Protein AF-A0A9W9YRJ8-F1 (afdb_monomer_lite)

Structure (mmCIF, N/CA/C/O backbone):
data_AF-A0A9W9YRJ8-F1
#
_entry.id   AF-A0A9W9YRJ8-F1
#
loop_
_atom_site.group_PDB
_atom_site.id
_atom_site.type_symbol
_atom_site.label_atom_id
_atom_site.label_alt_id
_atom_site.label_comp_id
_atom_site.label_asym_id
_atom_site.label_entity_id
_atom_site.label_seq_id
_atom_site.pdbx_PDB_ins_code
_atom_site.Cartn_x
_atom_site.Cartn_y
_atom_site.Cartn_z
_atom_site.occupancy
_atom_site.B_iso_or_equiv
_atom_site.auth_seq_id
_atom_site.auth_comp_id
_atom_site.auth_asym_id
_atom_site.auth_atom_id
_atom_site.pdbx_PDB_model_num
ATOM 1 N N . MET A 1 1 ? -33.344 -16.131 19.338 1.00 49.59 1 MET A N 1
ATOM 2 C CA . MET A 1 1 ? -32.100 -15.363 19.590 1.00 49.59 1 MET A CA 1
ATOM 3 C C . MET A 1 1 ? -32.042 -13.950 18.976 1.00 49.59 1 MET A C 1
ATOM 5 O O . MET A 1 1 ? -31.276 -13.144 19.475 1.00 49.59 1 MET A O 1
ATOM 9 N N . LYS A 1 2 ? -32.821 -13.577 17.938 1.00 49.84 2 LYS A N 1
ATOM 10 C CA . LYS A 1 2 ? -32.640 -12.289 17.211 1.00 49.84 2 LYS A CA 1
ATOM 11 C C . LYS A 1 2 ? -32.921 -10.981 17.989 1.00 49.84 2 LYS A C 1
ATOM 13 O O . LYS A 1 2 ? -32.429 -9.950 17.548 1.00 49.84 2 LYS A O 1
ATOM 18 N N . ASN A 1 3 ? -33.666 -11.004 19.099 1.00 59.56 3 ASN A N 1
ATOM 19 C CA . ASN A 1 3 ? -34.087 -9.793 19.832 1.00 59.56 3 ASN A CA 1
ATOM 20 C C . ASN A 1 3 ? -33.558 -9.690 21.272 1.00 59.56 3 ASN A C 1
ATOM 22 O O . ASN A 1 3 ? -33.694 -8.634 21.881 1.00 59.56 3 ASN A O 1
ATOM 26 N N . THR A 1 4 ? -32.949 -10.746 21.817 1.00 76.88 4 THR A N 1
ATOM 27 C CA . THR A 1 4 ? -32.535 -10.787 23.228 1.00 76.88 4 THR A CA 1
ATOM 28 C C . THR A 1 4 ? -31.342 -9.872 23.507 1.00 76.88 4 THR A C 1
ATOM 30 O O . THR A 1 4 ? -31.451 -9.018 24.377 1.00 76.88 4 THR A O 1
ATOM 33 N N . CYS A 1 5 ? -30.275 -9.915 22.700 1.00 80.31 5 CYS A N 1
ATOM 34 C CA . CYS A 1 5 ? -29.079 -9.082 22.924 1.00 80.31 5 CYS A CA 1
ATOM 35 C C . CYS A 1 5 ? -29.372 -7.572 22.829 1.00 80.31 5 CYS A C 1
ATOM 37 O O . CYS A 1 5 ? -28.936 -6.790 23.668 1.00 80.31 5 CYS A O 1
ATOM 39 N N . ILE A 1 6 ? -30.157 -7.145 21.829 1.00 80.75 6 ILE A N 1
ATOM 40 C CA . ILE A 1 6 ? -30.531 -5.728 21.664 1.00 80.75 6 ILE A CA 1
ATOM 41 C C . ILE A 1 6 ? -31.399 -5.265 22.837 1.00 80.75 6 ILE A C 1
ATOM 43 O O . ILE A 1 6 ? -31.222 -4.151 23.331 1.00 80.75 6 ILE A O 1
ATOM 47 N N . GLN A 1 7 ? -32.337 -6.105 23.282 1.00 81.56 7 GLN A N 1
ATOM 48 C CA . GLN A 1 7 ? -33.191 -5.778 24.415 1.00 81.56 7 GLN A CA 1
ATOM 49 C C . GLN A 1 7 ? -32.396 -5.733 25.725 1.00 81.56 7 GLN A C 1
ATOM 51 O O . GLN A 1 7 ? -32.637 -4.850 26.538 1.00 81.56 7 GLN A O 1
ATOM 56 N N . GLU A 1 8 ? -31.406 -6.607 25.908 1.00 83.38 8 GLU A N 1
ATOM 57 C CA . GLU A 1 8 ? -30.500 -6.567 27.059 1.00 83.38 8 GLU A CA 1
ATOM 58 C C . GLU A 1 8 ? -29.659 -5.289 27.095 1.00 83.38 8 GLU A C 1
ATOM 60 O O . GLU A 1 8 ? -29.601 -4.643 28.140 1.00 83.38 8 GLU A O 1
ATOM 65 N N . ILE A 1 9 ? -29.086 -4.864 25.962 1.00 82.44 9 ILE A N 1
ATOM 66 C CA . ILE A 1 9 ? -28.371 -3.580 25.875 1.00 82.44 9 ILE A CA 1
ATOM 67 C C . ILE A 1 9 ? -29.317 -2.416 26.198 1.00 82.44 9 ILE A C 1
ATOM 69 O O . ILE A 1 9 ? -28.963 -1.533 26.974 1.00 82.44 9 ILE A O 1
ATOM 73 N N . ARG A 1 10 ? -30.544 -2.415 25.658 1.00 82.25 10 ARG A N 1
ATOM 74 C CA . ARG A 1 10 ? -31.546 -1.382 25.980 1.00 82.25 10 ARG A CA 1
ATOM 75 C C . ARG A 1 10 ? -31.911 -1.368 27.459 1.00 82.25 10 ARG A C 1
ATOM 77 O O . ARG A 1 10 ? -32.048 -0.292 28.030 1.00 82.25 10 ARG A O 1
ATOM 84 N N . ASN A 1 11 ? -32.049 -2.539 28.075 1.00 83.31 11 ASN A N 1
ATOM 85 C CA . ASN A 1 11 ? -32.355 -2.658 29.495 1.00 83.31 11 ASN A CA 1
ATOM 86 C C . ASN A 1 11 ? -31.198 -2.115 30.350 1.00 83.31 11 ASN A C 1
ATOM 88 O O . ASN A 1 11 ? -31.453 -1.387 31.308 1.00 83.31 11 ASN A O 1
ATOM 92 N N . LEU A 1 12 ? -29.942 -2.398 29.984 1.00 80.88 12 LEU A N 1
ATOM 93 C CA . LEU A 1 12 ? -28.762 -1.829 30.648 1.00 80.88 12 LEU A CA 1
ATOM 94 C C . LEU A 1 12 ? -28.711 -0.304 30.510 1.00 80.88 12 LEU A C 1
ATOM 96 O O . LEU A 1 12 ? -28.554 0.393 31.507 1.00 80.88 12 LEU A O 1
ATOM 100 N N . ILE A 1 13 ? -28.949 0.213 29.302 1.00 78.62 13 ILE A N 1
ATOM 101 C CA . ILE A 1 13 ? -29.031 1.655 29.035 1.00 78.62 13 ILE A CA 1
ATOM 102 C C . ILE A 1 13 ? -30.150 2.312 29.855 1.00 78.62 13 ILE A C 1
ATOM 104 O O . ILE A 1 13 ? -29.954 3.374 30.431 1.00 78.62 13 ILE A O 1
ATOM 108 N N . SER A 1 14 ? -31.329 1.692 29.954 1.00 76.06 14 SER A N 1
ATOM 109 C CA . SER A 1 14 ? -32.455 2.263 30.712 1.00 76.06 14 SER A CA 1
ATOM 110 C C . SER A 1 14 ? -32.200 2.354 32.220 1.00 76.06 14 SER A C 1
ATOM 112 O O . SER A 1 14 ? -32.851 3.137 32.904 1.00 76.06 14 SER A O 1
ATOM 114 N N . ARG A 1 15 ? -31.251 1.561 32.731 1.00 73.12 15 ARG A N 1
ATOM 115 C CA . ARG A 1 15 ? -30.829 1.539 34.136 1.00 73.12 15 ARG A CA 1
ATOM 116 C C . ARG A 1 15 ? -29.581 2.393 34.387 1.00 73.12 15 ARG A C 1
ATOM 118 O O . ARG A 1 15 ? -29.112 2.435 35.520 1.00 73.12 15 ARG A O 1
ATOM 125 N N . SER A 1 16 ? -29.013 3.030 33.357 1.00 62.25 16 SER A N 1
ATOM 126 C CA . SER A 1 16 ? -27.721 3.703 33.477 1.00 62.25 16 SER A CA 1
ATOM 127 C C . SER A 1 16 ? -27.845 5.042 34.207 1.00 62.25 16 SER A C 1
ATOM 129 O O . SER A 1 16 ? -28.393 5.999 33.660 1.00 62.25 16 SER A O 1
ATOM 131 N N . SER A 1 17 ? -27.254 5.124 35.397 1.00 60.59 17 SER A N 1
ATOM 132 C CA . SER A 1 17 ? -26.776 6.372 35.993 1.00 60.59 17 SER A CA 1
ATOM 133 C C . SER A 1 17 ? -25.336 6.156 36.457 1.00 60.59 17 SER A C 1
ATOM 135 O O . SER A 1 17 ? -25.089 5.338 37.345 1.00 60.59 17 SER A O 1
ATOM 137 N N . GLY A 1 18 ? -24.394 6.865 35.838 1.00 64.88 18 GLY A N 1
ATOM 138 C CA . GLY A 1 18 ? -22.984 6.863 36.216 1.00 64.88 18 GLY A CA 1
ATOM 139 C C . GLY A 1 18 ? -22.061 5.928 35.414 1.00 64.88 18 GLY A C 1
ATOM 140 O O . GLY A 1 18 ? -22.513 5.129 34.586 1.00 64.88 18 GLY A O 1
ATOM 141 N N . PRO A 1 19 ? -20.740 6.015 35.656 1.00 64.62 19 PRO A N 1
ATOM 142 C CA . PRO A 1 19 ? -19.735 5.509 34.719 1.00 64.62 19 PRO A CA 1
ATOM 143 C C . PRO A 1 19 ? -19.455 4.006 34.766 1.00 64.62 19 PRO A C 1
ATOM 145 O O . PRO A 1 19 ? -18.965 3.425 33.804 1.00 64.62 19 PRO A O 1
ATOM 148 N N . LYS A 1 20 ? -19.781 3.329 35.868 1.00 68.12 20 LYS A N 1
ATOM 149 C CA . LYS A 1 20 ? -19.553 1.879 35.992 1.00 68.12 20 LYS A CA 1
ATOM 150 C C . LYS A 1 20 ? -20.460 1.072 35.052 1.00 68.12 20 LYS A C 1
ATOM 152 O O . LYS A 1 20 ? -20.010 0.136 34.402 1.00 68.12 20 LYS A O 1
ATOM 157 N N . LEU A 1 21 ? -21.708 1.518 34.889 1.00 74.00 21 LEU A N 1
ATOM 158 C CA . LEU A 1 21 ? -22.660 0.937 33.935 1.00 74.00 21 LEU A CA 1
ATOM 159 C C . LEU A 1 21 ? -22.254 1.161 32.467 1.00 74.00 21 LEU A C 1
ATOM 161 O O . LEU A 1 21 ? -22.684 0.402 31.601 1.00 74.00 21 LEU A O 1
ATOM 165 N N . TR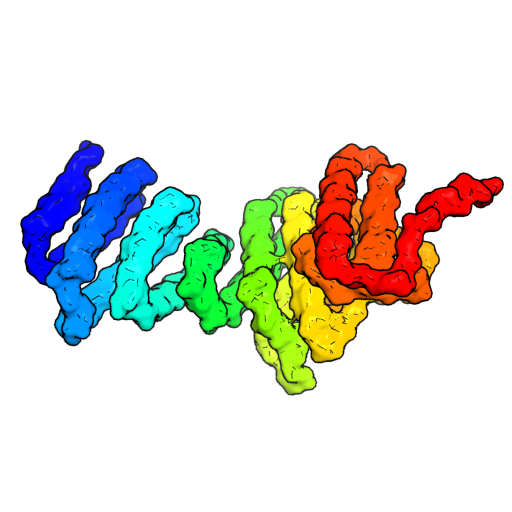P A 1 22 ? -21.416 2.163 32.171 1.00 74.31 22 TRP A N 1
ATOM 166 C CA . TRP A 1 22 ? -20.863 2.365 30.826 1.00 74.31 22 TRP A CA 1
ATOM 167 C C . TRP A 1 22 ? -19.919 1.245 30.423 1.00 74.31 22 TRP A C 1
ATOM 169 O O . TRP A 1 22 ? -20.014 0.726 29.307 1.00 74.31 22 TRP A O 1
ATOM 179 N N . LEU A 1 23 ? -19.025 0.877 31.338 1.00 76.25 23 LEU A N 1
ATOM 180 C CA . LEU A 1 23 ? -18.089 -0.209 31.114 1.00 76.25 23 LEU A CA 1
ATOM 181 C C . LEU A 1 23 ? -18.846 -1.520 30.883 1.00 76.25 23 LEU A C 1
ATOM 183 O O . LEU A 1 23 ? -18.575 -2.198 29.898 1.00 76.25 23 LEU A O 1
ATOM 187 N N . ASP A 1 24 ? -19.872 -1.800 31.691 1.00 81.50 24 ASP A N 1
ATOM 188 C CA . ASP A 1 24 ? -20.717 -2.991 31.535 1.00 81.50 24 ASP A CA 1
ATOM 189 C C . ASP A 1 24 ? -21.414 -3.041 30.165 1.00 81.50 24 ASP A C 1
ATOM 191 O O . ASP A 1 24 ? -21.443 -4.086 29.512 1.00 81.50 24 ASP A O 1
ATOM 195 N N . ILE A 1 25 ? -21.957 -1.909 29.692 1.00 82.00 25 ILE A N 1
ATOM 196 C CA . ILE A 1 25 ? -22.565 -1.814 28.354 1.00 82.00 25 ILE A CA 1
ATOM 197 C C . ILE A 1 25 ? -21.521 -2.084 27.267 1.00 82.00 25 ILE A C 1
ATOM 199 O O . ILE A 1 25 ? -21.836 -2.749 26.278 1.00 82.00 25 ILE A O 1
ATOM 203 N N . CYS A 1 26 ? -20.294 -1.588 27.425 1.00 82.00 26 CYS A N 1
ATOM 204 C CA . CYS A 1 26 ? -19.245 -1.733 26.418 1.00 82.00 26 CYS A CA 1
ATOM 205 C C . CYS A 1 26 ? -18.665 -3.145 26.377 1.00 82.00 26 CYS A C 1
ATOM 207 O O . CYS A 1 26 ? -18.555 -3.689 25.283 1.00 82.00 26 CYS A O 1
ATOM 209 N N . VAL A 1 27 ? -18.412 -3.764 27.533 1.00 84.94 27 VAL A N 1
ATOM 210 C CA . VAL A 1 27 ? -18.001 -5.174 27.636 1.00 84.94 27 VAL A CA 1
ATOM 211 C C . VAL A 1 27 ? -19.062 -6.072 27.000 1.00 84.94 27 VAL A C 1
ATOM 213 O O . VAL A 1 27 ? -18.767 -6.820 26.073 1.00 84.94 27 VAL A O 1
ATOM 216 N N . LYS A 1 28 ? -20.340 -5.904 27.373 1.00 85.88 28 LYS A N 1
ATOM 217 C CA . LYS A 1 28 ? -21.433 -6.652 26.730 1.00 85.88 28 LYS A CA 1
ATOM 218 C C . LYS A 1 28 ? -21.513 -6.401 25.225 1.00 85.88 28 LYS A C 1
ATOM 220 O O . LYS A 1 28 ? -21.826 -7.307 24.457 1.00 85.88 28 LYS A O 1
ATOM 225 N N . THR A 1 29 ? -21.292 -5.160 24.791 1.00 85.19 29 THR A N 1
ATOM 226 C CA . THR A 1 29 ? -21.302 -4.818 23.365 1.00 85.19 29 THR A CA 1
ATOM 227 C C . THR A 1 29 ? -20.182 -5.547 22.633 1.00 85.19 29 THR A C 1
ATOM 229 O O . THR A 1 29 ? -20.445 -6.108 21.575 1.00 85.19 29 THR A O 1
ATOM 232 N N . GLU A 1 30 ? -18.971 -5.574 23.185 1.00 86.12 30 GLU A N 1
ATOM 233 C CA . GLU A 1 30 ? -17.844 -6.323 22.633 1.00 86.12 30 GLU A CA 1
ATOM 234 C C . GLU A 1 30 ? -18.187 -7.808 22.478 1.00 86.12 30 GLU A C 1
ATOM 236 O O . GLU A 1 30 ? -18.123 -8.318 21.358 1.00 86.12 30 GLU A O 1
ATOM 241 N N . ASP A 1 31 ? -18.666 -8.452 23.546 1.00 85.12 31 ASP A N 1
ATOM 242 C CA . ASP A 1 31 ? -19.055 -9.868 23.549 1.00 85.12 31 ASP A CA 1
ATOM 243 C C . ASP A 1 31 ? -20.079 -10.173 22.447 1.00 85.12 31 ASP A C 1
ATOM 245 O O . ASP A 1 31 ? -19.888 -11.053 21.602 1.00 85.12 31 ASP A O 1
ATOM 249 N N . TYR A 1 32 ? -21.158 -9.385 22.371 1.00 85.38 32 TYR A N 1
ATOM 250 C CA . TYR A 1 32 ? -22.179 -9.601 21.347 1.00 85.38 32 TYR A CA 1
ATOM 251 C C . TYR A 1 32 ? -21.670 -9.326 19.934 1.00 85.38 32 TYR A C 1
ATOM 253 O O . TYR A 1 32 ? -22.151 -9.935 18.975 1.00 85.38 32 TYR A O 1
ATOM 261 N N . LEU A 1 33 ? -20.718 -8.406 19.765 1.00 84.38 33 LEU A N 1
ATOM 262 C CA . LEU A 1 33 ? -20.118 -8.137 18.465 1.00 84.38 33 LEU A CA 1
ATOM 263 C C . LEU A 1 33 ? -19.196 -9.267 18.003 1.00 84.38 33 LEU A C 1
ATOM 265 O O . LEU A 1 33 ? -18.970 -9.352 16.794 1.00 84.38 33 LEU A O 1
ATOM 269 N N . GLN A 1 34 ? -18.701 -10.143 18.878 1.00 82.06 34 GLN A N 1
ATOM 270 C CA . GLN A 1 34 ? -17.900 -11.298 18.460 1.00 82.06 34 GLN A CA 1
ATOM 271 C C . GLN A 1 34 ? -18.759 -12.355 17.747 1.00 82.06 34 GLN A C 1
ATOM 273 O O . GLN A 1 34 ? -18.390 -12.812 16.665 1.00 82.06 34 GLN A O 1
ATOM 278 N N . GLU A 1 35 ? -19.950 -12.653 18.270 1.00 77.19 35 GLU A N 1
ATOM 279 C CA . GLU A 1 35 ? -20.800 -13.758 17.790 1.00 77.19 35 GLU A CA 1
ATOM 280 C C . GLU A 1 35 ? -21.897 -13.338 16.791 1.00 77.19 35 GLU A C 1
ATOM 282 O O . GLU A 1 35 ? -22.508 -14.167 16.112 1.00 77.19 35 GLU A O 1
ATOM 287 N N . ALA A 1 36 ? -22.180 -12.039 16.674 1.00 78.75 36 ALA A N 1
ATOM 288 C CA . ALA A 1 36 ? -23.288 -11.541 15.863 1.00 78.75 36 ALA A CA 1
ATOM 289 C C . ALA A 1 36 ? -23.024 -11.561 14.343 1.00 78.75 36 ALA A C 1
ATOM 291 O O . ALA A 1 36 ? -21.935 -11.258 13.854 1.00 78.75 36 ALA A O 1
ATOM 292 N N . SER A 1 37 ? -24.082 -11.769 13.551 1.00 84.81 37 SER A N 1
ATOM 293 C CA . SER A 1 37 ? -24.049 -11.486 12.106 1.00 84.81 37 SER A CA 1
ATOM 294 C C . SER A 1 37 ? -23.841 -9.990 11.831 1.00 84.81 37 SER A C 1
ATOM 296 O O . SER A 1 37 ? -24.234 -9.145 12.634 1.00 84.81 37 SER A O 1
ATOM 298 N N . VAL A 1 38 ? -23.314 -9.620 10.655 1.00 82.00 38 VAL A N 1
ATOM 299 C CA . VAL A 1 38 ? -23.080 -8.204 10.281 1.00 82.00 38 VAL A CA 1
ATOM 300 C C . VAL A 1 38 ? -24.331 -7.335 10.478 1.00 82.00 38 VAL A C 1
ATOM 302 O O . VAL A 1 38 ? -24.237 -6.229 11.006 1.00 82.00 38 VAL A O 1
ATOM 305 N N . LYS A 1 39 ? -25.519 -7.838 10.114 1.00 84.88 39 LYS A N 1
ATOM 306 C CA . LYS A 1 39 ? -26.786 -7.111 10.301 1.00 84.88 39 LYS A CA 1
ATOM 307 C C . LYS A 1 39 ? -27.078 -6.848 11.783 1.00 84.88 39 LYS A C 1
ATOM 309 O O . LYS A 1 39 ? -27.478 -5.742 12.127 1.00 84.88 39 LYS A O 1
ATOM 314 N N . GLN A 1 40 ? -26.845 -7.834 12.648 1.00 84.06 40 GLN A N 1
ATOM 315 C CA . GLN A 1 40 ? -27.020 -7.692 14.096 1.00 84.06 40 GLN A CA 1
ATOM 316 C C . GLN A 1 40 ? -25.987 -6.738 14.701 1.00 84.06 40 GLN A C 1
ATOM 318 O O . GLN A 1 40 ? -26.376 -5.860 15.467 1.00 84.06 40 GLN A O 1
ATOM 323 N N . LYS A 1 41 ? -24.711 -6.838 14.295 1.00 87.00 41 LYS A N 1
ATOM 324 C CA . LYS A 1 41 ? -23.655 -5.906 14.721 1.00 87.00 41 LYS A CA 1
ATOM 325 C C . LYS A 1 41 ? -24.050 -4.456 14.437 1.00 87.00 41 LYS A C 1
ATOM 327 O O . LYS A 1 41 ? -23.976 -3.603 15.314 1.00 87.00 41 LYS A O 1
ATOM 332 N N . LEU A 1 42 ? -24.559 -4.183 13.233 1.00 85.94 42 LEU A N 1
ATOM 333 C CA . LEU A 1 42 ? -25.007 -2.843 12.846 1.00 85.94 42 LEU A CA 1
ATOM 334 C C . LEU A 1 42 ? -26.191 -2.335 13.681 1.00 85.94 42 LEU A C 1
ATOM 336 O O . LEU A 1 42 ? -26.236 -1.138 13.953 1.00 85.94 42 LEU A O 1
ATOM 340 N N . SER A 1 43 ? -27.130 -3.207 14.062 1.00 86.12 43 SER A N 1
ATOM 341 C CA . SER A 1 43 ? -28.278 -2.840 14.904 1.00 86.12 43 SER A CA 1
ATOM 342 C C . SER A 1 43 ? -27.888 -2.594 16.361 1.00 86.12 43 SER A C 1
ATOM 344 O O . SER A 1 43 ? -28.410 -1.666 16.973 1.00 86.12 43 SER A O 1
ATOM 346 N N . ILE A 1 44 ? -26.961 -3.389 16.904 1.00 86.12 44 ILE A N 1
ATOM 347 C CA . ILE A 1 44 ? -26.383 -3.177 18.238 1.00 86.12 44 ILE A CA 1
ATOM 348 C C . ILE A 1 44 ? -25.689 -1.812 18.284 1.00 86.12 44 ILE A C 1
ATOM 350 O O . ILE A 1 44 ? -26.019 -0.978 19.127 1.00 86.12 44 ILE A O 1
ATOM 354 N N . LEU A 1 45 ? -24.811 -1.538 17.314 1.00 87.31 45 LEU A N 1
ATOM 355 C CA . LEU A 1 45 ? -24.086 -0.270 17.233 1.00 87.31 45 LEU A CA 1
ATOM 356 C C . LEU A 1 45 ? -25.008 0.943 17.060 1.00 87.31 45 LEU A C 1
ATOM 358 O O . LEU A 1 45 ? -24.678 2.007 17.565 1.00 87.31 45 LEU A O 1
ATOM 362 N N . ASP A 1 46 ? -26.166 0.814 16.400 1.00 86.25 46 ASP A N 1
ATOM 363 C CA . ASP A 1 46 ? -27.135 1.919 16.298 1.00 86.25 46 ASP A CA 1
ATOM 364 C C . ASP A 1 46 ? -27.746 2.295 17.650 1.00 86.25 46 ASP A C 1
ATOM 366 O O . ASP A 1 46 ? -27.986 3.475 17.914 1.00 86.25 46 ASP A O 1
ATOM 370 N N . VAL A 1 47 ? -28.023 1.302 18.499 1.00 85.25 47 VAL A N 1
ATOM 371 C CA . VAL A 1 47 ? -28.546 1.540 19.850 1.00 85.25 47 VAL A CA 1
ATOM 372 C C . VAL A 1 47 ? -27.478 2.209 20.707 1.00 85.25 47 VAL A C 1
ATOM 374 O O . VAL A 1 47 ? -27.751 3.234 21.330 1.00 85.25 47 VAL A O 1
ATOM 377 N N . VAL A 1 48 ? -26.261 1.668 20.677 1.00 84.62 48 VAL A N 1
ATOM 378 C CA . VAL A 1 48 ? -25.133 2.178 21.458 1.00 84.62 48 VAL A CA 1
ATOM 379 C C . VAL A 1 48 ? -24.742 3.588 21.009 1.00 84.62 48 VAL A C 1
ATOM 381 O O . VAL A 1 48 ? -24.654 4.486 21.838 1.00 84.62 48 VAL A O 1
ATOM 384 N N . TRP A 1 49 ? -24.628 3.841 19.702 1.00 83.12 49 TRP A N 1
ATOM 385 C CA . TRP A 1 49 ? -24.339 5.172 19.154 1.00 83.12 49 TRP A CA 1
ATOM 386 C C . TRP A 1 49 ? -25.351 6.231 19.601 1.00 83.12 49 TRP A C 1
ATOM 388 O O . TRP A 1 49 ? -24.959 7.307 20.052 1.00 83.12 49 TRP A O 1
ATOM 398 N N . LYS A 1 50 ? -26.656 5.937 19.497 1.00 82.75 50 LYS A N 1
ATOM 399 C CA . LYS A 1 50 ? -27.707 6.876 19.922 1.00 82.75 50 LYS A CA 1
ATOM 400 C C . LYS A 1 50 ? -27.555 7.239 21.392 1.00 82.75 50 LYS A C 1
ATOM 402 O O . LYS A 1 50 ? -27.654 8.413 21.735 1.00 82.75 50 LYS A O 1
ATOM 407 N N . TRP A 1 51 ? -27.274 6.256 22.237 1.00 77.94 51 TRP A N 1
ATOM 408 C CA . TRP A 1 51 ? -27.062 6.490 23.657 1.00 77.94 51 TRP A CA 1
ATOM 409 C C . TRP A 1 51 ? -25.816 7.348 23.932 1.00 77.94 51 TRP A C 1
ATOM 411 O O . TRP A 1 51 ? -25.944 8.383 24.587 1.00 77.94 51 TRP A O 1
ATOM 421 N N . ILE A 1 52 ? -24.667 7.024 23.327 1.00 75.38 52 ILE A N 1
ATOM 422 C CA . ILE A 1 52 ? -23.427 7.816 23.453 1.00 75.38 52 ILE A CA 1
ATOM 423 C C . ILE A 1 52 ? -23.653 9.270 23.008 1.00 75.38 52 ILE A C 1
ATOM 425 O O . ILE A 1 52 ? -23.238 10.207 23.687 1.00 75.38 52 ILE A O 1
ATOM 429 N N . SER A 1 53 ? -24.379 9.481 21.906 1.00 72.44 53 SER A N 1
ATOM 430 C CA . SER A 1 53 ? -24.651 10.823 21.369 1.00 72.44 53 SER A CA 1
ATOM 431 C C . SER A 1 53 ? -25.546 11.695 22.260 1.00 72.44 53 SER A C 1
ATOM 433 O O . SER A 1 53 ? -25.427 12.920 22.245 1.00 72.44 53 SER A O 1
ATOM 435 N N . VAL A 1 54 ? -26.453 11.082 23.029 1.00 70.44 54 VAL A N 1
ATOM 436 C CA . VAL A 1 54 ? -27.315 11.787 23.992 1.00 70.44 54 VAL A CA 1
ATOM 437 C C . VAL A 1 54 ? -26.531 12.133 25.253 1.00 70.44 54 VAL A C 1
ATOM 439 O O . VAL A 1 54 ? -26.756 13.184 25.849 1.00 70.44 54 VAL A O 1
ATOM 442 N N . PHE A 1 55 ? -25.604 11.264 25.641 1.00 62.31 55 PHE A N 1
ATOM 443 C CA . PHE A 1 55 ? -24.822 11.406 26.857 1.00 62.31 55 PHE A CA 1
ATOM 444 C C . PHE A 1 55 ? -23.676 12.414 26.733 1.00 62.31 55 PHE A C 1
ATOM 446 O O . PHE A 1 55 ? -23.492 13.214 27.643 1.00 62.31 55 PHE A O 1
ATOM 453 N N . ASN A 1 56 ? -22.996 12.479 25.578 1.00 62.56 56 ASN A N 1
ATOM 454 C CA . ASN A 1 56 ? -21.962 13.491 25.301 1.00 62.56 56 ASN A CA 1
ATOM 455 C C . ASN A 1 56 ? -22.476 14.944 25.445 1.00 62.56 56 ASN A C 1
ATOM 457 O O . ASN A 1 56 ? -21.704 15.890 25.478 1.00 62.56 56 ASN A O 1
ATOM 461 N N . LYS A 1 57 ? -23.800 15.141 25.508 1.00 61.19 57 LYS A N 1
ATOM 462 C CA . LYS A 1 57 ? -24.442 16.446 25.712 1.00 61.19 57 LYS A CA 1
ATOM 463 C C . LYS A 1 57 ? -24.814 16.744 27.171 1.00 61.19 57 LYS A C 1
ATOM 465 O O . LYS A 1 57 ? -25.327 17.830 27.423 1.00 61.19 57 LYS A O 1
ATOM 470 N N . LYS A 1 58 ? -24.674 15.785 28.096 1.00 54.59 58 LYS A N 1
ATOM 471 C CA . LYS A 1 58 ? -25.285 15.836 29.438 1.00 54.59 58 LYS A CA 1
ATOM 472 C C . LYS A 1 58 ? -24.317 15.726 30.618 1.00 54.59 58 LYS A C 1
ATOM 474 O O . LYS A 1 58 ? -24.700 16.177 31.691 1.00 54.59 58 LYS A O 1
ATOM 479 N N . GLU A 1 59 ? -23.127 15.151 30.460 1.00 58.22 59 GLU A N 1
ATOM 480 C CA . GLU A 1 59 ? -22.180 14.961 31.571 1.00 58.22 59 GLU A CA 1
ATOM 481 C C . GLU A 1 59 ? -20.784 15.511 31.242 1.00 58.22 59 GLU A C 1
ATOM 483 O O . GLU A 1 59 ? -20.261 15.278 30.151 1.00 58.22 59 GLU A O 1
ATOM 488 N N . ASP A 1 60 ? -20.176 16.215 32.206 1.00 55.50 60 ASP A N 1
ATOM 489 C CA . ASP A 1 60 ? -18.775 16.654 32.172 1.00 55.50 60 ASP A CA 1
ATOM 490 C C . ASP A 1 60 ? -17.856 15.434 32.373 1.00 55.50 60 ASP A C 1
ATOM 492 O O . ASP A 1 60 ? -17.415 15.101 33.476 1.00 55.50 60 ASP A O 1
ATOM 496 N N . LEU A 1 61 ? -17.547 14.749 31.269 1.00 59.84 61 LEU A N 1
ATOM 497 C CA . LEU A 1 61 ? -16.568 13.651 31.171 1.00 59.84 61 LEU A CA 1
ATOM 498 C C . LEU A 1 61 ? -15.111 14.094 31.456 1.00 59.84 61 LEU A C 1
ATOM 500 O O . LEU A 1 61 ? -14.163 13.359 31.188 1.00 59.84 61 LEU A O 1
ATOM 504 N N . THR A 1 62 ? -14.925 15.305 31.981 1.00 58.72 62 THR A N 1
ATOM 505 C CA . THR A 1 62 ? -13.649 15.976 32.250 1.00 58.72 62 THR A CA 1
ATOM 506 C C . THR A 1 62 ? -13.190 15.864 33.709 1.00 58.72 62 THR A C 1
ATOM 508 O O . THR A 1 62 ? -12.060 16.245 34.005 1.00 58.72 62 THR A O 1
ATOM 511 N N . SER A 1 63 ? -14.022 15.337 34.618 1.00 61.25 63 SER A N 1
ATOM 512 C CA . SER A 1 63 ? -13.670 15.169 36.041 1.00 61.25 63 SER A CA 1
ATOM 513 C C . SER A 1 63 ? -12.619 14.068 36.285 1.00 61.25 63 SER A C 1
ATOM 515 O O . SER A 1 63 ? -12.550 13.100 35.534 1.00 61.25 63 SER A O 1
ATOM 517 N N . GLU A 1 64 ? -11.814 14.173 37.351 1.00 55.94 64 GLU A N 1
ATOM 518 C CA . GLU A 1 64 ? -10.764 13.185 37.698 1.00 55.94 64 GLU A CA 1
ATOM 519 C C . GLU A 1 64 ? -11.321 11.772 37.944 1.00 55.94 64 GLU A C 1
ATOM 521 O O . GLU A 1 64 ? -10.730 10.784 37.515 1.00 55.94 64 GLU A O 1
ATOM 526 N N . ASN A 1 65 ? -12.526 11.662 38.517 1.00 58.47 65 ASN A N 1
ATOM 527 C CA . ASN A 1 65 ? -13.231 10.383 38.675 1.00 58.47 65 ASN A CA 1
ATOM 528 C C . ASN A 1 65 ? -13.598 9.732 37.332 1.00 58.47 65 ASN A C 1
ATOM 530 O O . ASN A 1 65 ? -13.985 8.562 37.302 1.00 58.47 65 ASN A O 1
ATOM 534 N N . ALA A 1 66 ? -13.499 10.478 36.224 1.00 63.97 66 ALA A N 1
ATOM 535 C CA . ALA A 1 66 ? -13.729 9.942 34.901 1.00 63.97 66 ALA A CA 1
ATOM 536 C C . ALA A 1 66 ? -12.546 9.187 34.296 1.00 63.97 66 ALA A C 1
ATOM 538 O O . ALA A 1 66 ? -12.729 8.350 33.409 1.00 63.97 66 ALA A O 1
ATOM 539 N N . GLU A 1 67 ? -11.337 9.411 34.804 1.00 66.56 67 GLU A N 1
ATOM 540 C CA . GLU A 1 67 ? -10.135 8.805 34.233 1.00 66.56 67 GLU A CA 1
ATOM 541 C C . GLU A 1 67 ? -10.081 7.287 34.440 1.00 66.56 67 GLU A C 1
ATOM 543 O O . GLU A 1 67 ? -9.717 6.564 33.509 1.00 66.56 67 GLU A O 1
ATOM 548 N N . GLU A 1 68 ? -10.540 6.785 35.594 1.00 70.31 68 GLU A N 1
ATOM 549 C CA . GLU A 1 68 ? -10.542 5.345 35.904 1.00 70.31 68 GLU A CA 1
ATOM 550 C C . GLU A 1 68 ? -11.393 4.509 34.933 1.00 70.31 68 GLU A C 1
ATOM 552 O O . GLU A 1 68 ? -11.085 3.340 34.696 1.00 70.31 68 GLU A O 1
ATOM 557 N N . PHE A 1 69 ? -12.444 5.082 34.331 1.00 75.50 69 PHE A N 1
ATOM 558 C CA . PHE A 1 69 ? -13.321 4.345 33.412 1.00 75.50 69 PHE A CA 1
ATOM 559 C C . PHE A 1 69 ? -13.057 4.641 31.931 1.00 75.50 69 PHE A C 1
ATOM 561 O O . PHE A 1 69 ? -13.329 3.789 31.079 1.00 75.50 69 PHE A O 1
ATOM 568 N N . LEU A 1 70 ? -12.531 5.824 31.598 1.00 77.56 70 LEU A N 1
ATOM 569 C CA . LEU A 1 70 ? -12.288 6.224 30.210 1.00 77.56 70 LEU A CA 1
ATOM 570 C C . LEU A 1 70 ? -11.219 5.361 29.534 1.00 77.56 70 LEU A C 1
ATOM 572 O O . LEU A 1 70 ? -11.335 5.083 28.338 1.00 77.56 70 LEU A O 1
ATOM 576 N N . LEU A 1 71 ? -10.203 4.906 30.272 1.00 82.25 71 LEU A N 1
ATOM 577 C CA . LEU A 1 71 ? -9.145 4.059 29.721 1.00 82.25 71 LEU A CA 1
ATOM 578 C C . LEU A 1 71 ? -9.668 2.663 29.304 1.00 82.25 71 LEU A C 1
ATOM 580 O O . LEU A 1 71 ? -9.531 2.328 28.123 1.00 82.25 71 LEU A O 1
ATOM 584 N N . PRO A 1 72 ? -10.337 1.875 30.177 1.00 84.31 72 PRO A N 1
ATOM 585 C CA . PRO A 1 72 ? -10.979 0.618 29.776 1.00 84.31 72 PRO A CA 1
ATOM 586 C C . PRO A 1 72 ? -11.973 0.787 28.621 1.00 84.31 72 PRO A C 1
ATOM 588 O O . PRO A 1 72 ? -11.985 -0.006 27.681 1.00 84.31 72 PRO A O 1
ATOM 591 N N . LEU A 1 73 ? -12.768 1.861 28.653 1.00 83.56 73 LEU A N 1
ATOM 592 C CA . LEU A 1 73 ? -13.729 2.181 27.602 1.00 83.56 73 LEU A CA 1
ATOM 593 C C . LEU A 1 73 ? -13.039 2.406 26.248 1.00 83.56 73 LEU A C 1
ATOM 595 O O . LEU A 1 73 ? -13.447 1.846 25.230 1.00 83.56 73 LEU A O 1
ATOM 599 N N . THR A 1 74 ? -11.975 3.208 26.241 1.00 86.56 74 THR A N 1
ATOM 600 C CA . THR A 1 74 ? -11.178 3.494 25.043 1.00 86.56 74 THR A CA 1
ATOM 601 C C . THR A 1 74 ? -10.526 2.227 24.499 1.00 86.56 74 THR A C 1
ATOM 603 O O . THR A 1 74 ? -10.529 2.022 23.286 1.00 86.56 74 THR A O 1
ATOM 606 N N . SER A 1 75 ? -10.024 1.359 25.380 1.00 88.69 75 SER A N 1
ATOM 607 C CA . SER A 1 75 ? -9.422 0.075 25.011 1.00 88.69 75 SER A CA 1
ATOM 608 C C . SER A 1 75 ? -10.420 -0.836 24.287 1.00 88.69 75 SER A C 1
ATOM 610 O O . SER A 1 75 ? -10.154 -1.258 23.160 1.00 88.69 75 SER A O 1
ATOM 612 N N . ILE A 1 76 ? -11.616 -1.040 24.853 1.00 88.31 76 ILE A N 1
ATOM 613 C CA . ILE A 1 76 ? -12.679 -1.863 24.246 1.00 88.31 76 ILE A CA 1
ATOM 614 C C . ILE A 1 76 ? -13.066 -1.326 22.863 1.00 88.31 76 ILE A C 1
ATOM 616 O O . ILE A 1 76 ? -13.095 -2.059 21.872 1.00 88.31 76 ILE A O 1
ATOM 620 N N . TRP A 1 77 ? -13.329 -0.021 22.757 1.00 89.19 77 TRP A N 1
ATOM 621 C CA . TRP A 1 77 ? -13.728 0.572 21.479 1.00 89.19 77 TRP A CA 1
ATOM 622 C C . TRP A 1 77 ? -12.610 0.570 20.441 1.00 89.19 77 TRP A C 1
ATOM 624 O O . TRP A 1 77 ? -12.902 0.405 19.255 1.00 89.19 77 TRP A O 1
ATOM 634 N N . CYS A 1 78 ? -11.350 0.688 20.863 1.00 90.69 78 CYS A N 1
ATOM 635 C CA . CYS A 1 78 ? -10.197 0.520 19.987 1.00 90.69 78 CYS A CA 1
ATOM 636 C C . CYS A 1 78 ? -10.147 -0.909 19.419 1.00 90.69 78 CYS A C 1
ATOM 638 O O . CYS A 1 78 ? -10.030 -1.080 18.204 1.00 90.69 78 CYS A O 1
ATOM 640 N N . THR A 1 79 ? -10.329 -1.935 20.256 1.00 88.88 79 THR A N 1
ATOM 641 C CA . THR A 1 79 ? -10.378 -3.343 19.823 1.00 88.88 79 THR A CA 1
ATOM 642 C C . THR A 1 79 ? -11.519 -3.593 18.836 1.00 88.88 79 THR A C 1
ATOM 644 O O . THR A 1 79 ? -11.297 -4.137 17.747 1.00 88.88 79 THR A O 1
ATOM 647 N N . ILE A 1 80 ? -12.735 -3.133 19.158 1.00 88.56 80 ILE A N 1
ATOM 648 C CA . ILE A 1 80 ? -13.902 -3.242 18.268 1.00 88.56 80 ILE A CA 1
ATOM 649 C C . ILE A 1 80 ? -13.623 -2.532 16.938 1.00 88.56 80 ILE A C 1
ATOM 651 O O . ILE A 1 80 ? -13.966 -3.051 15.869 1.00 88.56 80 ILE A O 1
ATOM 655 N N . TYR A 1 81 ? -12.986 -1.358 16.983 1.00 91.06 81 TYR A N 1
ATOM 656 C CA . TYR A 1 81 ? -12.648 -0.589 15.794 1.00 91.06 81 TYR A CA 1
ATOM 657 C C . TYR A 1 81 ? -11.697 -1.354 14.879 1.00 91.06 81 TYR A C 1
ATOM 659 O O . TYR A 1 81 ? -12.021 -1.549 13.705 1.00 91.06 81 TYR A O 1
ATOM 667 N N . LEU A 1 82 ? -10.593 -1.876 15.412 1.00 88.12 82 LEU A N 1
ATOM 668 C CA . LEU A 1 82 ? -9.624 -2.651 14.637 1.00 88.12 82 LEU A CA 1
ATOM 669 C C . LEU A 1 82 ? -10.244 -3.921 14.042 1.00 88.12 82 LEU A C 1
ATOM 671 O O . LEU A 1 82 ? -10.054 -4.206 12.859 1.00 88.12 82 LEU A O 1
ATOM 675 N N . CYS A 1 83 ? -11.079 -4.629 14.808 1.00 86.88 83 CYS A N 1
ATOM 676 C CA . CYS A 1 83 ? -11.817 -5.797 14.318 1.00 86.88 83 CYS A CA 1
ATOM 677 C C . CYS A 1 83 ? -12.816 -5.449 13.199 1.00 86.88 83 CYS A C 1
ATOM 679 O O . CYS A 1 83 ? -13.183 -6.305 12.390 1.00 86.88 83 CYS A O 1
ATOM 681 N N . SER A 1 84 ? -13.270 -4.195 13.139 1.00 88.94 84 SER A N 1
ATOM 682 C CA . SER A 1 84 ? -14.244 -3.726 12.154 1.00 88.94 84 SER A CA 1
ATOM 683 C C . SER A 1 84 ? -13.637 -3.228 10.840 1.00 88.94 84 SER A C 1
ATOM 685 O O . SER A 1 84 ? -14.385 -3.101 9.869 1.00 88.94 84 SER A O 1
ATOM 687 N N . LEU A 1 85 ? -12.315 -3.001 10.769 1.00 87.94 85 LEU A N 1
ATOM 688 C CA . LEU A 1 85 ? -11.630 -2.395 9.611 1.00 87.94 85 LEU A CA 1
ATOM 689 C C . LEU A 1 85 ? -11.888 -3.134 8.288 1.00 87.94 85 LEU A C 1
ATOM 691 O O . LEU A 1 85 ? -12.057 -2.509 7.242 1.00 87.94 85 LEU A O 1
ATOM 695 N N . ARG A 1 86 ? -12.052 -4.460 8.345 1.00 84.94 86 ARG A N 1
ATOM 696 C CA . ARG A 1 86 ? -12.340 -5.307 7.175 1.00 84.94 86 ARG A CA 1
ATOM 697 C C . ARG A 1 86 ? -13.753 -5.134 6.605 1.00 84.94 86 ARG A C 1
ATOM 699 O O . ARG A 1 86 ? -14.038 -5.614 5.511 1.00 84.94 86 ARG A O 1
ATOM 706 N N . ASN A 1 87 ? -14.662 -4.474 7.325 1.00 87.50 87 ASN A N 1
ATOM 707 C CA . ASN A 1 87 ? -16.028 -4.221 6.879 1.00 87.50 87 ASN A CA 1
ATOM 708 C C . ASN A 1 87 ? -16.322 -2.720 6.908 1.00 87.50 87 ASN A C 1
ATOM 710 O O . ASN A 1 87 ? -16.665 -2.173 7.952 1.00 87.50 87 ASN A O 1
ATOM 714 N N . LEU A 1 88 ? -16.272 -2.071 5.741 1.00 84.94 88 LEU A N 1
ATOM 715 C CA . LEU A 1 88 ? -16.428 -0.617 5.613 1.00 84.94 88 LEU A CA 1
ATOM 716 C C . LEU A 1 88 ? -17.688 -0.072 6.310 1.00 84.94 88 LEU A C 1
ATOM 718 O O . LEU A 1 88 ? -17.627 0.958 6.978 1.00 84.94 88 LEU A O 1
ATOM 722 N N . LYS A 1 89 ? -18.826 -0.772 6.203 1.00 86.62 89 LYS A N 1
ATOM 723 C CA . LYS A 1 89 ? -20.087 -0.341 6.835 1.00 86.62 89 LYS A CA 1
ATOM 724 C C . LYS A 1 89 ? -20.008 -0.405 8.359 1.00 86.62 89 LYS A C 1
ATOM 726 O O . LYS A 1 89 ? -20.514 0.490 9.033 1.00 86.62 89 LYS A O 1
ATOM 731 N N . LEU A 1 90 ? -19.400 -1.462 8.896 1.00 86.50 90 LEU A N 1
ATOM 732 C CA . LEU A 1 90 ? -19.201 -1.623 10.335 1.00 86.50 90 LEU A CA 1
ATOM 733 C C . LEU A 1 90 ? -18.181 -0.602 10.850 1.00 86.50 90 LEU A C 1
ATOM 735 O O . LEU A 1 90 ? -18.485 0.145 11.777 1.00 86.50 90 LEU A O 1
ATOM 739 N N . CYS A 1 91 ? -17.036 -0.506 10.173 1.00 88.25 91 CYS A N 1
ATOM 740 C CA . CYS A 1 91 ? -15.960 0.435 10.453 1.00 88.25 91 CYS A CA 1
ATOM 741 C C . CYS A 1 91 ? -16.463 1.874 10.538 1.00 88.25 91 CYS A C 1
ATOM 743 O O . CYS A 1 91 ? -16.138 2.576 11.486 1.00 88.25 91 CYS A O 1
ATOM 745 N N . GLN A 1 92 ? -17.298 2.325 9.597 1.00 87.75 92 GLN A N 1
ATOM 746 C CA . GLN A 1 92 ? -17.839 3.687 9.624 1.00 87.75 92 GLN A CA 1
ATOM 747 C C . GLN A 1 92 ? -18.725 3.959 10.846 1.00 87.75 92 GLN A C 1
ATOM 749 O O . GLN A 1 92 ? -18.717 5.076 11.361 1.00 87.75 92 GLN A O 1
ATOM 754 N N . LYS A 1 93 ? -19.490 2.969 11.325 1.00 86.88 93 LYS A N 1
ATOM 755 C CA . LYS A 1 93 ? -20.307 3.130 12.538 1.00 86.88 93 LYS A CA 1
ATOM 756 C C . LYS A 1 93 ? -19.453 3.131 13.799 1.00 86.88 93 LYS A C 1
ATOM 758 O O . LYS A 1 93 ? -19.640 4.002 14.643 1.00 86.88 93 LYS A O 1
ATOM 763 N N . VAL A 1 94 ? -18.508 2.198 13.906 1.00 88.88 94 VAL A N 1
ATOM 764 C CA . VAL A 1 94 ? -17.601 2.127 15.058 1.00 88.88 94 VAL A CA 1
ATOM 765 C C . VAL A 1 94 ? -16.703 3.361 15.114 1.00 88.88 94 VAL A C 1
ATOM 767 O O . VAL A 1 94 ? -16.546 3.933 16.185 1.00 88.88 94 VAL A O 1
ATOM 770 N N . LYS A 1 95 ? -16.205 3.843 13.966 1.00 89.44 95 LYS A N 1
ATOM 771 C CA . LYS A 1 95 ? -15.408 5.074 13.869 1.00 89.44 95 LYS A CA 1
ATOM 772 C C . LYS A 1 95 ? -16.122 6.255 14.509 1.00 89.44 95 LYS A C 1
ATOM 774 O O . LYS A 1 95 ? -15.506 6.967 15.278 1.00 89.44 95 LYS A O 1
ATOM 779 N N . LYS A 1 96 ? -17.417 6.447 14.231 1.00 86.62 96 LYS A N 1
ATOM 780 C CA . LYS A 1 96 ? -18.191 7.547 14.826 1.00 86.62 96 LYS A CA 1
ATOM 781 C C . LYS A 1 96 ? -18.186 7.479 16.351 1.00 86.62 96 LYS A C 1
ATOM 783 O O . LYS A 1 96 ? -17.940 8.492 16.994 1.00 86.62 96 LYS A O 1
ATOM 788 N N . ILE A 1 97 ? -18.420 6.290 16.907 1.00 85.19 97 ILE A N 1
ATOM 789 C CA . ILE A 1 97 ? -18.400 6.060 18.356 1.00 85.19 97 ILE A CA 1
ATOM 790 C C . ILE A 1 97 ? -17.001 6.327 18.922 1.00 85.19 97 ILE A C 1
ATOM 792 O O . ILE A 1 97 ? -16.853 7.091 19.871 1.00 85.19 97 ILE A O 1
ATOM 796 N N . PHE A 1 98 ? -15.978 5.734 18.312 1.00 87.94 98 PHE A N 1
ATOM 797 C CA . PHE A 1 98 ? -14.602 5.847 18.775 1.00 87.94 98 PHE A CA 1
ATOM 798 C C . PHE A 1 98 ? -14.065 7.280 18.661 1.00 87.94 98 PHE A C 1
ATOM 800 O O . PHE A 1 98 ? -13.366 7.731 19.560 1.00 87.94 98 PHE A O 1
ATOM 807 N N . SER A 1 99 ? -14.454 8.039 17.630 1.00 87.00 99 SER A N 1
ATOM 808 C CA . SER A 1 99 ? -14.069 9.445 17.465 1.00 87.00 99 SER A CA 1
ATOM 809 C C . SER A 1 99 ? -14.520 10.329 18.628 1.00 87.00 99 SER A C 1
ATOM 811 O O . SER A 1 99 ? -13.747 11.188 19.030 1.00 87.00 99 SER A O 1
ATOM 813 N N . ILE A 1 100 ? -15.692 10.078 19.228 1.00 82.38 100 ILE A N 1
ATOM 814 C CA . ILE A 1 100 ? -16.125 10.807 20.435 1.00 82.38 100 ILE A CA 1
ATOM 815 C C . ILE A 1 100 ? -15.138 10.564 21.586 1.00 82.38 100 ILE A C 1
ATOM 817 O O . ILE A 1 100 ? -14.729 11.499 22.265 1.00 82.38 100 ILE A O 1
ATOM 821 N N . LEU A 1 101 ? -14.702 9.316 21.780 1.00 80.44 101 LEU A N 1
ATOM 822 C CA . LEU A 1 101 ? -13.720 8.974 22.815 1.00 80.44 101 LEU A CA 1
ATOM 823 C C . LEU A 1 101 ? -12.348 9.594 22.524 1.00 80.44 101 LEU A C 1
ATOM 825 O O . LEU A 1 101 ? -11.682 10.080 23.440 1.00 80.44 101 LEU A O 1
ATOM 829 N N . CYS A 1 102 ? -11.948 9.632 21.249 1.00 85.12 102 CYS A N 1
ATOM 830 C CA . CYS A 1 102 ? -10.729 10.312 20.819 1.00 85.12 102 CYS A CA 1
ATOM 831 C C . CYS A 1 102 ? -10.775 11.827 21.074 1.00 85.12 102 CYS A C 1
ATOM 833 O O . CYS A 1 102 ? -9.732 12.404 21.361 1.00 85.12 102 CYS A O 1
ATOM 835 N N . GLU A 1 103 ? -11.941 12.470 20.978 1.00 84.12 103 GLU A N 1
ATOM 836 C CA . GLU A 1 103 ? -12.103 13.906 21.251 1.00 84.12 103 GLU A CA 1
ATOM 837 C C . GLU A 1 103 ? -11.999 14.226 22.750 1.00 84.12 103 GLU A C 1
ATOM 839 O O . GLU A 1 103 ? -11.395 15.231 23.116 1.00 84.12 103 GLU A O 1
ATOM 844 N N . ILE A 1 104 ? -12.529 13.359 23.620 1.00 79.00 104 ILE A N 1
ATOM 845 C CA . ILE A 1 104 ? -12.538 13.581 25.077 1.00 79.00 104 ILE A CA 1
ATOM 846 C C . ILE A 1 104 ? -11.127 13.449 25.677 1.00 79.00 104 ILE A C 1
ATOM 848 O O . ILE A 1 104 ? -10.679 14.323 26.421 1.00 79.00 104 ILE A O 1
ATOM 852 N N . LYS A 1 105 ? -10.409 12.360 25.366 1.00 80.69 105 LYS A N 1
ATOM 853 C CA . LYS A 1 105 ? -9.033 12.105 25.844 1.00 80.69 105 LYS A CA 1
ATOM 854 C C . LYS A 1 105 ? -8.174 11.532 24.702 1.00 80.69 105 LYS A C 1
ATOM 856 O O . LYS A 1 105 ? -7.923 10.323 24.655 1.00 80.69 105 LYS A O 1
ATOM 861 N N . PRO A 1 106 ? -7.652 12.380 23.796 1.00 83.94 106 PRO A N 1
ATOM 862 C CA . PRO A 1 106 ? -6.903 11.929 22.618 1.00 83.94 106 PRO A CA 1
ATOM 863 C C . PRO A 1 106 ? -5.647 11.127 22.970 1.00 83.94 106 PRO A C 1
ATOM 865 O O . PRO A 1 106 ? -5.274 10.206 22.244 1.00 83.94 106 PRO A O 1
ATOM 868 N N . GLN A 1 107 ? -5.012 11.427 24.107 1.00 86.62 107 GLN A N 1
ATOM 869 C CA . GLN A 1 107 ? -3.812 10.721 24.559 1.00 86.62 107 GLN A CA 1
ATOM 870 C C . GLN A 1 107 ? -4.085 9.245 24.877 1.00 86.62 107 GLN A C 1
ATOM 872 O O . GLN A 1 107 ? -3.295 8.393 24.476 1.00 86.62 107 GLN A O 1
ATOM 877 N N . TYR A 1 108 ? -5.215 8.918 25.516 1.00 87.50 108 TYR A N 1
ATOM 878 C CA . TYR A 1 108 ? -5.579 7.526 25.806 1.00 87.50 108 TYR A CA 1
ATOM 879 C C . TYR A 1 108 ? -5.860 6.746 24.526 1.00 87.50 108 TYR A C 1
ATOM 881 O O . TYR A 1 108 ? -5.316 5.660 24.343 1.00 87.50 108 TYR A O 1
ATOM 889 N N . ALA A 1 109 ? -6.623 7.329 23.595 1.00 88.56 109 ALA A N 1
ATOM 890 C CA . ALA A 1 109 ? -6.876 6.703 22.299 1.00 88.56 109 ALA A CA 1
ATOM 891 C C . ALA A 1 109 ? -5.569 6.453 21.538 1.00 88.56 109 ALA A C 1
ATOM 893 O O . ALA A 1 109 ? -5.347 5.360 21.020 1.00 88.56 109 ALA A O 1
ATOM 894 N N . LYS A 1 110 ? -4.662 7.434 21.529 1.00 92.25 110 LYS A N 1
ATOM 895 C CA . LYS A 1 110 ? -3.348 7.309 20.896 1.00 92.25 110 LYS A CA 1
ATOM 896 C C . LYS A 1 110 ? -2.504 6.200 21.537 1.00 92.25 110 LYS A C 1
ATOM 898 O O . LYS A 1 110 ? -1.880 5.418 20.820 1.00 92.25 110 LYS A O 1
ATOM 903 N N . CYS A 1 111 ? -2.485 6.104 22.867 1.00 91.88 111 CYS A N 1
ATOM 904 C CA . CYS A 1 111 ? -1.787 5.040 23.592 1.00 91.88 111 CYS A CA 1
ATOM 905 C C . CYS A 1 111 ? -2.363 3.653 23.280 1.00 91.88 111 CYS A C 1
ATOM 907 O O . CYS A 1 111 ? -1.597 2.747 22.953 1.00 91.88 111 CYS A O 1
ATOM 909 N N . GLU A 1 112 ? -3.688 3.500 23.293 1.00 92.56 112 GLU A N 1
ATOM 910 C CA . GLU A 1 112 ? -4.352 2.223 23.006 1.00 92.56 112 GLU A CA 1
ATOM 911 C C . GLU A 1 112 ? -4.173 1.778 21.554 1.00 92.56 112 GLU A C 1
ATOM 913 O O . GLU A 1 112 ? -3.856 0.614 21.299 1.00 92.56 112 GLU A O 1
ATOM 918 N N . ILE A 1 113 ? -4.276 2.696 20.590 1.00 93.88 113 ILE A N 1
ATOM 919 C CA . ILE A 1 113 ? -4.002 2.392 19.180 1.00 93.88 113 ILE A CA 1
ATOM 920 C C . ILE A 1 113 ? -2.550 1.928 19.020 1.00 93.88 113 ILE A C 1
ATOM 922 O O . ILE A 1 113 ? -2.300 0.903 18.388 1.00 93.88 113 ILE A O 1
ATOM 926 N N . LYS A 1 114 ? -1.583 2.633 19.627 1.00 95.50 114 LYS A N 1
ATOM 927 C CA . LYS A 1 114 ? -0.167 2.235 19.586 1.00 95.50 114 LYS A CA 1
ATOM 928 C C . LYS A 1 114 ? 0.071 0.870 20.223 1.00 95.50 114 LYS A C 1
ATOM 930 O O . LYS A 1 114 ? 0.818 0.073 19.657 1.00 95.50 114 LYS A O 1
ATOM 935 N N . ARG A 1 115 ? -0.550 0.586 21.372 1.00 95.00 115 ARG A N 1
ATOM 936 C CA . ARG A 1 115 ? -0.465 -0.720 22.042 1.00 95.00 115 ARG A CA 1
ATOM 937 C C . ARG A 1 115 ? -0.957 -1.833 21.117 1.00 95.00 115 ARG A C 1
ATOM 939 O O . ARG A 1 115 ? -0.213 -2.773 20.858 1.00 95.00 115 ARG A O 1
ATOM 946 N N . ASN A 1 116 ? -2.144 -1.669 20.536 1.00 93.44 116 ASN A N 1
ATOM 947 C CA . ASN A 1 116 ? -2.716 -2.648 19.615 1.00 93.44 116 ASN A CA 1
ATOM 948 C C . ASN A 1 116 ? -1.869 -2.830 18.344 1.00 93.44 116 ASN A C 1
ATOM 950 O O . ASN A 1 116 ? -1.672 -3.956 17.900 1.00 93.44 116 ASN A O 1
ATOM 954 N N . ILE A 1 117 ? -1.320 -1.752 17.767 1.00 95.19 117 ILE A N 1
ATOM 955 C CA . ILE A 1 117 ? -0.394 -1.860 16.627 1.00 95.19 117 ILE A CA 1
ATOM 956 C C . ILE A 1 117 ? 0.837 -2.687 17.023 1.00 95.19 117 ILE A C 1
ATOM 958 O O . ILE A 1 117 ? 1.225 -3.584 16.281 1.00 95.19 117 ILE A O 1
ATOM 962 N N . LYS A 1 118 ? 1.444 -2.435 18.190 1.00 95.25 118 LYS A N 1
ATOM 963 C CA . LYS A 1 118 ? 2.606 -3.210 18.662 1.00 95.25 118 LYS A CA 1
ATOM 964 C C . LYS A 1 118 ? 2.279 -4.689 18.860 1.00 95.25 118 LYS A C 1
ATOM 966 O O . LYS A 1 118 ? 3.087 -5.529 18.476 1.00 95.25 118 LYS A O 1
ATOM 971 N N . GLU A 1 119 ? 1.110 -5.008 19.407 1.00 94.19 119 GLU A N 1
ATOM 972 C CA . GLU A 1 119 ? 0.644 -6.391 19.578 1.00 94.19 119 GLU A CA 1
ATOM 973 C C . GLU A 1 119 ? 0.412 -7.080 18.226 1.00 94.19 119 GLU A C 1
ATOM 975 O O . GLU A 1 119 ? 0.866 -8.204 18.009 1.00 94.19 119 GLU A O 1
ATOM 980 N N . LEU A 1 120 ? -0.212 -6.379 17.275 1.00 93.56 120 LEU A N 1
ATOM 981 C CA . LEU A 1 120 ? -0.400 -6.863 15.908 1.00 93.56 120 LEU A CA 1
ATOM 982 C C . LEU A 1 120 ? 0.945 -7.140 15.222 1.00 93.56 120 LEU A C 1
ATOM 984 O O . LEU A 1 120 ? 1.137 -8.221 14.671 1.00 93.56 120 LEU A O 1
ATOM 988 N N . LEU A 1 121 ? 1.898 -6.209 15.293 1.00 93.38 121 LEU A N 1
ATOM 989 C CA . LEU A 1 121 ? 3.219 -6.364 14.672 1.00 93.38 121 LEU A CA 1
ATOM 990 C C . LEU A 1 121 ? 4.109 -7.398 15.381 1.00 93.38 121 LEU A C 1
ATOM 992 O O . LEU A 1 121 ? 5.020 -7.938 14.764 1.00 93.38 121 LEU A O 1
ATOM 996 N N . SER A 1 122 ? 3.813 -7.730 16.639 1.00 92.62 122 SER A N 1
ATOM 997 C CA . SER A 1 122 ? 4.469 -8.816 17.387 1.00 92.62 122 SER A CA 1
ATOM 998 C C . SER A 1 122 ? 3.810 -10.186 17.171 1.00 92.62 122 SER A C 1
ATOM 1000 O O . SER A 1 122 ? 4.167 -11.158 17.837 1.00 92.62 122 SER A O 1
ATOM 1002 N N . SER A 1 123 ? 2.815 -10.283 16.282 1.00 89.25 123 SER A N 1
ATOM 1003 C CA . SER A 1 123 ? 2.081 -11.530 16.053 1.00 89.25 123 SER A CA 1
ATOM 1004 C C . SER A 1 123 ? 2.971 -12.641 15.471 1.00 89.25 123 SER A C 1
ATOM 1006 O O . SER A 1 123 ? 3.903 -12.359 14.717 1.00 89.25 123 SER A O 1
ATOM 1008 N N . PRO A 1 124 ? 2.649 -13.926 15.727 1.00 87.12 124 PRO A N 1
ATOM 1009 C CA . PRO A 1 124 ? 3.350 -15.051 15.111 1.00 87.12 124 PRO A CA 1
ATOM 1010 C C . PRO A 1 124 ? 3.356 -14.968 13.579 1.00 87.12 124 PRO A C 1
ATOM 1012 O O . PRO A 1 124 ? 2.397 -14.481 12.972 1.00 87.12 124 PRO A O 1
ATOM 1015 N N . THR A 1 125 ? 4.376 -15.546 12.938 1.00 79.44 125 THR A N 1
ATOM 1016 C CA . THR A 1 125 ? 4.566 -15.526 11.474 1.00 79.44 125 THR A CA 1
ATOM 1017 C C . THR A 1 125 ? 3.343 -16.020 10.691 1.00 79.44 125 THR A C 1
ATOM 1019 O O . THR A 1 125 ? 3.071 -15.532 9.601 1.00 79.44 125 THR A O 1
ATOM 1022 N N . SER A 1 126 ? 2.546 -16.935 11.249 1.00 81.06 126 SER A N 1
ATOM 1023 C CA . SER A 1 126 ? 1.316 -17.429 10.610 1.00 81.06 126 SER A CA 1
ATOM 1024 C C . SER A 1 126 ? 0.187 -16.392 10.524 1.00 81.06 126 SER A C 1
ATOM 1026 O O . SER A 1 126 ? -0.711 -16.535 9.698 1.00 81.06 126 SER A O 1
ATOM 1028 N N . LYS A 1 127 ? 0.210 -15.348 11.362 1.00 88.06 127 LYS A N 1
ATOM 1029 C CA . LYS A 1 127 ? -0.816 -14.291 11.429 1.00 88.06 127 LYS A CA 1
ATOM 1030 C C . LYS A 1 127 ? -0.298 -12.914 11.012 1.00 88.06 127 LYS A C 1
ATOM 1032 O O . LYS A 1 127 ? -1.105 -12.007 10.817 1.00 88.06 127 LYS A O 1
ATOM 1037 N N . ILE A 1 128 ? 1.015 -12.755 10.848 1.00 91.56 128 ILE A N 1
ATOM 1038 C CA . ILE A 1 128 ? 1.646 -11.446 10.645 1.00 91.56 128 ILE A CA 1
ATOM 1039 C C . ILE A 1 128 ? 1.181 -10.732 9.368 1.00 91.56 128 ILE A C 1
ATOM 1041 O O . ILE A 1 128 ? 1.019 -9.517 9.368 1.00 91.56 128 ILE A O 1
ATOM 1045 N N . VAL A 1 129 ? 0.876 -11.470 8.296 1.00 90.62 129 VAL A N 1
ATOM 1046 C CA . VAL A 1 129 ? 0.382 -10.876 7.039 1.00 90.62 129 VAL A CA 1
ATOM 1047 C C . VAL A 1 129 ? -0.986 -10.225 7.250 1.00 90.62 129 VAL A C 1
ATOM 1049 O O . VAL A 1 129 ? -1.192 -9.082 6.856 1.00 90.62 129 VAL A O 1
ATOM 1052 N N . ASN A 1 130 ? -1.897 -10.907 7.951 1.00 91.12 130 ASN A N 1
ATOM 1053 C CA . ASN A 1 130 ? -3.192 -10.341 8.332 1.00 91.12 130 ASN A CA 1
ATOM 1054 C C . ASN A 1 130 ? -3.014 -9.119 9.252 1.00 91.12 130 ASN A C 1
ATOM 1056 O O . ASN A 1 130 ? -3.677 -8.102 9.068 1.00 91.12 130 ASN A O 1
ATOM 1060 N N . ALA A 1 131 ? -2.084 -9.184 10.209 1.00 92.19 131 ALA A N 1
ATOM 1061 C CA . ALA A 1 131 ? -1.775 -8.042 11.064 1.00 92.19 131 ALA A CA 1
ATOM 1062 C C . ALA A 1 131 ? -1.319 -6.819 10.246 1.00 92.19 131 ALA A C 1
ATOM 1064 O O . ALA A 1 131 ? -1.853 -5.728 10.435 1.00 92.19 131 ALA A O 1
ATOM 1065 N N . ILE A 1 132 ? -0.412 -7.002 9.280 1.00 93.69 132 ILE A N 1
ATOM 1066 C CA . ILE A 1 132 ? 0.029 -5.940 8.366 1.00 93.69 132 ILE A CA 1
ATOM 1067 C C . ILE A 1 132 ? -1.147 -5.369 7.563 1.00 93.69 132 ILE A C 1
ATOM 1069 O O . ILE A 1 132 ? -1.247 -4.150 7.431 1.00 93.69 132 ILE A O 1
ATOM 1073 N N . GLU A 1 133 ? -2.054 -6.206 7.050 1.00 93.25 133 GLU A N 1
ATOM 1074 C CA . GLU A 1 133 ? -3.246 -5.732 6.333 1.00 93.25 133 GLU A CA 1
ATOM 1075 C C . GLU A 1 133 ? -4.134 -4.845 7.210 1.00 93.25 133 GLU A C 1
ATOM 1077 O O . GLU A 1 133 ? -4.609 -3.809 6.745 1.00 93.25 133 GLU A O 1
ATOM 1082 N N . ILE A 1 134 ? -4.344 -5.230 8.474 1.00 92.88 134 ILE A N 1
ATOM 1083 C CA . ILE A 1 134 ? -5.115 -4.442 9.443 1.00 92.88 134 ILE A CA 1
ATOM 1084 C C . ILE A 1 134 ? -4.436 -3.087 9.672 1.00 92.88 134 ILE A C 1
ATOM 1086 O O . ILE A 1 134 ? -5.106 -2.056 9.614 1.00 92.88 134 ILE A O 1
ATOM 1090 N N . VAL A 1 135 ? -3.112 -3.064 9.863 1.00 94.81 135 VAL A N 1
ATOM 1091 C CA . VAL A 1 135 ? -2.362 -1.806 10.014 1.00 94.81 135 VAL A CA 1
ATOM 1092 C C . VAL A 1 135 ? -2.461 -0.947 8.747 1.00 94.81 135 VAL A C 1
ATOM 1094 O O . VAL A 1 135 ? -2.709 0.250 8.842 1.00 94.81 135 VAL A O 1
ATOM 1097 N N . CYS A 1 136 ? -2.362 -1.534 7.552 1.00 94.69 136 CYS A N 1
ATOM 1098 C CA . CYS A 1 136 ? -2.524 -0.796 6.295 1.00 94.69 136 CYS A CA 1
ATOM 1099 C C . CYS A 1 136 ? -3.929 -0.197 6.147 1.00 94.69 136 CYS A C 1
ATOM 1101 O O . CYS A 1 136 ? -4.068 0.953 5.738 1.00 94.69 136 CYS A O 1
ATOM 1103 N N . GLN A 1 137 ? -4.971 -0.949 6.512 1.00 93.19 137 GLN A N 1
ATOM 1104 C CA . GLN A 1 137 ? -6.344 -0.442 6.516 1.00 93.19 137 GLN A CA 1
ATOM 1105 C C . GLN A 1 137 ? -6.498 0.716 7.500 1.00 93.19 137 GLN A C 1
ATOM 1107 O O . GLN A 1 137 ? -7.119 1.717 7.158 1.00 93.19 137 GLN A O 1
ATOM 1112 N N . LEU A 1 138 ? -5.899 0.612 8.690 1.00 93.31 138 LEU A N 1
ATOM 1113 C CA . LEU A 1 138 ? -5.913 1.675 9.692 1.00 93.31 138 LEU A CA 1
ATOM 1114 C C . LEU A 1 138 ? -5.315 2.984 9.149 1.00 93.31 138 LEU A C 1
ATOM 1116 O O . LEU A 1 138 ? -5.922 4.038 9.344 1.00 93.31 138 LEU A O 1
ATOM 1120 N N . ILE A 1 139 ? -4.183 2.908 8.436 1.00 94.25 139 ILE A N 1
ATOM 1121 C CA . ILE A 1 139 ? -3.537 4.059 7.775 1.00 94.25 139 ILE A CA 1
ATOM 1122 C C . ILE A 1 139 ? -4.480 4.711 6.753 1.00 94.25 139 ILE A C 1
ATOM 1124 O O . ILE A 1 139 ? -4.548 5.935 6.679 1.00 94.25 139 ILE A O 1
ATOM 1128 N N . ASP A 1 140 ? -5.227 3.908 5.991 1.00 90.81 140 ASP A N 1
ATOM 1129 C CA . ASP A 1 140 ? -6.102 4.396 4.918 1.00 90.81 140 ASP A CA 1
ATOM 1130 C C . ASP A 1 140 ? -7.372 5.090 5.429 1.00 90.81 140 ASP A C 1
ATOM 1132 O O . ASP A 1 140 ? -7.896 5.985 4.762 1.00 90.81 140 ASP A O 1
ATOM 1136 N N . VAL A 1 141 ? -7.910 4.666 6.579 1.00 89.69 141 VAL A N 1
ATOM 1137 C CA . VAL A 1 141 ? -9.239 5.112 7.031 1.00 89.69 141 VAL A CA 1
ATOM 1138 C C . VAL A 1 141 ? -9.220 6.051 8.237 1.00 89.69 141 VAL A C 1
ATOM 1140 O O . VAL A 1 141 ? -10.272 6.619 8.569 1.00 89.69 141 VAL A O 1
ATOM 1143 N N . PHE A 1 142 ? -8.082 6.224 8.921 1.00 89.25 142 PHE A N 1
ATOM 1144 C CA . PHE A 1 142 ? -8.019 6.990 10.168 1.00 89.25 142 PHE A CA 1
ATOM 1145 C C . PHE A 1 142 ? -6.711 7.763 10.366 1.00 89.25 142 PHE A C 1
ATOM 1147 O O . PHE A 1 142 ? -5.668 7.167 10.612 1.00 89.25 142 PHE A O 1
ATOM 1154 N N . GLU A 1 143 ? -6.791 9.099 10.365 1.00 91.00 143 GLU A N 1
ATOM 1155 C CA . GLU A 1 143 ? -5.620 9.980 10.528 1.00 91.00 143 GLU A CA 1
ATOM 1156 C C . GLU A 1 143 ? -4.864 9.737 11.841 1.00 91.00 143 GLU A C 1
ATOM 1158 O O . GLU A 1 143 ? -3.653 9.552 11.812 1.00 91.00 143 GLU A O 1
ATOM 1163 N N . LEU A 1 144 ? -5.560 9.606 12.979 1.00 90.69 144 LEU A N 1
ATOM 1164 C CA . LEU A 1 144 ? -4.902 9.268 14.251 1.00 90.69 144 LEU A CA 1
ATOM 1165 C C . LEU A 1 144 ? -4.208 7.895 14.184 1.00 90.69 144 LEU A C 1
ATOM 1167 O O . LEU A 1 144 ? -3.147 7.693 14.766 1.00 90.69 144 LEU A O 1
ATOM 1171 N N . GLY A 1 145 ? -4.785 6.949 13.437 1.00 92.75 145 GLY A N 1
ATOM 1172 C CA . GLY A 1 145 ? -4.162 5.658 13.159 1.00 92.75 145 GLY A CA 1
ATOM 1173 C C . GLY A 1 145 ? -2.858 5.804 12.376 1.00 92.75 145 GLY A C 1
ATOM 1174 O O . GLY A 1 145 ? -1.845 5.222 12.755 1.00 92.75 145 GLY A O 1
ATOM 1175 N N . LYS A 1 146 ? -2.860 6.636 11.332 1.00 95.06 146 LYS A N 1
ATOM 1176 C CA . LYS A 1 146 ? -1.669 6.976 10.549 1.00 95.06 146 LYS A CA 1
ATOM 1177 C C . LYS A 1 146 ? -0.599 7.678 11.392 1.00 95.06 146 LYS A C 1
ATOM 1179 O O . LYS A 1 146 ? 0.563 7.309 11.273 1.00 95.06 146 LYS A O 1
ATOM 1184 N N . GLU A 1 147 ? -0.963 8.617 12.264 1.00 95.19 147 GLU A N 1
ATOM 1185 C CA . GLU A 1 147 ? -0.027 9.248 13.211 1.00 95.19 147 GLU A CA 1
ATOM 1186 C C . GLU A 1 147 ? 0.608 8.225 14.165 1.00 95.19 147 GLU A C 1
ATOM 1188 O O . GLU A 1 147 ? 1.813 8.254 14.406 1.00 95.19 147 GLU A O 1
ATOM 1193 N N . CYS A 1 148 ? -0.182 7.286 14.692 1.00 95.81 148 CYS A N 1
ATOM 1194 C CA . CYS A 1 148 ? 0.334 6.214 15.544 1.00 95.81 148 CYS A CA 1
ATOM 1195 C C . CYS A 1 148 ? 1.304 5.293 14.794 1.00 95.81 148 CYS A C 1
ATOM 1197 O O . CYS A 1 148 ? 2.315 4.884 15.364 1.00 95.81 148 CYS A O 1
ATOM 1199 N N . VAL A 1 149 ? 1.012 4.960 13.532 1.00 96.62 149 VAL A N 1
ATOM 1200 C CA . VAL A 1 149 ? 1.934 4.182 12.690 1.00 96.62 149 VAL A CA 1
ATOM 1201 C C . VAL A 1 149 ? 3.180 4.994 12.354 1.00 96.62 149 VAL A C 1
ATOM 1203 O O . VAL A 1 149 ? 4.263 4.422 12.348 1.00 96.62 149 VAL A O 1
ATOM 1206 N N . ASP A 1 150 ? 3.062 6.308 12.147 1.00 96.25 150 ASP A N 1
ATOM 1207 C CA . ASP A 1 150 ? 4.225 7.177 11.976 1.00 96.25 150 ASP A CA 1
ATOM 1208 C C . ASP A 1 150 ? 5.138 7.085 13.206 1.00 96.25 150 ASP A C 1
ATOM 1210 O O . ASP A 1 150 ? 6.318 6.782 13.076 1.00 96.25 150 ASP A O 1
ATOM 1214 N N . GLU A 1 151 ? 4.616 7.224 14.424 1.00 95.81 151 GLU A N 1
ATOM 1215 C CA . GLU A 1 151 ? 5.421 7.065 15.648 1.00 95.81 151 GLU A CA 1
ATOM 1216 C C . GLU A 1 151 ? 6.033 5.663 15.813 1.00 95.81 151 GLU A C 1
ATOM 1218 O O . GLU A 1 151 ? 7.083 5.519 16.436 1.00 95.81 151 GLU A O 1
ATOM 1223 N N . LEU A 1 152 ? 5.406 4.633 15.241 1.00 96.31 152 LEU A N 1
ATOM 1224 C CA . LEU A 1 152 ? 5.865 3.239 15.267 1.00 96.31 152 LEU A CA 1
ATOM 1225 C C . LEU A 1 152 ? 6.516 2.794 13.950 1.00 96.31 152 LEU A C 1
ATOM 1227 O O . LEU A 1 152 ? 6.604 1.593 13.681 1.00 96.31 152 LEU A O 1
ATOM 1231 N N . PHE A 1 153 ? 6.967 3.748 13.135 1.00 95.44 153 PHE A N 1
ATOM 1232 C CA . PHE A 1 153 ? 7.409 3.501 11.765 1.00 95.44 153 PHE A CA 1
ATOM 1233 C C . PHE A 1 153 ? 8.493 2.423 11.668 1.00 95.44 153 PHE A C 1
ATOM 1235 O O . PHE A 1 153 ? 8.362 1.521 10.846 1.00 95.44 153 PHE A O 1
ATOM 1242 N N . GLU A 1 154 ? 9.504 2.462 12.542 1.00 93.44 154 GLU A N 1
ATOM 1243 C CA . GLU A 1 154 ? 10.603 1.484 12.553 1.00 93.44 154 GLU A CA 1
ATOM 1244 C C . GLU A 1 154 ? 10.099 0.051 12.772 1.00 93.44 154 GLU A C 1
ATOM 1246 O O . GLU A 1 154 ? 10.469 -0.869 12.039 1.00 93.44 154 GLU A O 1
ATOM 1251 N N . ASN A 1 155 ? 9.171 -0.148 13.714 1.00 94.44 155 ASN A N 1
ATOM 1252 C CA . ASN A 1 155 ? 8.568 -1.459 13.959 1.00 94.44 155 ASN A CA 1
ATOM 1253 C C . ASN A 1 155 ? 7.770 -1.924 12.737 1.00 94.44 155 ASN A C 1
ATOM 1255 O O . ASN A 1 155 ? 7.845 -3.091 12.347 1.00 94.44 155 ASN A O 1
ATOM 1259 N N . PHE A 1 156 ? 7.006 -1.017 12.125 1.00 96.00 156 PHE A N 1
ATOM 1260 C CA . PHE A 1 156 ? 6.186 -1.333 10.962 1.00 96.00 156 PHE A CA 1
ATOM 1261 C C . PHE A 1 156 ? 7.045 -1.715 9.751 1.00 96.00 156 PHE A C 1
ATOM 1263 O O . PHE A 1 156 ? 6.850 -2.790 9.183 1.00 96.00 156 PHE A O 1
ATOM 1270 N N . VAL A 1 157 ? 8.036 -0.895 9.388 1.00 95.38 157 VAL A N 1
ATOM 1271 C CA . VAL A 1 157 ? 8.905 -1.153 8.231 1.00 95.38 157 VAL A CA 1
ATOM 1272 C C . VAL A 1 157 ? 9.778 -2.392 8.439 1.00 95.38 157 VAL A C 1
ATOM 1274 O O . VAL A 1 157 ? 9.926 -3.180 7.507 1.00 95.38 157 VAL A O 1
ATOM 1277 N N . THR A 1 158 ? 10.260 -2.641 9.661 1.00 95.19 158 THR A N 1
ATOM 1278 C CA . THR A 1 158 ? 10.998 -3.869 10.006 1.00 95.19 158 THR A CA 1
ATOM 1279 C C . THR A 1 158 ? 10.123 -5.106 9.829 1.00 95.19 158 THR A C 1
ATOM 1281 O O . THR A 1 158 ? 10.545 -6.086 9.216 1.00 95.19 158 THR A O 1
ATOM 1284 N N . THR A 1 159 ? 8.869 -5.048 10.284 1.00 96.00 159 THR A N 1
ATOM 1285 C CA . THR A 1 159 ? 7.912 -6.154 10.130 1.00 96.00 159 THR A CA 1
ATOM 1286 C C . THR A 1 159 ? 7.595 -6.416 8.655 1.00 96.00 159 THR A C 1
ATOM 1288 O O . THR A 1 159 ? 7.605 -7.567 8.210 1.00 96.00 159 THR A O 1
ATOM 1291 N N . VAL A 1 160 ? 7.361 -5.358 7.871 1.00 96.25 160 VAL A N 1
ATOM 1292 C CA . VAL A 1 160 ? 7.137 -5.458 6.419 1.00 96.25 160 VAL A CA 1
ATOM 1293 C C . VAL A 1 160 ? 8.366 -6.043 5.719 1.00 96.25 160 VAL A C 1
ATOM 1295 O O . VAL A 1 160 ? 8.220 -6.955 4.906 1.00 96.25 160 VAL A O 1
ATOM 1298 N N . SER A 1 161 ? 9.569 -5.577 6.065 1.00 95.88 161 SER A N 1
ATOM 1299 C CA . SER A 1 161 ? 10.838 -6.072 5.522 1.00 95.88 161 SER A CA 1
ATOM 1300 C C . SER A 1 161 ? 11.047 -7.555 5.818 1.00 95.88 161 SER A C 1
ATOM 1302 O O . SER A 1 161 ? 11.327 -8.330 4.904 1.00 95.88 161 SER A O 1
ATOM 1304 N N . HIS A 1 162 ? 10.806 -7.982 7.061 1.00 94.69 162 HIS A N 1
ATOM 1305 C CA . HIS A 1 162 ? 10.874 -9.386 7.456 1.00 94.69 162 HIS A CA 1
ATOM 1306 C C . HIS A 1 162 ? 9.900 -10.256 6.647 1.00 94.69 162 HIS A C 1
ATOM 1308 O O . HIS A 1 162 ? 10.293 -11.294 6.113 1.00 94.69 162 HIS A O 1
ATOM 1314 N N . CYS A 1 163 ? 8.641 -9.826 6.505 1.00 93.81 163 CYS A N 1
ATOM 1315 C CA . CYS A 1 163 ? 7.638 -10.568 5.736 1.00 93.81 163 CYS A CA 1
ATOM 1316 C C . CYS A 1 163 ? 8.014 -10.668 4.256 1.00 93.81 163 CYS A C 1
ATOM 1318 O O . CYS A 1 163 ? 7.922 -11.744 3.664 1.00 93.81 163 CYS A O 1
ATOM 1320 N N . LEU A 1 164 ? 8.474 -9.563 3.668 1.00 93.81 164 LEU A N 1
ATOM 1321 C CA . LEU A 1 164 ? 8.899 -9.512 2.275 1.00 93.81 164 LEU A CA 1
ATOM 1322 C C . LEU A 1 164 ? 10.122 -10.401 2.024 1.00 93.81 164 LEU A C 1
ATOM 1324 O O . LEU A 1 164 ? 10.148 -11.154 1.053 1.00 93.81 164 LEU A O 1
ATOM 1328 N N . ASN A 1 165 ? 11.109 -10.357 2.919 1.00 93.56 165 ASN A N 1
ATOM 1329 C CA . ASN A 1 165 ? 12.300 -11.191 2.832 1.00 93.56 165 ASN A CA 1
ATOM 1330 C C . ASN A 1 165 ? 11.959 -12.678 2.979 1.00 93.56 165 ASN A C 1
ATOM 1332 O O . ASN A 1 165 ? 12.387 -13.484 2.159 1.00 93.56 165 ASN A O 1
ATOM 1336 N N . SER A 1 166 ? 11.136 -13.036 3.969 1.00 91.31 166 SER A N 1
ATOM 1337 C CA . SER A 1 166 ? 10.667 -14.411 4.173 1.00 91.31 166 SER A CA 1
ATOM 1338 C C . SER A 1 166 ? 9.936 -14.948 2.938 1.00 91.31 166 SER A C 1
ATOM 1340 O O . SER A 1 166 ? 10.249 -16.047 2.479 1.00 91.31 166 SER A O 1
ATOM 1342 N N . TYR A 1 167 ? 9.049 -14.146 2.336 1.00 90.25 167 TYR A N 1
ATOM 1343 C CA . TYR A 1 167 ? 8.365 -14.514 1.096 1.00 90.25 167 TYR A CA 1
ATOM 1344 C C . TYR A 1 167 ? 9.351 -14.736 -0.060 1.00 90.25 167 TYR A C 1
ATOM 1346 O O . TYR A 1 167 ? 9.282 -15.751 -0.751 1.00 90.25 167 TYR A O 1
ATOM 1354 N N . CYS A 1 168 ? 10.299 -13.818 -0.268 1.00 89.50 168 CYS A N 1
ATOM 1355 C CA . CYS A 1 168 ? 11.279 -13.943 -1.346 1.00 89.50 168 CYS A CA 1
ATOM 1356 C C . CYS A 1 168 ? 12.204 -15.156 -1.175 1.00 89.50 168 CYS A C 1
ATOM 1358 O O . CYS A 1 168 ? 12.470 -15.850 -2.155 1.00 89.50 168 CYS A O 1
ATOM 1360 N N . LEU A 1 169 ? 12.668 -15.437 0.046 1.00 87.44 169 LEU A N 1
ATOM 1361 C CA . LEU A 1 169 ? 13.488 -16.616 0.338 1.00 87.44 169 LEU A CA 1
ATOM 1362 C C . LEU A 1 169 ? 12.730 -17.913 0.019 1.00 87.44 169 LEU A C 1
ATOM 1364 O O . LEU A 1 169 ? 13.283 -18.786 -0.642 1.00 87.44 169 LEU A O 1
ATOM 1368 N N . GLN A 1 170 ? 11.468 -18.015 0.444 1.00 83.50 170 GLN A N 1
ATOM 1369 C CA . GLN A 1 170 ? 10.657 -19.228 0.285 1.00 83.50 170 GLN A CA 1
ATOM 1370 C C . GLN A 1 170 ? 10.155 -19.447 -1.146 1.00 83.50 170 GLN A C 1
ATOM 1372 O O . GLN A 1 170 ? 10.106 -20.579 -1.611 1.00 83.50 170 GLN A O 1
ATOM 1377 N N . TYR A 1 171 ? 9.758 -18.383 -1.846 1.00 78.00 171 TYR A N 1
ATOM 1378 C CA . TYR A 1 171 ? 9.003 -18.522 -3.096 1.00 78.00 171 TYR A CA 1
ATOM 1379 C C . TYR A 1 171 ? 9.696 -17.926 -4.314 1.00 78.00 171 TYR A C 1
ATOM 1381 O O . TYR A 1 171 ? 9.423 -18.362 -5.420 1.00 78.00 171 TYR A O 1
ATOM 1389 N N . VAL A 1 172 ? 10.591 -16.949 -4.159 1.00 76.00 172 VAL A N 1
ATOM 1390 C CA . VAL A 1 172 ? 11.232 -16.293 -5.315 1.00 76.00 172 VAL A CA 1
ATOM 1391 C C . VAL A 1 172 ? 12.611 -16.887 -5.601 1.00 76.00 172 VAL A C 1
ATOM 1393 O O . VAL A 1 172 ? 12.984 -17.019 -6.763 1.00 76.00 172 VAL A O 1
ATOM 1396 N N . LEU A 1 173 ? 13.367 -17.269 -4.566 1.00 72.06 173 LEU A N 1
ATOM 1397 C CA . LEU A 1 173 ? 14.715 -17.833 -4.722 1.00 72.06 173 LEU A CA 1
ATOM 1398 C C . LEU A 1 173 ? 14.719 -19.367 -4.828 1.00 72.06 173 LEU A C 1
ATOM 1400 O O . LEU A 1 173 ? 15.419 -19.913 -5.680 1.00 72.06 173 LEU A O 1
ATOM 1404 N N . GLN A 1 174 ? 13.914 -20.066 -4.021 1.00 63.81 174 GLN A N 1
ATOM 1405 C CA . GLN A 1 174 ? 13.844 -21.541 -4.016 1.00 63.81 174 GLN A CA 1
ATOM 1406 C C . GLN A 1 174 ? 13.112 -22.140 -5.232 1.00 63.81 174 GLN A C 1
ATOM 1408 O O . GLN A 1 174 ? 13.293 -23.312 -5.548 1.00 63.81 174 GLN A O 1
ATOM 1413 N N . GLN A 1 175 ? 12.351 -21.338 -5.984 1.00 54.22 175 GLN A N 1
ATOM 1414 C CA . GLN A 1 175 ? 11.749 -21.758 -7.260 1.00 54.22 175 GLN A CA 1
ATOM 1415 C C . GLN A 1 175 ? 12.769 -21.997 -8.385 1.00 54.22 175 GLN A C 1
ATOM 1417 O O . GLN A 1 175 ? 12.382 -22.409 -9.475 1.00 54.22 175 GLN A O 1
ATOM 1422 N N . SER A 1 176 ? 14.063 -21.768 -8.136 1.00 48.28 176 SER A N 1
ATOM 1423 C CA . SER A 1 176 ? 15.121 -22.204 -9.051 1.00 48.28 176 SER A CA 1
ATOM 1424 C C . SER A 1 176 ? 15.356 -23.723 -9.036 1.00 48.28 176 SER A C 1
ATOM 1426 O O . SER A 1 176 ? 15.952 -24.222 -9.985 1.00 48.28 176 SER A O 1
ATOM 1428 N N . GLU A 1 177 ? 14.855 -24.466 -8.035 1.00 45.31 177 GLU A N 1
ATOM 1429 C CA . GLU A 1 177 ? 15.182 -25.896 -7.868 1.00 45.31 177 GLU A CA 1
ATOM 1430 C C . GLU A 1 177 ? 13.975 -26.847 -7.730 1.00 45.31 177 GLU A C 1
ATOM 1432 O O . GLU A 1 177 ? 14.138 -28.048 -7.930 1.00 45.31 177 GLU A O 1
ATOM 1437 N N . ALA A 1 178 ? 12.760 -26.360 -7.445 1.00 44.06 178 ALA A N 1
ATOM 1438 C CA . ALA A 1 178 ? 11.584 -27.222 -7.270 1.00 44.06 178 ALA A CA 1
ATOM 1439 C C . ALA A 1 178 ? 10.375 -26.746 -8.095 1.00 44.06 178 ALA A C 1
ATOM 1441 O O . ALA A 1 178 ? 9.647 -25.828 -7.706 1.00 44.06 178 ALA A O 1
ATOM 1442 N N . GLU A 1 179 ? 10.135 -27.411 -9.228 1.00 41.78 179 GLU A N 1
ATOM 1443 C CA . GLU A 1 179 ? 8.886 -27.332 -9.989 1.00 41.78 179 GLU A CA 1
ATOM 1444 C C . GLU A 1 179 ? 7.722 -27.830 -9.111 1.00 41.78 179 GLU A C 1
ATOM 1446 O O . GLU A 1 179 ? 7.473 -29.028 -9.007 1.00 41.78 179 GLU A O 1
ATOM 1451 N N . GLY A 1 180 ? 7.015 -26.927 -8.421 1.00 48.56 180 GLY A N 1
ATOM 1452 C CA . GLY A 1 180 ? 5.788 -27.312 -7.708 1.00 48.56 180 GLY A CA 1
ATOM 1453 C C . GLY A 1 180 ? 5.301 -26.410 -6.577 1.00 48.56 180 GLY A C 1
ATOM 1454 O O . GLY A 1 180 ? 4.135 -26.520 -6.199 1.00 48.56 180 GLY A O 1
ATOM 1455 N N . LEU A 1 181 ? 6.116 -25.496 -6.033 1.00 53.88 181 LEU A N 1
ATOM 1456 C CA . LEU A 1 181 ? 5.614 -24.559 -5.018 1.00 53.88 181 LEU A CA 1
ATOM 1457 C C . LEU A 1 181 ? 4.781 -23.449 -5.671 1.00 53.88 181 LEU A C 1
ATOM 1459 O O . LEU A 1 181 ? 5.315 -22.479 -6.209 1.00 53.88 181 LEU A O 1
ATOM 1463 N N . LEU A 1 182 ? 3.456 -23.591 -5.589 1.00 58.59 182 LEU A N 1
ATOM 1464 C CA . LEU A 1 182 ? 2.491 -22.556 -5.956 1.00 58.59 182 LEU A CA 1
ATOM 1465 C C . LEU A 1 182 ? 2.766 -21.284 -5.138 1.00 58.59 182 LEU A C 1
ATOM 1467 O O . LEU A 1 182 ? 2.571 -21.257 -3.922 1.00 58.59 182 LEU A O 1
ATOM 1471 N N . CYS A 1 183 ? 3.213 -20.218 -5.808 1.00 67.38 183 CYS A N 1
ATOM 1472 C CA . CYS A 1 183 ? 3.322 -18.891 -5.206 1.00 67.38 183 CYS A CA 1
ATOM 1473 C C . CYS A 1 183 ? 1.964 -18.468 -4.635 1.00 67.38 183 CYS A C 1
ATOM 1475 O O . CYS A 1 183 ? 0.994 -18.328 -5.380 1.00 67.38 183 CYS A O 1
ATOM 1477 N N . ASN A 1 184 ? 1.899 -18.184 -3.331 1.00 80.69 184 ASN A N 1
ATOM 1478 C CA . ASN A 1 184 ? 0.715 -17.561 -2.748 1.00 80.69 184 ASN A CA 1
ATOM 1479 C C . ASN A 1 184 ? 0.674 -16.081 -3.166 1.00 80.69 184 ASN A C 1
ATOM 1481 O O . ASN A 1 184 ? 1.369 -15.236 -2.590 1.00 80.69 184 ASN A O 1
ATOM 1485 N N . SER A 1 185 ? -0.088 -15.785 -4.220 1.00 82.62 185 SER A N 1
ATOM 1486 C CA . SER A 1 185 ? -0.196 -14.442 -4.793 1.00 82.62 185 SER A CA 1
ATOM 1487 C C . SER A 1 185 ? -0.830 -13.447 -3.833 1.00 82.62 185 SER A C 1
ATOM 1489 O O . SER A 1 185 ? -0.396 -12.301 -3.786 1.00 82.62 185 SER A O 1
ATOM 1491 N N . ASP A 1 186 ? -1.809 -13.876 -3.039 1.00 88.56 186 ASP A N 1
ATOM 1492 C CA . ASP A 1 186 ? -2.551 -12.991 -2.138 1.00 88.56 186 ASP A CA 1
ATOM 1493 C C . ASP A 1 186 ? -1.650 -12.476 -1.015 1.00 88.56 186 ASP A C 1
ATOM 1495 O O . ASP A 1 186 ? -1.642 -11.282 -0.713 1.00 88.56 186 ASP A O 1
ATOM 1499 N N . VAL A 1 187 ? -0.798 -13.355 -0.475 1.00 90.50 187 VAL A N 1
ATOM 1500 C CA . VAL A 1 187 ? 0.222 -12.982 0.514 1.00 90.50 187 VAL A CA 1
ATOM 1501 C C . VAL A 1 187 ? 1.223 -11.987 -0.076 1.00 90.50 187 VAL A C 1
ATOM 1503 O O . VAL A 1 187 ? 1.505 -10.965 0.548 1.00 90.50 187 VAL A O 1
ATOM 1506 N N . CYS A 1 188 ? 1.723 -12.231 -1.293 1.00 91.19 188 CYS A N 1
ATOM 1507 C CA . CYS A 1 188 ? 2.620 -11.288 -1.967 1.00 91.19 188 CYS A CA 1
ATOM 1508 C C . CYS A 1 188 ? 1.955 -9.921 -2.154 1.00 91.19 188 CYS A C 1
ATOM 1510 O O . CYS A 1 188 ? 2.536 -8.897 -1.795 1.00 91.19 188 CYS A O 1
ATOM 1512 N N . GLN A 1 189 ? 0.716 -9.894 -2.656 1.00 92.69 189 GLN A N 1
ATOM 1513 C CA . GLN A 1 189 ? -0.026 -8.652 -2.855 1.00 92.69 189 GLN A CA 1
ATOM 1514 C C . GLN A 1 189 ? -0.230 -7.893 -1.546 1.00 92.69 189 GLN A C 1
ATOM 1516 O O . GLN A 1 189 ? -0.086 -6.673 -1.541 1.00 92.69 189 GLN A O 1
ATOM 1521 N N . ALA A 1 190 ? -0.555 -8.578 -0.447 1.00 93.12 190 ALA A N 1
ATOM 1522 C CA . ALA A 1 190 ? -0.718 -7.952 0.863 1.00 93.12 190 ALA A CA 1
ATOM 1523 C C . ALA A 1 190 ? 0.584 -7.286 1.339 1.00 93.12 190 ALA A C 1
ATOM 1525 O O . ALA A 1 190 ? 0.575 -6.118 1.733 1.00 93.12 190 ALA A O 1
ATOM 1526 N N . ILE A 1 191 ? 1.718 -7.985 1.226 1.00 95.06 191 ILE A N 1
ATOM 1527 C CA . ILE A 1 191 ? 3.026 -7.459 1.642 1.00 95.06 191 ILE A CA 1
ATOM 1528 C C . ILE A 1 191 ? 3.464 -6.297 0.736 1.00 95.06 191 ILE A C 1
ATOM 1530 O O . ILE A 1 191 ? 3.882 -5.253 1.231 1.00 95.06 191 ILE A O 1
ATOM 1534 N N . VAL A 1 192 ? 3.329 -6.424 -0.589 1.00 95.69 192 VAL A N 1
ATOM 1535 C CA . VAL A 1 192 ? 3.693 -5.350 -1.532 1.00 95.69 192 VAL A CA 1
ATOM 1536 C C . VAL A 1 192 ? 2.780 -4.134 -1.363 1.00 95.69 192 VAL A C 1
ATOM 1538 O O . VAL A 1 192 ? 3.256 -3.002 -1.435 1.00 95.69 192 VAL A O 1
ATOM 1541 N N . LYS A 1 193 ? 1.485 -4.328 -1.073 1.00 95.50 193 LYS A N 1
ATOM 1542 C CA . LYS A 1 193 ? 0.590 -3.225 -0.689 1.00 95.50 193 LYS A CA 1
ATOM 1543 C C . LYS A 1 193 ? 1.100 -2.528 0.566 1.00 95.50 193 LYS A C 1
ATOM 1545 O O . LYS A 1 193 ? 1.091 -1.306 0.588 1.00 95.50 193 LYS A O 1
ATOM 1550 N N . ALA A 1 194 ? 1.594 -3.256 1.564 1.00 96.75 194 ALA A N 1
ATOM 1551 C CA . ALA A 1 194 ? 2.182 -2.633 2.745 1.00 96.75 194 ALA A CA 1
ATOM 1552 C C . ALA A 1 194 ? 3.408 -1.777 2.403 1.00 96.75 194 ALA A C 1
ATOM 1554 O O . ALA A 1 194 ? 3.471 -0.630 2.830 1.00 96.75 194 ALA A O 1
ATOM 1555 N N . VAL A 1 195 ? 4.316 -2.273 1.553 1.00 97.56 195 VAL A N 1
ATOM 1556 C CA . VAL A 1 195 ? 5.452 -1.484 1.035 1.00 97.56 195 VAL A CA 1
ATOM 1557 C C . VAL A 1 195 ? 4.967 -0.216 0.323 1.00 97.56 195 VAL A C 1
ATOM 1559 O O . VAL A 1 195 ? 5.451 0.880 0.604 1.00 97.56 195 VAL A O 1
ATOM 1562 N N . LEU A 1 196 ? 3.967 -0.348 -0.555 1.00 96.19 196 LEU A N 1
ATOM 1563 C CA . LEU A 1 196 ? 3.359 0.779 -1.262 1.00 96.19 196 LEU A CA 1
ATOM 1564 C C . LEU A 1 196 ? 2.803 1.822 -0.282 1.00 96.19 196 LEU A C 1
ATOM 1566 O O . LEU A 1 196 ? 3.030 3.015 -0.468 1.00 96.19 196 LEU A O 1
ATOM 1570 N N . LYS A 1 197 ? 2.106 1.384 0.774 1.00 95.12 197 LYS A N 1
ATOM 1571 C CA . LYS A 1 197 ? 1.567 2.264 1.819 1.00 95.12 197 LYS A CA 1
ATOM 1572 C C . LYS A 1 197 ? 2.676 2.966 2.591 1.00 95.12 197 LYS A C 1
ATOM 1574 O O . LYS A 1 197 ? 2.557 4.163 2.840 1.00 95.12 197 LYS A O 1
ATOM 1579 N N . THR A 1 198 ? 3.770 2.270 2.893 1.00 95.88 198 THR A N 1
ATOM 1580 C CA . THR A 1 198 ? 4.937 2.875 3.539 1.00 95.88 198 THR A CA 1
ATOM 1581 C C . THR A 1 198 ? 5.488 4.038 2.710 1.00 95.88 198 THR A C 1
ATOM 1583 O O . THR A 1 198 ? 5.689 5.130 3.239 1.00 95.88 198 THR A O 1
ATOM 1586 N N . PHE A 1 199 ? 5.665 3.842 1.400 1.00 95.38 199 PHE A N 1
ATOM 1587 C CA . PHE A 1 199 ? 6.158 4.889 0.498 1.00 95.38 199 PHE A CA 1
ATOM 1588 C C . PHE A 1 199 ? 5.139 6.020 0.302 1.00 95.38 199 PHE A C 1
ATOM 1590 O O . PHE A 1 199 ? 5.504 7.192 0.317 1.00 95.38 199 PHE A O 1
ATOM 1597 N N . GLN A 1 200 ? 3.854 5.688 0.169 1.00 94.50 200 GLN A N 1
ATOM 1598 C CA . GLN A 1 200 ? 2.786 6.662 -0.056 1.00 94.50 200 GLN A CA 1
ATOM 1599 C C . GLN A 1 200 ? 2.573 7.599 1.143 1.00 94.50 200 GLN A C 1
ATOM 1601 O O . GLN A 1 200 ? 2.368 8.798 0.957 1.00 94.50 200 GLN A O 1
ATOM 1606 N N . TYR A 1 201 ? 2.580 7.061 2.365 1.00 95.69 201 TYR A N 1
ATOM 1607 C CA . TYR A 1 201 ? 2.158 7.802 3.557 1.00 95.69 201 TYR A CA 1
ATOM 1608 C C . TYR A 1 201 ? 3.308 8.339 4.407 1.00 95.69 201 TYR A C 1
ATOM 1610 O O . TYR A 1 201 ? 3.095 9.319 5.123 1.00 95.69 201 TYR A O 1
ATOM 1618 N N . PHE A 1 202 ? 4.514 7.771 4.294 1.00 95.62 202 PHE A N 1
ATOM 1619 C CA . PHE A 1 202 ? 5.688 8.197 5.068 1.00 95.62 202 PHE A CA 1
ATOM 1620 C C . PHE A 1 202 ? 6.901 8.564 4.185 1.00 95.62 202 PHE A C 1
ATOM 1622 O O . PHE A 1 202 ? 8.028 8.154 4.485 1.00 95.62 202 PHE A O 1
ATOM 1629 N N . PRO A 1 203 ? 6.732 9.376 3.119 1.00 92.69 203 PRO A N 1
ATOM 1630 C CA . PRO A 1 203 ? 7.808 9.675 2.171 1.00 92.69 203 PRO A CA 1
ATOM 1631 C C . PRO A 1 203 ? 9.007 10.371 2.825 1.00 92.69 203 PRO A C 1
ATOM 1633 O O . PRO A 1 203 ? 10.146 10.097 2.466 1.00 92.69 203 PRO A O 1
ATOM 1636 N N . ARG A 1 204 ? 8.781 11.216 3.844 1.00 91.25 204 ARG A N 1
ATOM 1637 C CA . ARG A 1 204 ? 9.866 11.890 4.580 1.00 91.25 204 ARG A CA 1
ATOM 1638 C C . ARG A 1 204 ? 10.776 10.897 5.302 1.00 91.25 204 ARG A C 1
ATOM 1640 O O . ARG A 1 204 ? 11.990 11.021 5.211 1.00 91.25 204 ARG A O 1
ATOM 1647 N N . LYS A 1 205 ? 10.202 9.904 5.990 1.00 92.25 205 LYS A N 1
ATOM 1648 C CA . LYS A 1 205 ? 10.972 8.886 6.723 1.00 92.25 205 LYS A CA 1
ATOM 1649 C C . LYS A 1 205 ? 11.756 7.992 5.781 1.00 92.25 205 LYS A C 1
ATOM 1651 O O . LYS A 1 205 ? 12.936 7.757 6.003 1.00 92.25 205 LYS A O 1
ATOM 1656 N N . ILE A 1 206 ? 11.126 7.581 4.684 1.00 92.56 206 ILE A N 1
ATOM 1657 C CA . ILE A 1 206 ? 11.806 6.839 3.620 1.00 92.56 206 ILE A CA 1
ATOM 1658 C C . ILE A 1 206 ? 12.947 7.663 3.027 1.00 92.56 206 ILE A C 1
ATOM 1660 O O . ILE A 1 206 ? 14.044 7.141 2.865 1.00 92.56 206 ILE A O 1
ATOM 1664 N N . GLY A 1 207 ? 12.734 8.955 2.785 1.00 89.69 207 GLY A N 1
ATOM 1665 C CA . GLY A 1 207 ? 13.787 9.841 2.309 1.00 89.69 207 GLY A CA 1
ATOM 1666 C C . GLY A 1 207 ? 14.975 9.951 3.266 1.00 89.69 207 GLY A C 1
ATOM 1667 O O . GLY A 1 207 ? 16.122 9.839 2.837 1.00 89.69 207 GLY A O 1
ATOM 1668 N N . PHE A 1 208 ? 14.714 10.067 4.572 1.00 88.00 208 PHE A N 1
ATOM 1669 C CA . PHE A 1 208 ? 15.768 10.015 5.589 1.00 88.00 208 PHE A CA 1
ATOM 1670 C C . PHE A 1 208 ? 16.517 8.679 5.603 1.00 88.00 208 PHE A C 1
ATOM 1672 O O . PHE A 1 208 ? 17.716 8.678 5.843 1.00 88.00 208 PHE A O 1
ATOM 1679 N N . LEU A 1 209 ? 15.863 7.551 5.329 1.00 88.44 209 LEU A N 1
ATOM 1680 C CA . LEU A 1 209 ? 16.536 6.250 5.248 1.00 88.44 209 LEU A CA 1
ATOM 1681 C C . LEU A 1 209 ? 17.341 6.063 3.949 1.00 88.44 209 LEU A C 1
ATOM 1683 O O . LEU A 1 209 ? 18.332 5.335 3.952 1.00 88.44 209 LEU A O 1
ATOM 1687 N N . LEU A 1 210 ? 16.944 6.729 2.858 1.00 86.56 210 LEU A N 1
ATOM 1688 C CA . LEU A 1 210 ? 17.652 6.712 1.572 1.00 86.56 210 LEU A CA 1
ATOM 1689 C C . LEU A 1 210 ? 18.936 7.559 1.566 1.00 86.56 210 LEU A C 1
ATOM 1691 O O . LEU A 1 210 ? 19.818 7.285 0.756 1.00 86.56 210 LEU A O 1
ATOM 1695 N N . TYR A 1 211 ? 19.029 8.590 2.415 1.00 78.69 211 TYR A N 1
ATOM 1696 C CA . TYR A 1 211 ? 20.139 9.564 2.425 1.00 78.69 211 TYR A CA 1
ATOM 1697 C C . TYR A 1 211 ? 20.710 9.860 3.820 1.00 78.69 211 TYR A C 1
ATOM 1699 O O . TYR A 1 211 ? 21.552 10.746 3.968 1.00 78.69 211 TYR A O 1
ATOM 1707 N N . GLY A 1 212 ? 20.238 9.166 4.856 1.00 65.50 212 GLY A N 1
ATOM 1708 C CA . GLY A 1 212 ? 20.630 9.404 6.244 1.00 65.50 212 GLY A CA 1
ATOM 1709 C C . GLY A 1 212 ? 22.145 9.350 6.426 1.00 65.50 212 GLY A C 1
ATOM 1710 O O . GLY A 1 212 ? 22.806 8.521 5.805 1.00 65.50 212 GLY A O 1
ATOM 1711 N N . ASN A 1 213 ? 22.668 10.271 7.250 1.00 53.16 213 ASN A N 1
ATOM 1712 C CA . ASN A 1 213 ? 24.091 10.590 7.410 1.00 53.16 213 ASN A CA 1
ATOM 1713 C C . ASN A 1 213 ? 25.027 9.391 7.201 1.00 53.16 213 ASN A C 1
ATOM 1715 O O . ASN A 1 213 ? 25.030 8.431 7.970 1.00 53.16 213 ASN A O 1
ATOM 1719 N N . SER A 1 214 ? 25.864 9.530 6.176 1.00 46.22 214 SER A N 1
ATOM 1720 C CA . SER A 1 214 ? 26.865 8.606 5.642 1.00 46.22 214 SER A CA 1
ATOM 1721 C C . SER A 1 214 ? 28.030 8.287 6.599 1.00 46.22 214 SER A C 1
ATOM 1723 O O . SER A 1 214 ? 29.190 8.328 6.197 1.00 46.22 214 SER A O 1
ATOM 1725 N N . GLY A 1 215 ? 27.746 8.003 7.872 1.00 46.12 215 GLY A N 1
ATOM 1726 C CA . GLY A 1 215 ? 28.761 7.749 8.902 1.00 46.12 215 GLY A CA 1
ATOM 1727 C C . GLY A 1 215 ? 28.424 6.656 9.917 1.00 46.12 215 GLY A C 1
ATOM 1728 O O . GLY A 1 215 ? 29.327 6.185 10.599 1.00 46.12 215 GLY A O 1
ATOM 1729 N N . ALA A 1 216 ? 27.173 6.203 10.005 1.00 45.19 216 ALA A N 1
ATOM 1730 C CA . ALA A 1 216 ? 26.796 5.064 10.836 1.00 45.19 216 ALA A CA 1
ATOM 1731 C C . ALA A 1 216 ? 25.825 4.180 10.055 1.00 45.19 216 ALA A C 1
ATOM 1733 O O . ALA A 1 216 ? 24.842 4.670 9.499 1.00 45.19 216 ALA A O 1
ATOM 1734 N N . SER A 1 217 ? 26.107 2.879 9.993 1.00 51.69 217 SER A N 1
ATOM 1735 C CA . SER A 1 217 ? 25.167 1.874 9.501 1.00 51.69 217 SER A CA 1
ATOM 1736 C C . SER A 1 217 ? 23.959 1.835 10.438 1.00 51.69 217 SER A C 1
ATOM 1738 O O . SER A 1 217 ? 23.913 1.049 11.382 1.00 51.69 217 SER A O 1
ATOM 1740 N N . ASN A 1 218 ? 23.003 2.733 10.225 1.00 63.53 218 ASN A N 1
ATOM 1741 C CA . ASN A 1 218 ? 21.759 2.730 10.974 1.00 63.53 218 ASN A CA 1
ATOM 1742 C C . ASN A 1 218 ? 20.956 1.498 10.544 1.00 63.53 218 ASN A C 1
ATOM 1744 O O . ASN A 1 218 ? 20.746 1.290 9.348 1.00 63.53 218 ASN A O 1
ATOM 1748 N N . GLU A 1 219 ? 20.486 0.700 11.503 1.00 68.62 219 GLU A N 1
ATOM 1749 C CA . GLU A 1 219 ? 19.670 -0.501 11.259 1.00 68.62 219 GLU A CA 1
ATOM 1750 C C . GLU A 1 219 ? 18.467 -0.218 10.335 1.00 68.62 219 GLU A C 1
ATOM 1752 O O . GLU A 1 219 ? 18.126 -1.034 9.485 1.00 68.62 219 GLU A O 1
ATOM 1757 N N . GLY A 1 220 ? 17.876 0.981 10.393 1.00 70.50 220 GLY A N 1
ATOM 1758 C CA . GLY A 1 220 ? 16.801 1.376 9.473 1.00 70.50 220 GLY A CA 1
ATOM 1759 C C . GLY A 1 220 ? 17.213 1.413 7.990 1.00 70.50 220 GLY A C 1
ATOM 1760 O O . GLY A 1 220 ? 16.398 1.127 7.111 1.00 70.50 220 GLY A O 1
ATOM 1761 N N . SER A 1 221 ? 18.480 1.716 7.681 1.00 78.56 221 SER A N 1
ATOM 1762 C CA . SER A 1 221 ? 18.988 1.736 6.301 1.00 78.56 221 SER A CA 1
ATOM 1763 C C . SER A 1 221 ? 19.097 0.321 5.724 1.00 78.56 221 SER A C 1
ATOM 1765 O O . SER A 1 221 ? 18.674 0.087 4.592 1.00 78.56 221 SER A O 1
ATOM 1767 N N . THR A 1 222 ? 19.545 -0.654 6.525 1.00 87.00 222 THR A N 1
ATOM 1768 C CA . THR A 1 222 ? 19.628 -2.065 6.102 1.00 87.00 222 THR A CA 1
ATOM 1769 C C . THR A 1 222 ? 18.239 -2.687 5.933 1.00 87.00 222 THR A C 1
ATOM 1771 O O . THR A 1 222 ? 18.003 -3.481 5.014 1.00 87.00 222 THR A O 1
ATOM 1774 N N . VAL A 1 223 ? 17.277 -2.278 6.768 1.00 92.12 223 VAL A N 1
ATOM 1775 C CA . VAL A 1 223 ? 15.867 -2.664 6.637 1.00 92.12 223 VAL A CA 1
ATOM 1776 C C . VAL A 1 223 ? 15.287 -2.161 5.315 1.00 92.12 223 VAL A C 1
ATOM 1778 O O . VAL A 1 223 ? 14.677 -2.953 4.590 1.00 92.12 223 VAL A O 1
ATOM 1781 N N . LEU A 1 224 ? 15.498 -0.886 4.968 1.00 92.88 224 LEU A N 1
ATOM 1782 C CA . LEU A 1 224 ? 15.025 -0.325 3.702 1.00 92.88 224 LEU A CA 1
ATOM 1783 C C . LEU A 1 224 ? 15.734 -0.953 2.495 1.00 92.88 224 LEU A C 1
ATOM 1785 O O . LEU A 1 224 ? 15.077 -1.285 1.509 1.00 92.88 224 LEU A O 1
ATOM 1789 N N . GLU A 1 225 ? 17.044 -1.177 2.577 1.00 92.75 225 GLU A N 1
ATOM 1790 C CA . GLU A 1 225 ? 17.803 -1.871 1.536 1.00 92.75 225 GLU A CA 1
ATOM 1791 C C . GLU A 1 225 ? 17.219 -3.267 1.263 1.00 92.75 225 GLU A C 1
ATOM 1793 O O . GLU A 1 225 ? 17.021 -3.654 0.108 1.00 92.75 225 GLU A O 1
ATOM 1798 N N . THR A 1 226 ? 16.856 -4.003 2.317 1.00 94.00 226 THR A N 1
ATOM 1799 C CA . THR A 1 226 ? 16.194 -5.311 2.209 1.00 94.00 226 THR A CA 1
ATOM 1800 C C . THR A 1 226 ? 14.825 -5.201 1.536 1.00 94.00 226 THR A C 1
ATOM 1802 O O . THR A 1 226 ? 14.488 -6.035 0.688 1.00 94.00 226 THR A O 1
ATOM 1805 N N . VAL A 1 227 ? 14.043 -4.164 1.863 1.00 96.31 227 VAL A N 1
ATOM 1806 C CA . VAL A 1 227 ? 12.748 -3.902 1.215 1.00 96.31 227 VAL A CA 1
ATOM 1807 C C . VAL A 1 227 ? 12.932 -3.654 -0.279 1.00 96.31 227 VAL A C 1
ATOM 1809 O O . VAL A 1 227 ? 12.270 -4.300 -1.088 1.00 96.31 227 VAL A O 1
ATOM 1812 N N . ILE A 1 228 ? 13.847 -2.761 -0.660 1.00 95.06 228 ILE A N 1
ATOM 1813 C CA . ILE A 1 228 ? 14.063 -2.375 -2.060 1.00 95.06 228 ILE A CA 1
ATOM 1814 C C . ILE A 1 228 ? 14.622 -3.552 -2.869 1.00 95.06 228 ILE A C 1
ATOM 1816 O O . ILE A 1 228 ? 14.098 -3.856 -3.941 1.00 95.06 228 ILE A O 1
ATOM 1820 N N . ASN A 1 229 ? 15.620 -4.270 -2.341 1.00 93.62 229 ASN A N 1
ATOM 1821 C CA . ASN A 1 229 ? 16.176 -5.466 -2.982 1.00 93.62 229 ASN A CA 1
ATOM 1822 C C . ASN A 1 229 ? 15.087 -6.502 -3.281 1.00 93.62 229 ASN A C 1
ATOM 1824 O O . ASN A 1 229 ? 14.985 -7.011 -4.399 1.00 93.62 229 ASN A O 1
ATOM 1828 N N . ASN A 1 230 ? 14.250 -6.816 -2.290 1.00 94.38 230 ASN A N 1
ATOM 1829 C CA . ASN A 1 230 ? 13.198 -7.808 -2.467 1.00 94.38 230 ASN A CA 1
ATOM 1830 C C . ASN A 1 230 ? 12.045 -7.294 -3.344 1.00 94.38 230 ASN A C 1
ATOM 1832 O O . ASN A 1 230 ? 11.485 -8.075 -4.109 1.00 94.38 230 ASN A O 1
ATOM 1836 N N . LEU A 1 231 ? 11.745 -5.992 -3.327 1.00 95.56 231 LEU A N 1
ATOM 1837 C CA . LEU A 1 231 ? 10.788 -5.381 -4.251 1.00 95.56 231 LEU A CA 1
ATOM 1838 C C . LEU A 1 231 ? 11.246 -5.522 -5.711 1.00 95.56 231 LEU A C 1
ATOM 1840 O O . LEU A 1 231 ? 10.451 -5.914 -6.565 1.00 95.56 231 LEU A O 1
ATOM 1844 N N . LEU A 1 232 ? 12.529 -5.266 -5.995 1.00 93.69 232 LEU A N 1
ATOM 1845 C CA . LEU A 1 232 ? 13.108 -5.455 -7.329 1.00 93.69 232 LEU A CA 1
ATOM 1846 C C . LEU A 1 232 ? 13.104 -6.935 -7.739 1.00 93.69 232 LEU A C 1
ATOM 1848 O O . LEU A 1 232 ? 12.745 -7.253 -8.871 1.00 93.69 232 LEU A O 1
ATOM 1852 N N . ARG A 1 233 ? 13.414 -7.864 -6.824 1.00 91.69 233 ARG A N 1
ATOM 1853 C CA . ARG A 1 233 ? 13.312 -9.311 -7.101 1.00 91.69 233 ARG A CA 1
ATOM 1854 C C . ARG A 1 233 ? 11.903 -9.722 -7.524 1.00 91.69 233 ARG A C 1
ATOM 1856 O O . ARG A 1 233 ? 11.761 -10.473 -8.483 1.00 91.69 233 ARG A O 1
ATOM 1863 N N . ILE A 1 234 ? 10.876 -9.210 -6.845 1.00 92.56 234 ILE A N 1
ATOM 1864 C CA . ILE A 1 234 ? 9.474 -9.470 -7.194 1.00 92.56 234 ILE A CA 1
ATOM 1865 C C . ILE A 1 234 ? 9.122 -8.839 -8.547 1.00 92.56 234 ILE A C 1
ATOM 1867 O O . ILE A 1 234 ? 8.508 -9.500 -9.382 1.00 92.56 234 ILE A O 1
ATOM 1871 N N . LEU A 1 235 ? 9.551 -7.598 -8.802 1.00 93.94 235 LEU A N 1
ATOM 1872 C CA . LEU A 1 235 ? 9.301 -6.889 -10.063 1.00 93.94 235 LEU A CA 1
ATOM 1873 C C . LEU A 1 235 ? 9.834 -7.652 -11.292 1.00 93.94 235 LEU A C 1
ATOM 1875 O O . LEU A 1 235 ? 9.188 -7.672 -12.341 1.00 93.94 235 LEU A O 1
ATOM 1879 N N . PHE A 1 236 ? 10.995 -8.298 -11.157 1.00 91.44 236 PHE A N 1
ATOM 1880 C CA . PHE A 1 236 ? 11.626 -9.089 -12.219 1.00 91.44 236 PHE A CA 1
ATOM 1881 C C . PHE A 1 236 ? 11.344 -10.602 -12.128 1.00 91.44 236 PHE A C 1
ATOM 1883 O O . PHE A 1 236 ? 11.922 -11.378 -12.900 1.00 91.44 236 PHE A O 1
ATOM 1890 N N . CYS A 1 237 ? 10.469 -11.041 -11.222 1.00 88.12 237 CYS A N 1
ATOM 1891 C CA . CYS A 1 237 ? 10.101 -12.446 -11.065 1.00 88.12 237 CYS A CA 1
ATOM 1892 C C . CYS A 1 237 ? 9.244 -12.932 -12.248 1.00 88.12 237 CYS A C 1
ATOM 1894 O O . CYS A 1 237 ? 8.343 -12.227 -12.699 1.00 88.12 237 CYS A O 1
ATOM 1896 N N . LYS A 1 238 ? 9.512 -14.143 -12.758 1.00 81.81 238 LYS A N 1
ATOM 1897 C CA . LYS A 1 238 ? 8.793 -14.713 -13.918 1.00 81.81 238 LYS A CA 1
ATOM 1898 C C . LYS A 1 238 ? 7.466 -15.379 -13.553 1.00 81.81 238 LYS A C 1
ATOM 1900 O O . LYS A 1 238 ? 6.594 -15.496 -14.404 1.00 81.81 238 LYS A O 1
ATOM 1905 N N . THR A 1 239 ? 7.348 -15.866 -12.323 1.00 80.69 239 THR A N 1
ATOM 1906 C CA . THR A 1 239 ? 6.295 -16.799 -11.895 1.00 80.69 239 THR A CA 1
ATOM 1907 C C . THR A 1 239 ? 5.121 -16.109 -11.206 1.00 80.69 239 THR A C 1
ATOM 1909 O O . THR A 1 239 ? 4.098 -16.742 -10.952 1.00 80.69 239 THR A O 1
ATOM 1912 N N . LEU A 1 240 ? 5.241 -14.813 -10.908 1.00 82.75 240 LEU A N 1
ATOM 1913 C CA . LEU A 1 240 ? 4.208 -14.069 -10.199 1.00 82.75 240 LEU A CA 1
ATOM 1914 C C . LEU A 1 240 ? 3.132 -13.510 -11.141 1.00 82.75 240 LEU A C 1
ATOM 1916 O O . LEU A 1 240 ? 3.431 -13.138 -12.278 1.00 82.75 240 LEU A O 1
ATOM 1920 N N . PRO A 1 241 ? 1.878 -13.387 -10.665 1.00 85.81 241 PRO A N 1
ATOM 1921 C CA . PRO A 1 241 ? 0.819 -12.740 -11.427 1.00 85.81 241 PRO A CA 1
ATOM 1922 C C . PRO A 1 241 ? 1.155 -11.288 -11.764 1.00 85.81 241 PRO A C 1
ATOM 1924 O O . PRO A 1 241 ? 1.780 -10.573 -10.973 1.00 85.81 241 PRO A O 1
ATOM 1927 N N . LYS A 1 242 ? 0.645 -10.822 -12.909 1.00 88.25 242 LYS A N 1
ATOM 1928 C CA . LYS A 1 242 ? 0.841 -9.447 -13.393 1.00 88.25 242 LYS A CA 1
ATOM 1929 C C . LYS A 1 242 ? 0.427 -8.398 -12.356 1.00 88.25 242 LYS A C 1
ATOM 1931 O O . LYS A 1 242 ? 1.055 -7.350 -12.271 1.00 88.25 242 LYS A O 1
ATOM 1936 N N . GLU A 1 243 ? -0.600 -8.667 -11.550 1.00 90.38 243 GLU A N 1
ATOM 1937 C CA . GLU A 1 243 ? -1.099 -7.767 -10.508 1.00 90.38 243 GLU A CA 1
ATOM 1938 C C . GLU A 1 243 ? -0.014 -7.458 -9.468 1.00 90.38 243 GLU A C 1
ATOM 1940 O O . GLU A 1 243 ? 0.149 -6.300 -9.082 1.00 90.38 243 GLU A O 1
ATOM 1945 N N . CYS A 1 244 ? 0.774 -8.464 -9.066 1.00 91.12 244 CYS A N 1
ATOM 1946 C CA . CYS A 1 244 ? 1.920 -8.275 -8.178 1.00 91.12 244 CYS A CA 1
ATOM 1947 C C . CYS A 1 244 ? 2.993 -7.422 -8.858 1.00 91.12 244 CYS A C 1
ATOM 1949 O O . CYS A 1 244 ? 3.471 -6.457 -8.266 1.00 91.12 244 CYS A O 1
ATOM 1951 N N . THR A 1 245 ? 3.317 -7.718 -10.122 1.00 93.12 245 THR A N 1
ATOM 1952 C CA . THR A 1 245 ? 4.295 -6.950 -10.907 1.00 93.12 245 THR A CA 1
ATOM 1953 C C . THR A 1 245 ? 3.895 -5.477 -11.020 1.00 93.12 245 THR A C 1
ATOM 1955 O O . THR A 1 245 ? 4.729 -4.600 -10.814 1.00 93.12 245 THR A O 1
ATOM 1958 N N . PHE A 1 246 ? 2.615 -5.178 -11.270 1.00 94.44 246 PHE A N 1
ATOM 1959 C CA . PHE A 1 246 ? 2.102 -3.804 -11.343 1.00 94.44 246 PHE A CA 1
ATOM 1960 C C . PHE A 1 246 ? 2.099 -3.084 -9.995 1.00 94.44 246 PHE A C 1
ATOM 1962 O O . PHE A 1 246 ? 2.402 -1.887 -9.944 1.00 94.44 246 PHE A O 1
ATOM 1969 N N . LEU A 1 247 ? 1.770 -3.783 -8.906 1.00 95.19 247 LEU A N 1
ATOM 1970 C CA . LEU A 1 247 ? 1.882 -3.226 -7.557 1.00 95.19 247 LEU A CA 1
ATOM 1971 C C . LEU A 1 247 ? 3.341 -2.885 -7.231 1.00 95.19 247 LEU A C 1
ATOM 1973 O O . LEU A 1 247 ? 3.608 -1.783 -6.754 1.00 95.19 247 LEU A O 1
ATOM 1977 N N . CYS A 1 248 ? 4.281 -3.772 -7.569 1.00 95.50 248 CYS A N 1
ATOM 1978 C CA . CYS A 1 248 ? 5.710 -3.516 -7.418 1.00 95.50 248 CYS A CA 1
ATOM 1979 C C . CYS A 1 248 ? 6.178 -2.344 -8.270 1.00 95.50 248 CYS A C 1
ATOM 1981 O O . CYS A 1 248 ? 6.823 -1.452 -7.737 1.00 95.50 248 CYS A O 1
ATOM 1983 N N . GLY A 1 249 ? 5.799 -2.292 -9.550 1.00 95.94 249 GLY A N 1
ATOM 1984 C CA . GLY A 1 249 ? 6.131 -1.171 -10.428 1.00 95.94 249 GLY A CA 1
ATOM 1985 C C . GLY A 1 249 ? 5.623 0.161 -9.875 1.00 95.94 249 GLY A C 1
ATOM 1986 O O . GLY A 1 249 ? 6.364 1.139 -9.838 1.00 95.94 249 GLY A O 1
ATOM 1987 N N . THR A 1 250 ? 4.397 0.186 -9.341 1.00 95.81 250 THR A N 1
ATOM 1988 C CA . THR A 1 250 ? 3.830 1.377 -8.682 1.00 95.81 250 THR A CA 1
ATOM 1989 C C . THR A 1 250 ? 4.630 1.770 -7.436 1.00 95.81 250 THR A C 1
ATOM 1991 O O . THR A 1 250 ? 4.952 2.944 -7.266 1.00 95.81 250 THR A O 1
ATOM 1994 N N . ALA A 1 251 ? 5.000 0.806 -6.588 1.00 96.88 251 ALA A N 1
ATOM 1995 C CA . ALA A 1 251 ? 5.831 1.065 -5.413 1.00 96.88 251 ALA A CA 1
ATOM 1996 C C . ALA A 1 251 ? 7.232 1.570 -5.799 1.00 96.88 251 ALA A C 1
ATOM 1998 O O . ALA A 1 251 ? 7.715 2.531 -5.206 1.00 96.88 251 ALA A O 1
ATOM 1999 N N . THR A 1 252 ? 7.859 0.995 -6.829 1.00 95.38 252 THR A N 1
ATOM 2000 C CA . THR A 1 252 ? 9.141 1.465 -7.372 1.00 95.38 252 THR A CA 1
ATOM 2001 C C . THR A 1 252 ? 9.029 2.888 -7.919 1.00 95.38 252 THR A C 1
ATOM 2003 O O . THR A 1 252 ? 9.898 3.707 -7.645 1.00 95.38 252 THR A O 1
ATOM 2006 N N . GLY A 1 253 ? 7.949 3.222 -8.631 1.00 94.00 253 GLY A N 1
ATOM 2007 C CA . GLY A 1 253 ? 7.722 4.582 -9.120 1.00 94.00 253 GLY A CA 1
ATOM 2008 C C . GLY A 1 253 ? 7.567 5.609 -7.999 1.00 94.00 253 GLY A C 1
ATOM 2009 O O . GLY A 1 253 ? 8.170 6.677 -8.067 1.00 94.00 253 GLY A O 1
ATOM 2010 N N . LEU A 1 254 ? 6.835 5.273 -6.930 1.00 94.00 254 LEU A N 1
ATOM 2011 C CA . LEU A 1 254 ? 6.754 6.131 -5.742 1.00 94.00 254 LEU A CA 1
ATOM 2012 C C . LEU A 1 254 ? 8.109 6.276 -5.043 1.00 94.00 254 LEU A C 1
ATOM 2014 O O . LEU A 1 254 ? 8.464 7.385 -4.660 1.00 94.00 254 LEU A O 1
ATOM 2018 N N . LEU A 1 255 ? 8.874 5.190 -4.905 1.00 93.75 255 LEU A N 1
ATOM 2019 C CA . LEU A 1 255 ? 10.212 5.218 -4.310 1.00 93.75 255 LEU A CA 1
ATOM 2020 C C . LEU A 1 255 ? 11.153 6.159 -5.069 1.00 93.75 255 LEU A C 1
ATOM 2022 O O . LEU A 1 255 ? 11.819 6.982 -4.449 1.00 93.75 255 LEU A O 1
ATOM 2026 N N . LEU A 1 256 ? 11.189 6.058 -6.401 1.00 91.50 256 LEU A N 1
ATOM 2027 C CA . LEU A 1 256 ? 11.991 6.954 -7.236 1.00 91.50 256 LEU A CA 1
ATOM 2028 C C . LEU A 1 256 ? 11.506 8.398 -7.110 1.00 91.50 256 LEU A C 1
ATOM 2030 O O . LEU A 1 256 ? 12.321 9.306 -7.010 1.00 91.50 256 LEU A O 1
ATOM 2034 N N . GLY A 1 257 ? 10.192 8.597 -7.006 1.00 90.19 257 GLY A N 1
ATOM 2035 C CA . GLY A 1 257 ? 9.603 9.894 -6.699 1.00 90.19 257 GLY A CA 1
ATOM 2036 C C . GLY A 1 257 ? 10.073 10.501 -5.378 1.00 90.19 257 GLY A C 1
ATOM 2037 O O . GLY A 1 257 ? 10.329 11.697 -5.317 1.00 90.19 257 GLY A O 1
ATOM 2038 N N . ILE A 1 258 ? 10.204 9.685 -4.329 1.00 90.12 258 ILE A N 1
ATOM 2039 C CA . ILE A 1 258 ? 10.746 10.117 -3.032 1.00 90.12 258 ILE A CA 1
ATOM 2040 C C . ILE A 1 258 ? 12.236 10.436 -3.156 1.00 90.12 258 ILE A C 1
ATOM 2042 O O . ILE A 1 258 ? 12.692 11.426 -2.595 1.00 90.12 258 ILE A O 1
ATOM 2046 N N . ALA A 1 259 ? 12.994 9.617 -3.889 1.00 87.44 259 ALA A N 1
ATOM 2047 C CA . ALA A 1 259 ? 14.417 9.851 -4.118 1.00 87.44 259 ALA A CA 1
ATOM 2048 C C . ALA A 1 259 ? 14.671 11.153 -4.899 1.00 87.44 259 ALA A C 1
ATOM 2050 O O . ALA A 1 259 ? 15.592 11.887 -4.560 1.00 87.44 259 ALA A O 1
ATOM 2051 N N . ALA A 1 260 ? 13.835 11.469 -5.893 1.00 84.12 260 ALA A N 1
ATOM 2052 C CA . ALA A 1 260 ? 13.934 12.702 -6.676 1.00 84.12 260 ALA A CA 1
ATOM 2053 C C . ALA A 1 260 ? 13.657 13.971 -5.847 1.00 84.12 260 ALA A C 1
ATOM 2055 O O . ALA A 1 260 ? 14.270 15.006 -6.096 1.00 84.12 260 ALA A O 1
ATOM 2056 N N . ASP A 1 261 ? 12.798 13.891 -4.822 1.00 81.50 261 ASP A N 1
ATOM 2057 C CA . ASP A 1 261 ? 12.531 15.018 -3.912 1.00 81.50 261 ASP A CA 1
ATOM 2058 C C . ASP A 1 261 ? 13.760 15.387 -3.041 1.00 81.50 261 ASP A C 1
ATOM 2060 O O . ASP A 1 261 ? 13.780 16.440 -2.395 1.00 81.50 261 ASP A O 1
ATOM 2064 N N . LEU A 1 262 ? 14.784 14.525 -2.979 1.00 74.31 262 LEU A N 1
ATOM 2065 C CA . LEU A 1 262 ? 15.936 14.661 -2.086 1.00 74.31 262 LEU A CA 1
ATOM 2066 C C . LEU A 1 262 ? 17.151 15.187 -2.861 1.00 74.31 262 LEU A C 1
ATOM 2068 O O . LEU A 1 262 ? 17.583 14.617 -3.860 1.00 74.31 262 LEU A O 1
ATOM 2072 N N . LYS A 1 263 ? 17.721 16.306 -2.398 1.00 63.75 263 LYS A N 1
ATOM 2073 C CA . LYS A 1 263 ? 18.915 16.921 -3.003 1.00 63.75 263 LYS A CA 1
ATOM 2074 C C . LYS A 1 263 ? 20.209 16.298 -2.443 1.00 63.75 263 LYS A C 1
ATOM 2076 O O . LYS A 1 263 ? 20.274 16.100 -1.231 1.00 63.75 263 LYS A O 1
ATOM 2081 N N . PRO A 1 264 ? 21.269 16.112 -3.257 1.00 55.31 264 PRO A N 1
ATOM 2082 C CA . PRO A 1 264 ? 21.324 16.325 -4.704 1.00 55.31 264 PRO A CA 1
ATOM 2083 C C . PRO A 1 264 ? 20.572 15.221 -5.467 1.00 55.31 264 PRO A C 1
ATOM 2085 O O . PRO A 1 264 ? 20.681 14.040 -5.143 1.00 55.31 264 PRO A O 1
ATOM 2088 N N . CYS A 1 265 ? 19.796 15.658 -6.463 1.00 53.22 265 CYS A N 1
ATOM 2089 C CA . CYS A 1 265 ? 18.909 14.835 -7.281 1.00 53.22 265 CYS A CA 1
ATOM 2090 C C . CYS A 1 265 ? 19.698 13.680 -7.914 1.00 53.22 265 CYS A C 1
ATOM 2092 O O . CYS A 1 265 ? 20.684 13.921 -8.611 1.00 53.22 265 CYS A O 1
ATOM 2094 N N . ILE A 1 266 ? 19.295 12.433 -7.667 1.00 56.56 266 ILE A N 1
ATOM 2095 C CA . ILE A 1 266 ? 19.840 11.301 -8.423 1.00 56.56 266 ILE A CA 1
ATOM 2096 C C . ILE A 1 266 ? 19.228 11.322 -9.823 1.00 56.56 266 ILE A C 1
ATOM 2098 O O . ILE A 1 266 ? 18.037 11.605 -9.958 1.00 56.56 266 ILE A O 1
ATOM 2102 N N . CYS A 1 267 ? 20.034 10.987 -10.839 1.00 65.94 267 CYS A N 1
ATOM 2103 C CA . CYS A 1 267 ? 19.628 10.791 -12.231 1.00 65.94 267 CYS A CA 1
ATOM 2104 C C . CYS A 1 267 ? 18.504 9.740 -12.340 1.00 65.94 267 CYS A C 1
ATOM 2106 O O . CYS A 1 267 ? 18.748 8.561 -12.620 1.00 65.94 267 CYS A O 1
ATOM 2108 N N . SER A 1 268 ? 17.255 10.148 -12.106 1.00 79.00 268 SER A N 1
ATOM 2109 C CA . SER A 1 268 ? 16.087 9.264 -12.142 1.00 79.00 268 SER A CA 1
ATOM 2110 C C . SER A 1 268 ? 15.947 8.632 -13.525 1.00 79.00 268 SER A C 1
ATOM 2112 O O . SER A 1 268 ? 15.680 7.433 -13.629 1.00 79.00 268 SER A O 1
ATOM 2114 N N . LYS A 1 269 ? 16.268 9.385 -14.584 1.00 82.38 269 LYS A N 1
ATOM 2115 C CA . LYS A 1 269 ? 16.439 8.886 -15.953 1.00 82.38 269 LYS A CA 1
ATOM 2116 C C . LYS A 1 269 ? 17.371 7.680 -16.054 1.00 82.38 269 LYS A C 1
ATOM 2118 O O . LYS A 1 269 ? 17.002 6.703 -16.704 1.00 82.38 269 LYS A O 1
ATOM 2123 N N . GLU A 1 270 ? 18.560 7.712 -15.453 1.00 84.06 270 GLU A N 1
ATOM 2124 C CA . GLU A 1 270 ? 19.535 6.614 -15.562 1.00 84.06 270 GLU A CA 1
ATOM 2125 C C . GLU A 1 270 ? 19.008 5.343 -14.902 1.00 84.06 270 GLU A C 1
ATOM 2127 O O . GLU A 1 270 ? 19.058 4.268 -15.503 1.00 84.06 270 GLU A O 1
ATOM 2132 N N . ILE A 1 271 ? 18.426 5.469 -13.706 1.00 88.81 271 ILE A N 1
ATOM 2133 C CA . ILE A 1 271 ? 17.832 4.334 -12.993 1.00 88.81 271 ILE A CA 1
ATOM 2134 C C . ILE A 1 271 ? 16.684 3.740 -13.812 1.00 88.81 271 ILE A C 1
ATOM 2136 O O . ILE A 1 271 ? 16.630 2.529 -14.020 1.00 88.81 271 ILE A O 1
ATOM 2140 N N . ILE A 1 272 ? 15.775 4.582 -14.309 1.00 90.69 272 ILE A N 1
ATOM 2141 C CA . ILE A 1 272 ? 14.619 4.139 -15.098 1.00 90.69 272 ILE A CA 1
ATOM 2142 C C . ILE A 1 272 ? 15.085 3.464 -16.389 1.00 90.69 272 ILE A C 1
ATOM 2144 O O . ILE A 1 272 ? 14.592 2.391 -16.733 1.00 90.69 272 ILE A O 1
ATOM 2148 N N . THR A 1 273 ? 16.082 4.036 -17.066 1.00 89.12 273 THR A N 1
ATOM 2149 C CA . THR A 1 273 ? 16.682 3.455 -18.274 1.00 89.12 273 THR A CA 1
ATOM 2150 C C . THR A 1 273 ? 17.272 2.078 -17.979 1.00 89.12 273 THR A C 1
ATOM 2152 O O . THR A 1 273 ? 16.990 1.130 -18.710 1.00 89.12 273 THR A O 1
ATOM 2155 N N . GLN A 1 274 ? 18.009 1.922 -16.876 1.00 89.50 274 GLN A N 1
ATOM 2156 C CA . GLN A 1 274 ? 18.572 0.633 -16.464 1.00 89.50 274 GLN A CA 1
ATOM 2157 C C . GLN A 1 274 ? 17.506 -0.417 -16.151 1.00 89.50 274 GLN A C 1
ATOM 2159 O O . GLN A 1 274 ? 17.628 -1.572 -16.562 1.00 89.50 274 GLN A O 1
ATOM 2164 N N . LEU A 1 275 ? 16.432 -0.031 -15.459 1.00 92.50 275 LEU A N 1
ATOM 2165 C CA . LEU A 1 275 ? 15.315 -0.930 -15.166 1.00 92.50 275 LEU A CA 1
ATOM 2166 C C . LEU A 1 275 ? 14.609 -1.391 -16.455 1.00 92.50 275 LEU A C 1
ATOM 2168 O O . LEU A 1 275 ? 14.255 -2.568 -16.587 1.00 92.50 275 LEU A O 1
ATOM 2172 N N . LEU A 1 276 ? 14.442 -0.492 -17.430 1.00 92.00 276 LEU A N 1
ATOM 2173 C CA . LEU A 1 276 ? 13.857 -0.816 -18.734 1.00 92.00 276 LEU A CA 1
ATOM 2174 C C . LEU A 1 276 ? 14.782 -1.714 -19.574 1.00 92.00 276 LEU A C 1
ATOM 2176 O O . LEU A 1 276 ? 14.324 -2.721 -20.109 1.00 92.00 276 LEU A O 1
ATOM 2180 N N . ILE A 1 277 ? 16.087 -1.429 -19.629 1.00 89.69 277 ILE A N 1
ATOM 2181 C CA . ILE A 1 277 ? 17.078 -2.284 -20.310 1.00 89.69 277 ILE A CA 1
ATOM 2182 C C . ILE A 1 277 ? 17.123 -3.679 -19.675 1.00 89.69 277 ILE A C 1
ATOM 2184 O O . ILE A 1 277 ? 17.131 -4.692 -20.375 1.00 89.69 277 ILE A O 1
ATOM 2188 N N . THR A 1 278 ? 17.087 -3.758 -18.345 1.00 90.25 278 THR A N 1
ATOM 2189 C CA . THR A 1 278 ? 17.068 -5.033 -17.611 1.00 90.25 278 THR A CA 1
ATOM 2190 C C . THR A 1 278 ? 15.812 -5.852 -17.913 1.00 90.25 278 THR A C 1
ATOM 2192 O O . THR A 1 278 ? 15.856 -7.078 -17.966 1.00 90.25 278 THR A O 1
ATOM 2195 N N . SER A 1 279 ? 14.683 -5.194 -18.171 1.00 90.50 279 SER A N 1
ATOM 2196 C CA . SER A 1 279 ? 13.452 -5.865 -18.610 1.00 90.50 279 SER A CA 1
ATOM 2197 C C . SER A 1 279 ? 13.389 -6.097 -20.127 1.00 90.50 279 SER A C 1
ATOM 2199 O O . SER A 1 279 ? 12.353 -6.525 -20.639 1.00 90.50 279 SER A O 1
ATOM 2201 N N . GLY A 1 280 ? 14.492 -5.867 -20.847 1.00 87.88 280 GLY A N 1
ATOM 2202 C CA . GLY A 1 280 ? 14.670 -6.204 -22.259 1.00 87.88 280 GLY A CA 1
ATOM 2203 C C . GLY A 1 280 ? 14.217 -5.127 -23.243 1.00 87.88 280 GLY A C 1
ATOM 2204 O O . GLY A 1 280 ? 13.933 -5.452 -24.394 1.00 87.88 280 GLY A O 1
ATOM 2205 N N . ALA A 1 281 ? 14.107 -3.865 -22.817 1.00 86.75 281 ALA A N 1
ATOM 2206 C CA . ALA A 1 281 ? 13.897 -2.755 -23.739 1.00 86.75 281 ALA A CA 1
ATOM 2207 C C . ALA A 1 281 ? 15.206 -2.430 -24.480 1.00 86.75 281 ALA A C 1
ATOM 2209 O O . ALA A 1 281 ? 16.248 -2.201 -23.861 1.00 86.75 281 ALA A O 1
ATOM 2210 N N . SER A 1 282 ? 15.161 -2.394 -25.812 1.00 76.75 282 SER A N 1
ATOM 2211 C CA . SER A 1 282 ? 16.309 -2.031 -26.643 1.00 76.75 282 SER A CA 1
ATOM 2212 C C . SER A 1 282 ? 16.282 -0.542 -26.978 1.00 76.75 282 SER A C 1
ATOM 2214 O O . SER A 1 282 ? 15.466 -0.098 -27.784 1.00 76.75 282 SER A O 1
ATOM 2216 N N . PHE A 1 283 ? 17.210 0.228 -26.411 1.00 72.44 283 PHE A N 1
ATOM 2217 C CA . PHE A 1 283 ? 17.422 1.625 -26.788 1.00 72.44 283 PHE A CA 1
ATOM 2218 C C . PHE A 1 283 ? 18.755 1.743 -27.531 1.00 72.44 283 PHE A C 1
ATOM 2220 O O . PHE A 1 283 ? 19.817 1.550 -26.939 1.00 72.44 283 PHE A O 1
ATOM 2227 N N . ILE A 1 284 ? 18.704 2.063 -28.828 1.00 57.12 284 ILE A N 1
ATOM 2228 C CA . ILE A 1 284 ? 19.862 2.073 -29.747 1.00 57.12 284 ILE A CA 1
ATOM 2229 C C . ILE A 1 284 ? 21.024 2.942 -29.218 1.00 57.12 284 ILE A C 1
ATOM 2231 O O . ILE A 1 284 ? 22.185 2.619 -29.449 1.00 57.12 284 ILE A O 1
ATOM 2235 N N . LYS A 1 285 ? 20.729 4.007 -28.460 1.00 55.81 285 LYS A N 1
ATOM 2236 C CA . LYS A 1 285 ? 21.712 4.998 -27.983 1.00 55.81 285 LYS A CA 1
ATOM 2237 C C . LYS A 1 285 ? 22.248 4.770 -26.562 1.00 55.81 285 LYS A C 1
ATOM 2239 O O . LYS A 1 285 ? 23.178 5.457 -26.158 1.00 55.81 285 LYS A O 1
ATOM 2244 N N . HIS A 1 286 ? 21.726 3.796 -25.812 1.00 56.78 286 HIS A N 1
ATOM 2245 C CA . HIS A 1 286 ? 22.147 3.527 -24.425 1.00 56.78 286 HIS A CA 1
ATOM 2246 C C . HIS A 1 286 ? 23.028 2.272 -24.290 1.00 56.78 286 HIS A C 1
ATOM 2248 O O . HIS A 1 286 ? 23.054 1.633 -23.243 1.00 56.78 286 HIS A O 1
ATOM 2254 N N . GLN A 1 287 ? 23.790 1.915 -25.328 1.00 52.19 287 GLN A N 1
ATOM 2255 C CA . GLN A 1 287 ? 24.651 0.722 -25.315 1.00 52.19 287 GLN A CA 1
ATOM 2256 C C . GLN A 1 287 ? 25.725 0.759 -24.209 1.00 52.19 287 GLN A C 1
ATOM 2258 O O . GLN A 1 287 ? 25.983 -0.262 -23.585 1.00 52.19 287 GLN A O 1
ATOM 2263 N N . ALA A 1 288 ? 26.268 1.934 -23.863 1.00 50.88 288 ALA A N 1
ATOM 2264 C CA . ALA A 1 288 ? 27.235 2.076 -22.761 1.00 50.88 288 ALA A CA 1
ATOM 2265 C C . ALA A 1 288 ? 26.647 1.729 -21.373 1.00 50.88 288 ALA A C 1
ATOM 2267 O O . ALA A 1 288 ? 27.360 1.305 -20.464 1.00 50.88 288 ALA A O 1
ATOM 2268 N N . VAL A 1 289 ? 25.329 1.877 -21.224 1.00 55.22 289 VAL A N 1
ATOM 2269 C CA . VAL A 1 289 ? 24.565 1.653 -19.988 1.00 55.22 289 VAL A CA 1
ATOM 2270 C C . VAL A 1 289 ? 24.312 0.147 -19.776 1.00 55.22 289 VAL A C 1
ATOM 2272 O O . VAL A 1 289 ? 24.176 -0.300 -18.641 1.00 55.22 289 VAL A O 1
ATOM 2275 N N . GLN A 1 290 ? 24.389 -0.673 -20.835 1.00 54.25 290 GLN A N 1
ATOM 2276 C CA . GLN A 1 290 ? 24.166 -2.129 -20.791 1.00 54.25 290 GLN A CA 1
ATOM 2277 C C . GLN A 1 290 ? 25.192 -2.908 -19.947 1.00 54.25 290 GLN A C 1
ATOM 2279 O O . GLN A 1 290 ? 24.955 -4.069 -19.623 1.00 54.25 290 GLN A O 1
ATOM 2284 N N . HIS A 1 291 ? 26.320 -2.297 -19.570 1.00 52.16 291 HIS A N 1
ATOM 2285 C CA . HIS A 1 291 ? 27.374 -2.961 -18.793 1.00 52.16 291 HIS A CA 1
ATOM 2286 C C . HIS A 1 291 ? 27.224 -2.830 -17.269 1.00 52.16 291 HIS A C 1
ATOM 2288 O O . HIS A 1 291 ? 28.010 -3.419 -16.526 1.00 52.16 291 HIS A O 1
ATOM 2294 N N . HIS A 1 292 ? 26.242 -2.069 -16.779 1.00 63.34 292 HIS A N 1
ATOM 2295 C CA . HIS A 1 292 ? 26.047 -1.864 -15.343 1.00 63.34 292 HIS A CA 1
ATOM 2296 C C . HIS A 1 292 ? 24.889 -2.722 -14.823 1.00 63.34 292 HIS A C 1
ATOM 2298 O O . HIS A 1 292 ? 23.732 -2.324 -14.862 1.00 63.34 292 HIS A O 1
ATOM 2304 N N . ASN A 1 293 ? 25.210 -3.875 -14.229 1.00 76.12 293 ASN A N 1
ATOM 2305 C CA . ASN A 1 293 ? 24.229 -4.747 -13.560 1.00 76.12 293 ASN A CA 1
ATOM 2306 C C . ASN A 1 293 ? 23.799 -4.212 -12.179 1.00 76.12 293 ASN A C 1
ATOM 2308 O O . ASN A 1 293 ? 23.483 -4.985 -11.272 1.00 76.12 293 ASN A O 1
ATOM 2312 N N . SER A 1 294 ? 23.856 -2.898 -11.962 1.00 84.75 294 SER A N 1
ATOM 2313 C CA . SER A 1 294 ? 23.479 -2.294 -10.689 1.00 84.75 294 SER A CA 1
ATOM 2314 C C . SER A 1 294 ? 22.950 -0.880 -10.845 1.00 84.75 294 SER A C 1
ATOM 2316 O O . SER A 1 294 ? 23.457 -0.126 -11.670 1.00 84.75 294 SER A O 1
ATOM 2318 N N . VAL A 1 295 ? 22.010 -0.512 -9.980 1.00 87.88 295 VAL A N 1
ATOM 2319 C CA . VAL A 1 295 ? 21.451 0.840 -9.870 1.00 87.88 295 VAL A CA 1
ATOM 2320 C C . VAL A 1 295 ? 21.685 1.402 -8.476 1.00 87.88 295 VAL A C 1
ATOM 2322 O O . VAL A 1 295 ? 21.681 0.660 -7.494 1.00 87.88 295 VAL A O 1
ATOM 2325 N N . MET A 1 296 ? 21.886 2.715 -8.395 1.00 86.44 296 MET A N 1
ATOM 2326 C CA . MET A 1 296 ? 21.932 3.455 -7.135 1.00 86.44 296 MET A CA 1
ATOM 2327 C C . MET A 1 296 ? 20.567 4.101 -6.893 1.00 86.44 296 MET A C 1
ATOM 2329 O O . MET A 1 296 ? 20.075 4.799 -7.771 1.00 86.44 296 MET A O 1
ATOM 2333 N N . ILE A 1 297 ? 19.957 3.884 -5.727 1.00 87.38 297 ILE A N 1
ATOM 2334 C CA . ILE A 1 297 ? 18.759 4.616 -5.283 1.00 87.38 297 ILE A CA 1
ATOM 2335 C C . ILE A 1 297 ? 19.078 5.192 -3.904 1.00 87.38 297 ILE A C 1
ATOM 2337 O O . ILE A 1 297 ? 19.327 4.445 -2.960 1.00 87.38 297 ILE A O 1
ATOM 2341 N N . GLY A 1 298 ? 19.102 6.517 -3.781 1.00 83.38 298 GLY A N 1
ATOM 2342 C CA . GLY A 1 298 ? 19.719 7.171 -2.625 1.00 83.38 298 GLY A CA 1
ATOM 2343 C C . GLY A 1 298 ? 21.219 6.861 -2.546 1.00 83.38 298 GLY A C 1
ATOM 2344 O O . GLY A 1 298 ? 21.921 6.815 -3.557 1.00 83.38 298 GLY A O 1
ATOM 2345 N N . CYS A 1 299 ? 21.702 6.574 -1.340 1.00 82.19 299 CYS A N 1
ATOM 2346 C CA . CYS A 1 299 ? 23.051 6.059 -1.098 1.00 82.19 299 CYS A CA 1
ATOM 2347 C C . CYS A 1 299 ? 23.173 4.528 -1.248 1.00 82.19 299 CYS A C 1
ATOM 2349 O O . CYS A 1 299 ? 24.246 3.973 -1.008 1.00 82.19 299 CYS A O 1
ATOM 2351 N N . LEU A 1 300 ? 22.101 3.833 -1.646 1.00 85.31 300 LEU A N 1
ATOM 2352 C CA . LEU A 1 300 ? 22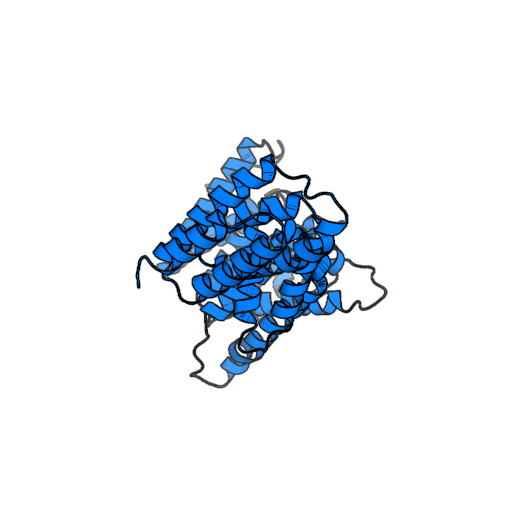.030 2.372 -1.654 1.00 85.31 300 LEU A CA 1
ATOM 2353 C C . LEU A 1 300 ? 22.272 1.800 -3.056 1.00 85.31 300 LEU A C 1
ATOM 2355 O O . LEU A 1 300 ? 21.682 2.259 -4.037 1.00 85.31 300 LEU A O 1
ATOM 2359 N N . LYS A 1 301 ? 23.118 0.766 -3.146 1.00 87.81 301 LYS A N 1
ATOM 2360 C CA . LYS A 1 301 ? 23.474 0.084 -4.399 1.00 87.81 301 LYS A CA 1
ATOM 2361 C C . LYS A 1 301 ? 22.744 -1.248 -4.527 1.00 87.81 301 LYS A C 1
ATOM 2363 O O . LYS A 1 301 ? 22.943 -2.146 -3.718 1.00 87.81 301 LYS A O 1
ATOM 2368 N N . PHE A 1 302 ? 21.999 -1.428 -5.612 1.00 88.56 302 PHE A N 1
ATOM 2369 C CA . PHE A 1 302 ? 21.209 -2.632 -5.867 1.00 88.56 302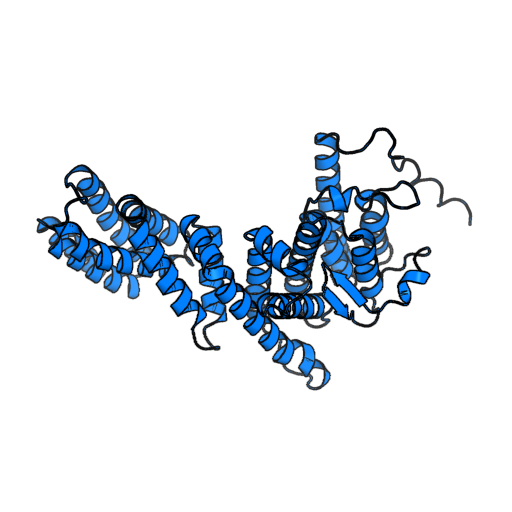 PHE A CA 1
ATOM 2370 C C . PHE A 1 302 ? 21.716 -3.366 -7.096 1.00 88.56 302 PHE A C 1
ATOM 2372 O O . PHE A 1 302 ? 21.927 -2.748 -8.137 1.00 88.56 302 PHE A O 1
ATOM 2379 N N . LYS A 1 303 ? 21.881 -4.688 -7.003 1.00 88.62 303 LYS A N 1
ATOM 2380 C CA . LYS A 1 303 ? 22.188 -5.531 -8.167 1.00 88.62 303 LYS A CA 1
ATOM 2381 C C . LYS A 1 303 ? 20.903 -5.869 -8.914 1.00 88.62 303 LYS A C 1
ATOM 2383 O O . LYS A 1 303 ? 19.933 -6.320 -8.308 1.00 88.62 303 LYS A O 1
ATOM 2388 N N . LEU A 1 304 ? 20.920 -5.680 -10.225 1.00 88.12 304 LEU A N 1
ATOM 2389 C CA . LEU A 1 304 ? 19.829 -6.053 -11.113 1.00 88.12 304 LEU A CA 1
ATOM 2390 C C . LEU A 1 304 ? 20.046 -7.470 -11.669 1.00 88.12 304 LEU A C 1
ATOM 2392 O O . LEU A 1 304 ? 21.194 -7.909 -11.800 1.00 88.12 304 LEU A O 1
ATOM 2396 N N . PRO A 1 305 ? 18.963 -8.215 -11.966 1.00 86.25 305 PRO A N 1
ATOM 2397 C CA . PRO A 1 305 ? 19.071 -9.491 -12.666 1.00 86.25 305 PRO A CA 1
ATOM 2398 C C . PRO A 1 305 ? 19.635 -9.296 -14.086 1.00 86.25 305 PRO A C 1
ATOM 2400 O O . PRO A 1 305 ? 19.652 -8.172 -14.588 1.00 86.25 305 PRO A O 1
ATOM 2403 N N . PRO A 1 306 ? 20.088 -10.369 -14.758 1.00 83.25 306 PRO A N 1
ATOM 2404 C CA . PRO A 1 306 ? 20.483 -10.281 -16.161 1.00 83.25 306 PRO A CA 1
ATOM 2405 C C . PRO A 1 306 ? 19.320 -9.790 -17.035 1.00 83.25 306 PRO A C 1
ATOM 2407 O O . PRO A 1 306 ? 18.156 -10.091 -16.753 1.00 83.25 306 PRO A O 1
ATOM 2410 N N . SER A 1 307 ? 19.653 -9.048 -18.097 1.00 84.25 307 SER A N 1
ATOM 2411 C CA . SER A 1 307 ? 18.659 -8.520 -19.035 1.00 84.25 307 SER A CA 1
ATOM 2412 C C . SER A 1 307 ? 17.873 -9.655 -19.690 1.00 84.25 307 SER A C 1
ATOM 2414 O O . SER A 1 307 ? 18.448 -10.605 -20.223 1.00 84.25 307 SER A O 1
ATOM 2416 N N . GLU A 1 308 ? 16.547 -9.558 -19.639 1.00 85.75 308 GLU A N 1
ATOM 2417 C CA . GLU A 1 308 ? 15.640 -10.543 -20.216 1.00 85.75 308 GLU A CA 1
ATOM 2418 C C . GLU A 1 308 ? 14.366 -9.861 -20.713 1.00 85.75 308 GLU A C 1
ATOM 2420 O O . GLU A 1 308 ? 13.806 -9.014 -20.016 1.00 85.75 308 GLU A O 1
ATOM 2425 N N . TYR A 1 309 ? 13.870 -10.263 -21.888 1.00 86.56 309 TYR A N 1
ATOM 2426 C CA . TYR A 1 309 ? 12.636 -9.724 -22.462 1.00 86.56 309 TYR A CA 1
ATOM 2427 C C . TYR A 1 309 ? 11.412 -10.029 -21.583 1.00 86.56 309 TYR A C 1
ATOM 2429 O O . TYR A 1 309 ? 10.864 -11.132 -21.592 1.00 86.56 309 TYR A O 1
ATOM 2437 N N . LYS A 1 310 ? 10.972 -9.020 -20.825 1.00 89.38 310 LYS A N 1
ATOM 2438 C CA . LYS A 1 310 ? 9.847 -9.068 -19.882 1.00 89.38 310 LYS A CA 1
ATOM 2439 C C . LYS A 1 310 ? 8.893 -7.898 -20.138 1.00 89.38 310 LYS A C 1
ATOM 2441 O O . LYS A 1 310 ? 8.926 -6.903 -19.411 1.00 89.38 310 LYS A O 1
ATOM 2446 N N . PRO A 1 311 ? 7.998 -8.001 -21.138 1.00 90.69 311 PRO A N 1
ATOM 2447 C CA . PRO A 1 311 ? 7.145 -6.886 -21.552 1.00 90.69 311 PRO A CA 1
ATOM 2448 C C . PRO A 1 311 ? 6.181 -6.418 -20.450 1.00 90.69 311 PRO A C 1
ATOM 2450 O O . PRO A 1 311 ? 5.923 -5.225 -20.323 1.00 90.69 311 PRO A O 1
ATOM 2453 N N . ILE A 1 312 ? 5.688 -7.327 -19.599 1.00 92.56 312 ILE A N 1
ATOM 2454 C CA . ILE A 1 312 ? 4.844 -6.956 -18.449 1.00 92.56 312 ILE A CA 1
ATOM 2455 C C . ILE A 1 312 ? 5.642 -6.169 -17.403 1.00 92.56 312 ILE A C 1
ATOM 2457 O O . ILE A 1 312 ? 5.130 -5.187 -16.872 1.00 92.56 312 ILE A O 1
ATOM 2461 N N . THR A 1 313 ? 6.897 -6.543 -17.143 1.00 94.00 313 THR A N 1
ATOM 2462 C CA . THR A 1 313 ? 7.780 -5.790 -16.241 1.00 94.00 313 THR A CA 1
ATOM 2463 C C . THR A 1 313 ? 8.101 -4.407 -16.808 1.00 94.00 313 THR A C 1
ATOM 2465 O O . THR A 1 313 ? 8.001 -3.430 -16.070 1.00 94.00 313 THR A O 1
ATOM 2468 N N . GLN A 1 314 ? 8.396 -4.297 -18.112 1.00 93.75 314 GLN A N 1
ATOM 2469 C CA . GLN A 1 314 ? 8.590 -3.002 -18.785 1.00 93.75 314 GLN A CA 1
ATOM 2470 C C . GLN A 1 314 ? 7.367 -2.090 -18.594 1.00 93.75 314 GLN A C 1
ATOM 2472 O O . GLN A 1 314 ? 7.501 -0.956 -18.135 1.00 93.75 314 GLN A O 1
ATOM 2477 N N . LEU A 1 315 ? 6.159 -2.599 -18.868 1.00 94.44 315 LEU A N 1
ATOM 2478 C CA . LEU A 1 315 ? 4.914 -1.841 -18.693 1.00 94.44 315 LEU A CA 1
ATOM 2479 C C . LEU A 1 315 ? 4.646 -1.490 -17.227 1.00 94.44 315 LEU A C 1
ATOM 2481 O O . LEU A 1 315 ? 4.174 -0.392 -16.945 1.00 94.44 315 LEU A O 1
ATOM 2485 N N . ALA A 1 316 ? 4.963 -2.381 -16.285 1.00 95.31 316 ALA A N 1
ATOM 2486 C CA . ALA A 1 316 ? 4.828 -2.107 -14.858 1.00 95.31 316 ALA A CA 1
ATOM 2487 C C . ALA A 1 316 ? 5.755 -0.978 -14.393 1.00 95.31 316 ALA A C 1
ATOM 2489 O O . ALA A 1 316 ? 5.312 -0.121 -13.627 1.00 95.31 316 ALA A O 1
ATOM 2490 N N . ILE A 1 317 ? 6.999 -0.941 -14.886 1.00 95.62 317 ILE A N 1
ATOM 2491 C CA . ILE A 1 317 ? 7.937 0.160 -14.639 1.00 95.62 317 ILE A CA 1
ATOM 2492 C C . ILE A 1 317 ? 7.358 1.456 -15.209 1.00 95.62 317 ILE A C 1
ATOM 2494 O O . ILE A 1 317 ? 7.153 2.403 -14.454 1.00 95.62 317 ILE A O 1
ATOM 2498 N N . VAL A 1 318 ? 7.009 1.488 -16.502 1.00 94.44 318 VAL A N 1
ATOM 2499 C CA . VAL A 1 318 ? 6.468 2.691 -17.161 1.00 94.44 318 VAL A CA 1
ATOM 2500 C C . VAL A 1 318 ? 5.223 3.215 -16.443 1.00 94.44 318 VAL A C 1
ATOM 2502 O O . VAL A 1 318 ? 5.158 4.390 -16.085 1.00 94.44 318 VAL A O 1
ATOM 2505 N N . MET A 1 319 ? 4.244 2.346 -16.181 1.00 93.81 319 MET A N 1
ATOM 2506 C CA . MET A 1 319 ? 3.022 2.733 -15.477 1.00 93.81 319 MET A CA 1
ATOM 2507 C C . MET A 1 319 ? 3.306 3.205 -14.053 1.00 93.81 319 MET A C 1
ATOM 2509 O O . MET A 1 319 ? 2.636 4.122 -13.585 1.00 93.81 319 MET A O 1
ATOM 2513 N N . GLY A 1 320 ? 4.274 2.599 -13.366 1.00 94.56 320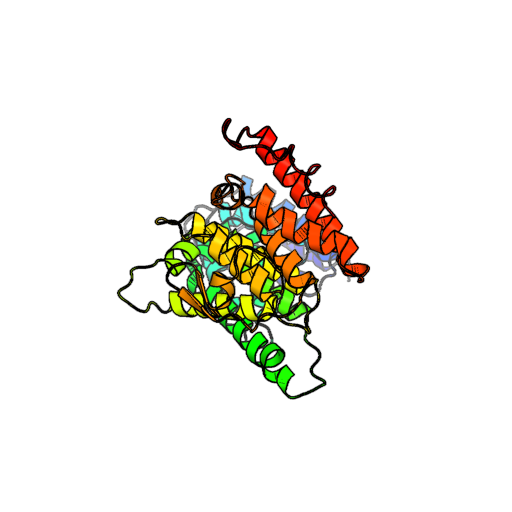 GLY A N 1
ATOM 2514 C CA . GLY A 1 320 ? 4.700 3.024 -12.039 1.00 94.56 320 GLY A CA 1
ATOM 2515 C C . GLY A 1 320 ? 5.259 4.443 -12.033 1.00 94.56 320 GLY A C 1
ATOM 2516 O O . GLY A 1 320 ? 4.839 5.254 -11.210 1.00 94.56 320 GLY A O 1
ATOM 2517 N N . ILE A 1 321 ? 6.138 4.766 -12.988 1.00 93.38 321 ILE A N 1
ATOM 2518 C CA . ILE A 1 321 ? 6.689 6.119 -13.146 1.00 93.38 321 ILE A CA 1
ATOM 2519 C C . ILE A 1 321 ? 5.581 7.124 -13.462 1.00 93.38 321 ILE A C 1
ATOM 2521 O O . ILE A 1 321 ? 5.478 8.141 -12.781 1.00 93.38 321 ILE A O 1
ATOM 2525 N N . ILE A 1 322 ? 4.698 6.824 -14.420 1.00 91.94 322 ILE A N 1
ATOM 2526 C CA . ILE A 1 322 ? 3.587 7.718 -14.792 1.00 91.94 322 ILE A CA 1
ATOM 2527 C C . ILE A 1 322 ? 2.670 7.981 -13.592 1.00 91.94 322 ILE A C 1
ATOM 2529 O O . ILE A 1 322 ? 2.315 9.126 -13.319 1.00 91.94 322 ILE A O 1
ATOM 2533 N N . LYS A 1 323 ? 2.320 6.930 -12.840 1.00 90.44 323 LYS A N 1
ATOM 2534 C CA . LYS A 1 323 ? 1.458 7.025 -11.651 1.00 90.44 323 LYS A CA 1
ATOM 2535 C C . LYS A 1 323 ? 2.109 7.734 -10.468 1.00 90.44 323 LYS A C 1
ATOM 2537 O O . LYS A 1 323 ? 1.387 8.126 -9.558 1.00 90.44 323 LYS A O 1
ATOM 2542 N N . SER A 1 324 ? 3.434 7.890 -10.455 1.00 86.44 324 SER A N 1
ATOM 2543 C CA . SER A 1 324 ? 4.090 8.717 -9.437 1.00 86.44 324 SER A CA 1
ATOM 2544 C C . SER A 1 324 ? 3.691 10.192 -9.559 1.00 86.44 324 SER A C 1
ATOM 2546 O O . SER A 1 324 ? 3.756 10.914 -8.568 1.00 86.44 324 SER A O 1
ATOM 2548 N N . GLU A 1 325 ? 3.274 10.633 -10.757 1.00 84.94 325 GLU A N 1
ATOM 2549 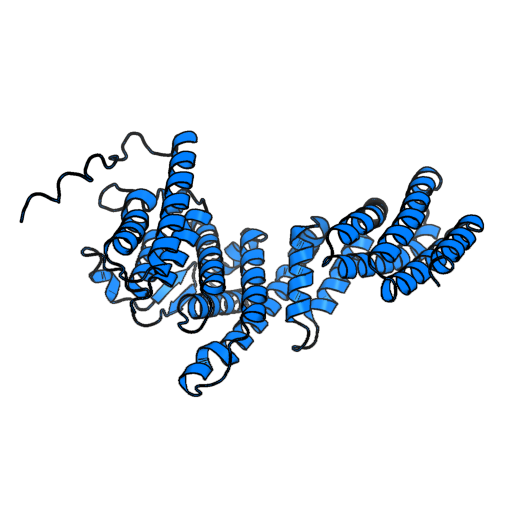C CA . GLU A 1 325 ? 2.934 12.026 -11.084 1.00 84.94 325 GLU A CA 1
ATOM 2550 C C . GLU A 1 325 ? 4.031 13.038 -10.683 1.00 84.94 325 GLU A C 1
ATOM 2552 O O . GLU A 1 325 ? 3.759 14.213 -10.426 1.00 84.94 325 GLU A O 1
ATOM 2557 N N . LYS A 1 326 ? 5.293 12.588 -10.622 1.00 87.50 326 LYS A N 1
ATOM 2558 C CA . LYS A 1 326 ? 6.435 13.408 -10.212 1.00 87.50 326 LYS A CA 1
ATOM 2559 C C . LYS A 1 326 ? 7.026 14.176 -11.381 1.00 87.50 326 LYS A C 1
ATOM 2561 O O . LYS A 1 326 ? 7.822 13.639 -12.143 1.00 87.50 326 LYS A O 1
ATOM 2566 N N . ASN A 1 327 ? 6.661 15.451 -11.488 1.00 85.62 327 ASN A N 1
ATOM 2567 C CA . ASN A 1 327 ? 7.108 16.339 -12.565 1.00 85.62 327 ASN A CA 1
ATOM 2568 C C . ASN A 1 327 ? 8.631 16.350 -12.747 1.00 85.62 327 ASN A C 1
ATOM 2570 O O . ASN A 1 327 ? 9.077 16.277 -13.883 1.00 85.62 327 ASN A O 1
ATOM 2574 N N . ASP A 1 328 ? 9.403 16.371 -11.658 1.00 83.06 328 ASP A N 1
ATOM 2575 C CA . ASP A 1 328 ? 10.873 16.415 -11.716 1.00 83.06 328 ASP A CA 1
ATOM 2576 C C . ASP A 1 328 ? 11.477 15.190 -12.421 1.00 83.06 328 ASP A C 1
ATOM 2578 O O . ASP A 1 328 ? 12.540 15.288 -13.020 1.00 83.06 328 ASP A O 1
ATOM 2582 N N . ILE A 1 329 ? 10.772 14.052 -12.398 1.00 86.25 329 ILE A N 1
ATOM 2583 C CA . ILE A 1 329 ? 11.144 12.838 -13.134 1.00 86.25 329 ILE A CA 1
ATOM 2584 C C . ILE A 1 329 ? 10.548 12.870 -14.543 1.00 86.25 329 ILE A C 1
ATOM 2586 O O . ILE A 1 329 ? 11.233 12.619 -15.530 1.00 86.25 329 ILE A O 1
ATOM 2590 N N . LEU A 1 330 ? 9.246 13.147 -14.656 1.00 86.56 330 LEU A N 1
ATOM 2591 C CA . LEU A 1 330 ? 8.519 13.047 -15.926 1.00 86.56 330 LEU A CA 1
ATOM 2592 C C . LEU A 1 330 ? 9.018 14.067 -16.959 1.00 86.56 330 LEU A C 1
ATOM 2594 O O . LEU A 1 330 ? 9.074 13.760 -18.149 1.00 86.56 330 LEU A O 1
ATOM 2598 N N . LEU A 1 331 ? 9.386 15.261 -16.498 1.00 85.06 331 LEU A N 1
ATOM 2599 C CA . LEU A 1 331 ? 9.878 16.371 -17.309 1.00 85.06 331 LEU A CA 1
ATOM 2600 C C . LEU A 1 331 ? 11.410 16.444 -17.340 1.00 85.06 331 LEU A C 1
ATOM 2602 O O . LEU A 1 331 ? 11.948 17.399 -17.892 1.00 85.06 331 LEU A O 1
ATOM 2606 N N . GLU A 1 332 ? 12.115 15.452 -16.781 1.00 83.69 332 GLU A N 1
ATOM 2607 C CA . GLU A 1 332 ? 13.573 15.369 -16.877 1.00 83.69 332 GLU A CA 1
ATOM 2608 C C . GLU A 1 332 ? 13.970 15.319 -18.360 1.00 83.69 332 GLU A C 1
ATOM 2610 O O . GLU A 1 332 ? 13.549 14.425 -19.101 1.00 83.69 332 GLU A O 1
ATOM 2615 N N . VAL A 1 333 ? 14.728 16.319 -18.813 1.00 77.38 333 VAL A N 1
ATOM 2616 C CA . VAL A 1 333 ? 15.097 16.480 -20.223 1.00 77.38 333 VAL A CA 1
ATOM 2617 C C . VAL A 1 333 ? 16.318 15.621 -20.534 1.00 77.38 333 VAL A C 1
ATOM 2619 O O . VAL A 1 333 ? 17.307 15.623 -19.801 1.00 77.38 333 VAL A O 1
ATOM 2622 N N . ASN A 1 334 ? 16.255 14.862 -21.626 1.00 68.88 334 ASN A N 1
ATOM 2623 C CA . ASN A 1 334 ? 17.393 14.105 -22.120 1.00 68.88 334 ASN A CA 1
ATOM 2624 C C . ASN A 1 334 ? 18.310 14.954 -23.015 1.00 68.88 334 ASN A C 1
ATOM 2626 O O . ASN A 1 334 ? 17.999 16.083 -23.383 1.00 68.88 334 ASN A O 1
ATOM 2630 N N . ASP A 1 335 ? 19.435 14.372 -23.422 1.00 68.50 335 ASP A N 1
ATOM 2631 C CA . ASP A 1 335 ? 20.428 15.021 -24.288 1.00 68.50 335 ASP A CA 1
ATOM 2632 C C . ASP A 1 335 ? 19.858 15.403 -25.672 1.00 68.50 335 ASP A C 1
ATOM 2634 O O . ASP A 1 335 ? 20.452 16.189 -26.403 1.00 68.50 335 ASP A O 1
ATOM 2638 N N . GLU A 1 336 ? 18.682 14.872 -26.026 1.00 65.81 336 GLU A N 1
ATOM 2639 C CA . GLU A 1 336 ? 17.943 15.149 -27.262 1.00 65.81 336 GLU A CA 1
ATOM 2640 C C . GLU A 1 336 ? 16.873 16.239 -27.092 1.00 65.81 336 GLU A C 1
ATOM 2642 O O . GLU A 1 336 ? 16.041 16.418 -27.979 1.00 65.81 336 GLU A O 1
ATOM 2647 N N . GLN A 1 337 ? 16.871 16.955 -25.962 1.00 71.69 337 GLN A N 1
ATOM 2648 C CA . GLN A 1 337 ? 15.875 17.977 -25.619 1.00 71.69 337 GLN A CA 1
ATOM 2649 C C . GLN A 1 337 ? 14.429 17.451 -25.538 1.00 71.69 337 GLN A C 1
ATOM 2651 O O . GLN A 1 337 ? 13.477 18.224 -25.622 1.00 71.69 337 GLN A O 1
ATOM 2656 N N . THR A 1 338 ? 14.253 16.141 -25.341 1.00 77.19 338 THR A N 1
ATOM 2657 C CA . THR A 1 338 ? 12.943 15.515 -25.103 1.00 77.19 338 THR A CA 1
ATOM 2658 C C . THR A 1 338 ? 12.795 15.138 -23.638 1.00 77.19 338 THR A C 1
ATOM 2660 O O . THR A 1 338 ? 13.757 14.727 -22.985 1.00 77.19 338 THR A O 1
ATOM 2663 N N . THR A 1 339 ? 11.586 15.267 -23.102 1.00 84.50 339 THR A N 1
ATOM 2664 C CA . THR A 1 339 ? 11.313 14.851 -21.721 1.00 84.50 339 THR A CA 1
ATOM 2665 C C . THR A 1 339 ? 11.343 13.327 -21.583 1.00 84.50 339 THR A C 1
ATOM 2667 O O . THR A 1 339 ? 11.103 12.596 -22.548 1.00 84.50 339 THR A O 1
ATOM 2670 N N . LEU A 1 340 ? 11.577 12.813 -20.371 1.00 86.19 340 LEU A N 1
ATOM 2671 C CA . LEU A 1 340 ? 11.457 11.383 -20.068 1.00 86.19 340 LEU A CA 1
ATOM 2672 C C . LEU A 1 340 ? 10.087 10.827 -20.500 1.00 86.19 340 LEU A C 1
ATOM 2674 O O . LEU A 1 340 ? 9.994 9.705 -21.008 1.00 86.19 340 LEU A O 1
ATOM 2678 N N . MET A 1 341 ? 9.036 11.634 -20.326 1.00 85.88 341 MET A N 1
ATOM 2679 C CA . MET A 1 341 ? 7.663 11.313 -20.704 1.00 85.88 341 MET A CA 1
ATOM 2680 C C . MET A 1 341 ? 7.489 11.126 -22.218 1.00 85.88 341 MET A C 1
ATOM 2682 O O . MET A 1 341 ? 6.879 10.142 -22.646 1.00 85.88 341 MET A O 1
ATOM 2686 N N . GLU A 1 342 ? 8.024 12.043 -23.026 1.00 82.56 342 GLU A N 1
ATOM 2687 C CA . GLU A 1 342 ? 7.894 12.048 -24.492 1.00 82.56 342 GLU A CA 1
ATOM 2688 C C . GLU A 1 342 ? 8.878 11.108 -25.190 1.00 82.56 342 GLU A C 1
ATOM 2690 O O . GLU A 1 342 ? 8.550 10.528 -26.223 1.00 82.56 342 GLU A O 1
ATOM 2695 N N . GLY A 1 343 ? 10.081 10.966 -24.639 1.00 84.62 343 GLY A N 1
ATOM 2696 C CA . GLY A 1 343 ? 11.134 10.125 -25.186 1.00 84.62 343 GLY A CA 1
ATOM 2697 C C . GLY A 1 343 ? 11.026 8.697 -24.666 1.00 84.62 343 GLY A C 1
ATOM 2698 O O . GLY A 1 343 ? 10.422 7.828 -25.293 1.00 84.62 343 GLY A O 1
ATOM 2699 N N . LEU A 1 344 ? 11.629 8.445 -23.503 1.00 87.12 344 LEU A N 1
ATOM 2700 C CA . LEU A 1 344 ? 11.878 7.094 -22.995 1.00 87.12 344 LEU A CA 1
ATOM 2701 C C . LEU A 1 344 ? 10.587 6.306 -22.720 1.00 87.12 344 LEU A C 1
ATOM 2703 O O . LEU A 1 344 ? 10.448 5.170 -23.176 1.00 87.12 344 LEU A O 1
ATOM 2707 N N . LEU A 1 345 ? 9.638 6.899 -21.986 1.00 90.12 345 LEU A N 1
ATOM 2708 C CA . LEU A 1 345 ? 8.421 6.208 -21.539 1.00 90.12 345 LEU A CA 1
ATOM 2709 C C . LEU A 1 345 ? 7.442 5.958 -22.693 1.00 90.12 345 LEU A C 1
ATOM 2711 O O . LEU A 1 345 ? 6.866 4.868 -22.797 1.00 90.12 345 LEU A O 1
ATOM 2715 N N . PHE A 1 346 ? 7.276 6.943 -23.580 1.00 89.56 346 PHE A N 1
ATOM 2716 C CA . PHE A 1 346 ? 6.480 6.777 -24.794 1.00 89.56 346 PHE A CA 1
ATOM 2717 C C . PHE A 1 346 ? 7.102 5.732 -25.720 1.00 89.56 346 PHE A C 1
ATOM 2719 O O . PHE A 1 346 ? 6.399 4.819 -26.144 1.00 89.56 346 PHE A O 1
ATOM 2726 N N . HIS A 1 347 ? 8.412 5.812 -25.986 1.00 87.56 347 HIS A N 1
ATOM 2727 C CA . HIS A 1 347 ? 9.093 4.869 -26.871 1.00 87.56 347 HIS A CA 1
ATOM 2728 C C . HIS A 1 347 ? 8.986 3.429 -26.358 1.00 87.56 347 HIS A C 1
ATOM 2730 O O . HIS A 1 347 ? 8.589 2.549 -27.116 1.00 87.56 347 HIS A O 1
ATOM 2736 N N . ALA A 1 348 ? 9.236 3.191 -25.065 1.00 88.44 348 ALA A N 1
ATOM 2737 C CA . ALA A 1 348 ? 9.086 1.864 -24.466 1.00 88.44 348 ALA A CA 1
ATOM 2738 C C . ALA A 1 348 ? 7.664 1.302 -24.655 1.00 88.44 348 ALA A C 1
ATOM 2740 O O . ALA A 1 348 ? 7.490 0.151 -25.056 1.00 88.44 348 ALA A O 1
ATOM 2741 N N . THR A 1 349 ? 6.637 2.126 -24.427 1.00 89.81 349 THR A N 1
ATOM 2742 C CA . THR A 1 349 ? 5.238 1.702 -24.592 1.00 89.81 349 THR A CA 1
ATOM 2743 C C . THR A 1 349 ? 4.883 1.470 -26.063 1.00 89.81 349 THR A C 1
ATOM 2745 O O . THR A 1 349 ? 4.265 0.461 -26.398 1.00 89.81 349 THR A O 1
ATOM 2748 N N . TYR A 1 350 ? 5.296 2.374 -26.954 1.00 87.81 350 TYR A N 1
ATOM 2749 C CA . TYR A 1 350 ? 5.045 2.295 -28.392 1.00 87.81 350 TYR A CA 1
ATOM 2750 C C . TYR A 1 350 ? 5.672 1.045 -29.017 1.00 87.81 350 TYR A C 1
ATOM 2752 O O . TYR A 1 350 ? 4.998 0.326 -29.756 1.00 87.81 350 TYR A O 1
ATOM 2760 N N . THR A 1 351 ? 6.929 0.750 -28.683 1.00 86.94 351 THR A N 1
ATOM 2761 C CA . THR A 1 351 ? 7.636 -0.444 -29.157 1.00 86.94 351 THR A CA 1
ATOM 2762 C C . THR A 1 351 ? 6.894 -1.710 -28.736 1.00 86.94 351 THR A C 1
ATOM 2764 O O . THR A 1 351 ? 6.627 -2.571 -29.571 1.00 86.94 351 THR A O 1
ATOM 2767 N N . LEU A 1 352 ? 6.432 -1.795 -27.484 1.00 88.69 352 LEU A N 1
ATOM 2768 C CA . LEU A 1 352 ? 5.630 -2.932 -27.022 1.00 88.69 352 LEU A CA 1
ATOM 2769 C C . LEU A 1 352 ? 4.265 -3.037 -27.715 1.00 88.69 352 LEU A C 1
ATOM 2771 O O . LEU A 1 352 ? 3.827 -4.148 -28.008 1.00 88.69 352 LEU A O 1
ATOM 2775 N N . CYS A 1 353 ? 3.607 -1.912 -28.008 1.00 85.00 353 CYS A N 1
ATOM 2776 C CA . CYS A 1 353 ? 2.368 -1.890 -28.791 1.00 85.00 353 CYS A CA 1
ATOM 2777 C C . CYS A 1 353 ? 2.567 -2.377 -30.234 1.00 85.00 353 CYS A C 1
ATOM 2779 O O . CYS A 1 353 ? 1.651 -2.961 -30.806 1.00 85.00 353 CYS A O 1
ATOM 2781 N N . LYS A 1 354 ? 3.726 -2.093 -30.840 1.00 84.06 354 LYS A N 1
ATOM 2782 C CA . LYS A 1 354 ? 4.011 -2.396 -32.248 1.00 84.06 354 LYS A CA 1
ATOM 2783 C C . LYS A 1 354 ? 4.576 -3.801 -32.454 1.00 84.06 354 LYS A C 1
ATOM 2785 O O . LYS A 1 354 ? 4.251 -4.449 -33.444 1.00 84.06 354 LYS A O 1
ATOM 2790 N N . GLU A 1 355 ? 5.456 -4.242 -31.561 1.00 81.75 355 GLU A N 1
ATOM 2791 C CA . GLU A 1 355 ? 6.302 -5.422 -31.774 1.00 81.75 355 GLU A CA 1
ATOM 2792 C C . GLU A 1 355 ? 5.838 -6.659 -31.002 1.00 81.75 355 GLU A C 1
ATOM 2794 O O . GLU A 1 355 ? 6.243 -7.778 -31.330 1.00 81.75 355 GLU A O 1
ATOM 2799 N N . SER A 1 356 ? 4.989 -6.501 -29.979 1.00 80.44 356 SER A N 1
ATOM 2800 C CA . SER A 1 356 ? 4.511 -7.659 -29.230 1.00 80.44 356 SER A CA 1
ATOM 2801 C C . SER A 1 356 ? 3.600 -8.535 -30.092 1.00 80.44 356 SER A C 1
ATOM 2803 O O . SER A 1 356 ? 2.743 -8.070 -30.832 1.00 80.44 356 SER A O 1
ATOM 2805 N N . LYS A 1 357 ? 3.758 -9.854 -29.981 1.00 80.81 357 LYS A N 1
ATOM 2806 C CA . LYS A 1 357 ? 2.828 -10.829 -30.583 1.00 80.81 357 LYS A CA 1
ATOM 2807 C C . LYS A 1 357 ? 1.796 -11.342 -29.573 1.00 80.81 357 LYS A C 1
ATOM 2809 O O . LYS A 1 357 ? 0.973 -12.190 -29.901 1.00 80.81 357 LYS A O 1
ATOM 2814 N N . ASN A 1 358 ? 1.854 -10.861 -28.330 1.00 82.06 358 ASN A N 1
ATOM 2815 C CA . ASN A 1 358 ? 1.085 -11.383 -27.206 1.00 82.06 358 ASN A CA 1
ATOM 2816 C C . ASN A 1 358 ? -0.122 -10.472 -26.910 1.00 82.06 358 ASN A C 1
ATOM 2818 O O . ASN A 1 358 ? 0.038 -9.341 -26.458 1.00 82.06 358 ASN A O 1
ATOM 2822 N N . SER A 1 359 ? -1.344 -10.966 -27.140 1.00 79.19 359 SER A N 1
ATOM 2823 C CA . SER A 1 359 ? -2.580 -10.180 -26.967 1.00 79.19 359 SER A CA 1
ATOM 2824 C C . SER A 1 359 ? -2.745 -9.567 -25.560 1.00 79.19 359 SER A C 1
ATOM 2826 O O . SER A 1 359 ? -3.032 -8.371 -25.475 1.00 79.19 359 SER A O 1
ATOM 2828 N N . PRO A 1 360 ? -2.517 -10.306 -24.455 1.00 83.75 360 PRO A N 1
ATOM 2829 C CA . PRO A 1 360 ? -2.443 -9.730 -23.114 1.00 83.75 360 PRO A CA 1
ATOM 2830 C C . PRO A 1 360 ? -1.502 -8.527 -22.969 1.00 83.75 360 PRO A C 1
ATOM 2832 O O . PRO A 1 360 ? -1.840 -7.578 -22.266 1.00 83.75 360 PRO A O 1
ATOM 2835 N N . VAL A 1 361 ? -0.343 -8.537 -23.636 1.00 86.19 361 VAL A N 1
ATOM 2836 C CA . VAL A 1 361 ? 0.606 -7.412 -23.600 1.00 86.19 361 VAL A CA 1
ATOM 2837 C C . VAL A 1 361 ? 0.016 -6.195 -24.307 1.00 86.19 361 VAL A C 1
ATOM 2839 O O . VAL A 1 361 ? 0.102 -5.101 -23.761 1.00 86.19 361 VAL A O 1
ATOM 2842 N N . HIS A 1 362 ? -0.656 -6.371 -25.449 1.00 86.69 362 HIS A N 1
ATOM 2843 C CA . HIS A 1 362 ? -1.322 -5.266 -26.152 1.00 86.69 362 HIS A CA 1
ATOM 2844 C C . HIS A 1 362 ? -2.383 -4.570 -25.305 1.00 86.69 362 HIS A C 1
ATOM 2846 O O . HIS A 1 362 ? -2.416 -3.343 -25.259 1.00 86.69 362 HIS A O 1
ATOM 2852 N N . TYR A 1 363 ? -3.227 -5.333 -24.605 1.00 86.12 363 TYR A N 1
ATOM 2853 C CA . TYR A 1 363 ? -4.245 -4.750 -23.728 1.00 86.12 363 TYR A CA 1
ATOM 2854 C C . TYR A 1 363 ? -3.613 -3.880 -22.634 1.00 86.12 363 TYR A C 1
ATOM 2856 O O . TYR A 1 363 ? -4.044 -2.760 -22.369 1.00 86.12 363 TYR A O 1
ATOM 2864 N N . VAL A 1 364 ? -2.553 -4.385 -22.009 1.00 88.50 364 VAL A N 1
ATOM 2865 C CA . VAL A 1 364 ? -1.859 -3.679 -20.930 1.00 88.50 364 VAL A CA 1
ATOM 2866 C C . VAL A 1 364 ? -1.083 -2.470 -21.463 1.00 88.50 364 VAL A C 1
ATOM 2868 O O . VAL A 1 364 ? -1.076 -1.419 -20.826 1.00 88.50 364 VAL A O 1
ATOM 2871 N N . ALA A 1 365 ? -0.475 -2.581 -22.644 1.00 89.38 365 ALA A N 1
ATOM 2872 C CA . ALA A 1 365 ? 0.207 -1.474 -23.302 1.00 89.38 365 ALA A CA 1
ATOM 2873 C C . ALA A 1 365 ? -0.778 -0.365 -23.707 1.00 89.38 365 ALA A C 1
ATOM 2875 O O . ALA A 1 365 ? -0.477 0.815 -23.544 1.00 89.38 365 ALA A O 1
ATOM 2876 N N . PHE A 1 366 ? -1.995 -0.724 -24.126 1.00 88.56 366 PHE A N 1
ATOM 2877 C CA . PHE A 1 366 ? -3.077 0.235 -24.346 1.00 88.56 366 PHE A CA 1
ATOM 2878 C C . PHE A 1 366 ? -3.457 0.983 -23.059 1.00 88.56 366 PHE A C 1
ATOM 2880 O O . PHE A 1 366 ? -3.571 2.209 -23.074 1.00 88.56 366 PHE A O 1
ATOM 2887 N N . GLU A 1 367 ? -3.593 0.286 -21.926 1.00 89.25 367 GLU A N 1
ATOM 2888 C CA . GLU A 1 367 ? -3.831 0.946 -20.634 1.00 89.25 367 GLU A CA 1
ATOM 2889 C C . GLU A 1 367 ? -2.665 1.862 -20.231 1.00 89.25 367 GLU A C 1
ATOM 2891 O O . GLU A 1 367 ? -2.897 2.972 -19.746 1.00 89.25 367 GLU A O 1
ATOM 2896 N N . ALA A 1 368 ? -1.415 1.464 -20.488 1.00 90.94 368 ALA A N 1
ATOM 2897 C CA . ALA A 1 368 ? -0.251 2.322 -20.272 1.00 90.94 368 ALA A CA 1
ATOM 2898 C C . ALA A 1 368 ? -0.297 3.587 -21.153 1.00 90.94 368 ALA A C 1
ATOM 2900 O O . ALA A 1 368 ? -0.109 4.688 -20.636 1.00 90.94 368 ALA A O 1
ATOM 2901 N N . MET A 1 369 ? -0.646 3.465 -22.441 1.00 90.69 369 MET A N 1
ATOM 2902 C CA . MET A 1 369 ? -0.838 4.609 -23.351 1.00 90.69 369 MET A CA 1
ATOM 2903 C C . MET A 1 369 ? -1.975 5.527 -22.898 1.00 90.69 369 MET A C 1
ATOM 2905 O O . MET A 1 369 ? -1.865 6.751 -22.969 1.00 90.69 369 MET A O 1
ATOM 2909 N N . ARG A 1 370 ? -3.071 4.962 -22.388 1.00 91.75 370 ARG A N 1
ATOM 2910 C CA . ARG A 1 370 ? -4.175 5.744 -21.825 1.00 91.75 370 ARG A CA 1
ATOM 2911 C C . ARG A 1 370 ? -3.724 6.555 -20.609 1.00 91.75 370 ARG A C 1
ATOM 2913 O O . ARG A 1 370 ? -4.069 7.731 -20.508 1.00 91.75 370 ARG A O 1
ATOM 2920 N N . GLN A 1 371 ? -2.960 5.950 -19.697 1.00 90.56 371 GLN A N 1
ATOM 2921 C CA . GLN A 1 371 ? -2.397 6.659 -18.542 1.00 90.56 371 GLN A CA 1
ATOM 2922 C C . GLN A 1 371 ? -1.385 7.728 -18.969 1.00 90.56 371 GLN A C 1
ATOM 2924 O O . GLN A 1 371 ? -1.430 8.839 -18.446 1.00 90.56 371 GLN A O 1
ATOM 2929 N N . TRP A 1 372 ? -0.542 7.433 -19.963 1.00 91.94 372 TRP A N 1
ATOM 2930 C CA . TRP A 1 372 ? 0.362 8.402 -20.586 1.00 91.94 372 TRP A CA 1
ATOM 2931 C C . TRP A 1 372 ? -0.409 9.627 -21.103 1.00 91.94 372 TRP A C 1
ATOM 2933 O O . TRP A 1 372 ? -0.109 10.752 -20.710 1.00 91.94 372 TRP A O 1
ATOM 2943 N N . LEU A 1 373 ? -1.477 9.423 -21.886 1.00 90.81 373 LEU A N 1
ATOM 2944 C CA . LEU A 1 373 ? -2.315 10.506 -22.419 1.00 90.81 373 LEU A CA 1
ATOM 2945 C C . LEU A 1 373 ? -2.979 11.340 -21.316 1.00 90.81 373 LEU A C 1
ATOM 2947 O O . LEU A 1 373 ? -3.035 12.568 -21.410 1.00 90.81 373 LEU A O 1
ATOM 2951 N N . LEU A 1 374 ? -3.497 10.688 -20.271 1.00 90.94 374 LEU A N 1
ATOM 2952 C CA . LEU A 1 374 ? -4.091 11.369 -19.117 1.00 90.94 374 LEU A CA 1
ATOM 2953 C C . LEU A 1 374 ? -3.058 12.236 -18.386 1.00 90.94 374 LEU A C 1
ATOM 2955 O O . LEU A 1 374 ? -3.354 13.385 -18.053 1.00 90.94 374 LEU A O 1
ATOM 2959 N N . CYS A 1 375 ? -1.850 11.709 -18.186 1.00 89.38 375 CYS A N 1
ATOM 2960 C CA . CYS A 1 375 ? -0.746 12.429 -17.564 1.00 89.38 375 CYS A CA 1
ATOM 2961 C C . CYS A 1 375 ? -0.324 13.640 -18.409 1.00 89.38 375 CYS A C 1
ATOM 2963 O O . CYS A 1 375 ? -0.331 14.763 -17.906 1.00 89.38 375 CYS A O 1
ATOM 2965 N N . MET A 1 376 ? -0.094 13.452 -19.714 1.00 86.50 376 MET A N 1
ATOM 2966 C CA . MET A 1 376 ? 0.240 14.537 -20.647 1.00 86.50 376 MET A CA 1
ATOM 2967 C C . MET A 1 376 ? -0.822 15.639 -20.636 1.00 86.50 376 MET A C 1
ATOM 2969 O O . MET A 1 376 ? -0.501 16.817 -20.486 1.00 86.50 376 MET A O 1
ATOM 2973 N N . LYS A 1 377 ? -2.109 15.270 -20.700 1.00 87.56 377 LYS A N 1
ATOM 2974 C CA . LYS A 1 377 ? -3.226 16.221 -20.593 1.00 87.56 377 LYS A CA 1
ATOM 2975 C C . LYS A 1 377 ? -3.164 17.038 -19.298 1.00 87.56 377 LYS A C 1
ATOM 2977 O O . LYS A 1 377 ? -3.464 18.232 -19.318 1.00 87.56 377 LYS A O 1
ATOM 2982 N N . ASN A 1 378 ? -2.806 16.418 -18.176 1.00 86.94 378 ASN A N 1
ATOM 2983 C CA . ASN A 1 378 ? -2.682 17.106 -16.892 1.00 86.94 378 ASN A CA 1
ATOM 2984 C C . ASN A 1 378 ? -1.464 18.041 -16.850 1.00 86.94 378 ASN A C 1
ATOM 2986 O O . ASN A 1 378 ? -1.599 19.171 -16.379 1.00 86.94 378 ASN A O 1
ATOM 2990 N N . LEU A 1 379 ? -0.314 17.612 -17.373 1.00 83.88 379 LEU A N 1
ATOM 2991 C CA . LEU A 1 379 ? 0.898 18.433 -17.475 1.00 83.88 379 LEU A CA 1
ATOM 2992 C C . LEU A 1 379 ? 0.658 19.681 -18.339 1.00 83.88 379 LEU A C 1
ATOM 2994 O O . LEU A 1 379 ? 0.996 20.795 -17.935 1.00 83.88 379 LEU A O 1
ATOM 2998 N N . PHE A 1 380 ? -0.041 19.519 -19.465 1.00 80.88 380 PHE A N 1
ATOM 2999 C CA . PHE A 1 380 ? -0.462 20.625 -20.324 1.00 80.88 380 PHE A CA 1
ATOM 3000 C C . PHE A 1 380 ? -1.392 21.616 -19.632 1.00 80.88 380 PHE A C 1
ATOM 3002 O O . PHE A 1 380 ? -1.178 22.824 -19.707 1.00 80.88 380 PHE A O 1
ATOM 3009 N N . LYS A 1 381 ? -2.421 21.123 -18.931 1.00 82.88 381 LYS A N 1
ATOM 3010 C CA . LYS A 1 381 ? -3.343 21.988 -18.177 1.00 82.88 381 LYS A CA 1
ATOM 3011 C C . LYS A 1 381 ? -2.618 22.845 -17.144 1.00 82.88 381 LYS A C 1
ATOM 3013 O O . LYS A 1 381 ? -3.037 23.969 -16.891 1.00 82.88 381 LYS A O 1
ATOM 3018 N N . LYS A 1 382 ? -1.551 22.311 -16.549 1.00 81.62 382 LYS A N 1
ATOM 3019 C CA . LYS A 1 382 ? -0.727 23.006 -15.557 1.00 81.62 382 LYS A CA 1
ATOM 3020 C C . LYS A 1 382 ? 0.339 23.922 -16.182 1.00 81.62 382 LYS A C 1
ATOM 3022 O O . LYS A 1 382 ? 1.040 24.581 -15.426 1.00 81.62 382 LYS A O 1
ATOM 3027 N N . LYS A 1 383 ? 0.451 23.985 -17.520 1.00 76.00 383 LYS A N 1
ATOM 3028 C CA . LYS A 1 383 ? 1.478 24.751 -18.258 1.00 76.00 383 LYS A CA 1
ATOM 3029 C C . LYS A 1 383 ? 2.909 24.446 -17.789 1.00 76.00 383 LYS A C 1
ATOM 3031 O O . LYS A 1 383 ? 3.724 25.348 -17.654 1.00 76.00 383 LYS A O 1
ATOM 3036 N N . LEU A 1 384 ? 3.188 23.176 -17.492 1.00 67.94 384 LEU A N 1
ATOM 3037 C CA . LEU A 1 384 ? 4.474 22.753 -16.922 1.00 67.94 384 LEU A CA 1
ATOM 3038 C C . LEU A 1 384 ? 5.552 22.444 -17.967 1.00 67.94 384 LEU A C 1
ATOM 3040 O O . LEU A 1 384 ? 6.698 22.222 -17.598 1.00 67.94 384 LEU A O 1
ATOM 3044 N N . PHE A 1 385 ? 5.204 22.421 -19.252 1.00 63.19 385 PHE A N 1
ATOM 3045 C CA . PHE A 1 385 ? 6.195 22.331 -20.321 1.00 63.19 385 PHE A CA 1
ATOM 3046 C C . PHE A 1 385 ? 6.798 23.715 -20.569 1.00 63.19 385 PHE A C 1
ATOM 3048 O O . PHE A 1 385 ? 6.060 24.696 -20.672 1.00 63.19 385 PHE A O 1
ATOM 3055 N N . HIS A 1 386 ? 8.126 23.788 -20.660 1.00 54.88 386 HIS A N 1
ATOM 3056 C CA . HIS A 1 386 ? 8.826 25.017 -21.022 1.00 54.88 386 HIS A CA 1
ATOM 3057 C C . HIS A 1 386 ? 8.516 25.400 -22.478 1.00 54.88 386 HIS A C 1
ATOM 3059 O O . HIS A 1 386 ? 8.332 24.526 -23.330 1.00 54.88 386 HIS A O 1
ATOM 3065 N N . GLU A 1 387 ? 8.487 26.700 -22.781 1.00 49.84 387 GLU A N 1
ATOM 3066 C CA . GLU A 1 387 ? 8.289 27.209 -24.151 1.00 49.84 387 GLU A CA 1
ATOM 3067 C C . GLU A 1 387 ? 9.370 26.702 -25.129 1.00 49.84 387 GLU A C 1
ATOM 3069 O O . GLU A 1 387 ? 9.098 26.568 -26.319 1.00 49.84 387 GLU A O 1
ATOM 3074 N N . ASP A 1 388 ? 10.542 26.312 -24.612 1.00 45.88 388 ASP A N 1
ATOM 3075 C CA . ASP A 1 388 ? 11.688 25.813 -25.386 1.00 45.88 388 ASP A CA 1
ATOM 3076 C C . ASP A 1 388 ? 11.711 24.285 -25.591 1.00 45.88 388 ASP A C 1
ATOM 3078 O O . ASP A 1 388 ? 12.607 23.761 -26.257 1.00 45.88 388 ASP A O 1
ATOM 3082 N N . THR A 1 389 ? 10.755 23.533 -25.030 1.00 51.62 389 THR A N 1
ATOM 3083 C CA . THR A 1 389 ? 10.701 22.077 -25.255 1.00 51.62 389 THR A CA 1
ATOM 3084 C C . THR A 1 389 ? 10.233 21.807 -26.686 1.00 51.62 389 THR A C 1
ATOM 3086 O O . THR A 1 389 ? 9.095 22.124 -27.041 1.00 51.62 389 THR A O 1
ATOM 3089 N N . ILE A 1 390 ? 11.104 21.225 -27.520 1.00 50.59 390 ILE A N 1
ATOM 3090 C CA . ILE A 1 390 ? 10.785 20.883 -28.911 1.00 50.59 390 ILE A CA 1
ATOM 3091 C C . ILE A 1 390 ? 9.730 19.779 -28.906 1.00 50.59 390 ILE A C 1
ATOM 3093 O O . ILE A 1 390 ? 10.026 18.588 -28.822 1.00 50.59 390 ILE A O 1
ATOM 3097 N N . TRP A 1 391 ? 8.472 20.192 -29.022 1.00 51.09 391 TRP A N 1
ATOM 3098 C CA . TRP A 1 391 ? 7.351 19.283 -29.163 1.00 51.09 391 TRP A CA 1
ATOM 3099 C C . TRP A 1 391 ? 7.537 18.412 -30.402 1.00 51.09 391 TRP A C 1
ATOM 3101 O O . TRP A 1 391 ? 7.773 18.914 -31.505 1.00 51.09 391 TRP A O 1
ATOM 3111 N N . MET A 1 392 ? 7.391 17.097 -30.222 1.00 46.31 392 MET A N 1
ATOM 3112 C CA . MET A 1 392 ? 7.426 16.087 -31.279 1.00 46.31 392 MET A CA 1
ATOM 3113 C C . MET A 1 392 ? 6.284 16.290 -32.293 1.00 46.31 392 MET A C 1
ATOM 3115 O O . MET A 1 392 ? 5.315 15.545 -32.359 1.00 46.31 392 MET A O 1
ATOM 3119 N N . THR A 1 393 ? 6.455 17.271 -33.174 1.00 39.53 393 THR A N 1
ATOM 3120 C CA . THR A 1 393 ? 5.894 17.291 -34.532 1.00 39.53 393 THR A CA 1
ATOM 3121 C C . THR A 1 393 ? 6.707 16.395 -35.481 1.00 39.53 393 THR A C 1
ATOM 3123 O O . THR A 1 393 ? 6.351 16.233 -36.644 1.00 39.53 393 THR A O 1
ATOM 3126 N N . ARG A 1 394 ? 7.778 15.744 -34.996 1.00 39.78 394 ARG A N 1
ATOM 3127 C CA . ARG A 1 394 ? 8.681 14.890 -35.790 1.00 39.78 394 ARG A CA 1
ATOM 3128 C C . ARG A 1 394 ? 8.370 13.385 -35.784 1.00 39.78 394 ARG A C 1
ATOM 3130 O O . ARG A 1 394 ? 9.165 12.621 -36.321 1.00 39.78 394 ARG A O 1
ATOM 3137 N N . ILE A 1 395 ? 7.206 12.938 -35.295 1.00 38.84 395 ILE A N 1
ATOM 3138 C CA . ILE A 1 395 ? 6.816 11.510 -35.389 1.00 38.84 395 ILE A CA 1
ATOM 3139 C C . ILE A 1 395 ? 6.587 11.043 -36.848 1.00 38.84 395 ILE A C 1
ATOM 3141 O O . ILE A 1 395 ? 6.548 9.843 -37.105 1.00 38.84 395 ILE A O 1
ATOM 3145 N N . LEU A 1 396 ? 6.528 11.939 -37.843 1.00 35.09 396 LEU A N 1
ATOM 3146 C CA . LEU A 1 396 ? 6.241 11.554 -39.236 1.00 35.09 396 LEU A CA 1
ATOM 3147 C C . LEU A 1 396 ? 7.436 11.466 -40.204 1.00 35.09 396 LEU A C 1
ATOM 3149 O O . LEU A 1 396 ? 7.216 11.066 -41.341 1.00 35.09 396 LEU A O 1
ATOM 3153 N N . TYR A 1 397 ? 8.686 11.753 -39.814 1.00 30.95 397 TYR A N 1
ATOM 3154 C CA . TYR A 1 397 ? 9.782 11.840 -40.807 1.00 30.95 397 TYR A CA 1
ATOM 3155 C C . TYR A 1 397 ? 10.779 10.671 -40.878 1.00 30.95 397 TYR A C 1
ATOM 3157 O O . TYR A 1 397 ? 11.629 10.676 -41.761 1.00 30.95 397 TYR A O 1
ATOM 3165 N N . VAL A 1 398 ? 10.675 9.639 -40.032 1.00 35.88 398 VAL A N 1
ATOM 3166 C CA . VAL A 1 398 ? 11.625 8.493 -40.057 1.00 35.88 398 VAL A CA 1
ATOM 3167 C C . VAL A 1 398 ? 11.021 7.225 -40.691 1.00 35.88 398 VAL A C 1
ATOM 3169 O O . VAL A 1 398 ? 11.588 6.145 -40.608 1.00 35.88 398 VAL A O 1
ATOM 3172 N N . SER A 1 399 ? 9.877 7.329 -41.378 1.00 32.72 399 SER A N 1
ATOM 3173 C CA . SER A 1 399 ? 9.295 6.204 -42.141 1.00 32.72 399 SER A CA 1
ATOM 3174 C C . SER A 1 399 ? 9.520 6.271 -43.659 1.00 32.72 399 SER A C 1
ATOM 3176 O O . SER A 1 399 ? 9.018 5.416 -44.381 1.00 32.72 399 SER A O 1
ATOM 3178 N N . HIS A 1 400 ? 10.339 7.208 -44.150 1.00 29.75 400 HIS A N 1
ATOM 3179 C CA . HIS A 1 400 ? 10.705 7.296 -45.568 1.00 29.75 400 HIS A CA 1
ATOM 3180 C C . HIS A 1 400 ? 12.212 7.458 -45.781 1.00 29.75 400 HIS A C 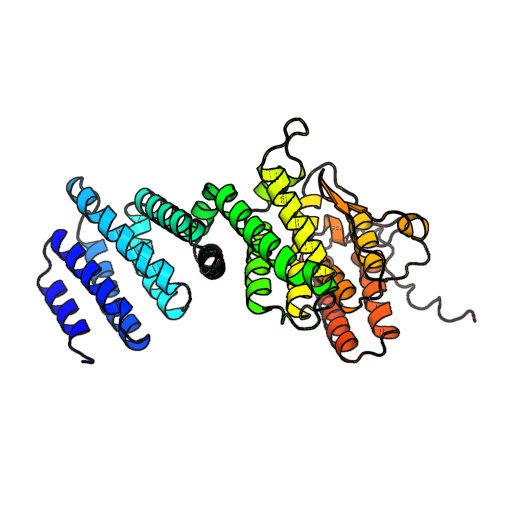1
ATOM 3182 O O . HIS A 1 400 ? 12.650 8.441 -46.357 1.00 29.75 400 HIS A O 1
ATOM 3188 N N . THR A 1 401 ? 12.996 6.476 -45.346 1.00 32.28 401 THR A N 1
ATOM 3189 C CA . THR A 1 401 ? 14.264 6.113 -46.004 1.00 32.28 401 THR A CA 1
ATOM 3190 C C . THR A 1 401 ? 14.542 4.642 -45.701 1.00 32.28 401 THR A C 1
ATOM 3192 O O . THR A 1 401 ? 15.304 4.311 -44.793 1.00 32.28 401 THR A O 1
ATOM 3195 N N . SER A 1 402 ? 13.821 3.773 -46.408 1.00 34.88 402 SER A N 1
ATOM 3196 C CA . SER A 1 402 ? 14.306 2.449 -46.807 1.00 34.88 402 SER A CA 1
ATOM 3197 C C . SER A 1 402 ? 15.117 2.595 -48.083 1.00 34.88 402 SER A C 1
ATOM 3199 O O . SER A 1 402 ? 14.578 3.291 -48.978 1.00 34.88 402 SER A O 1
#

InterPro domains:
  IPR051954 tRNA (32-2'-O)-methyltransferase regulator THADA [PTHR14387] (92-384)

pLDDT: mean 81.44, std 14.85, range [29.75, 97.56]

Secondary structure (DSSP, 8-state):
-TTHHHHHHHHHHHT--SSHHHHHHHHHHHHHHHHS-HHHHHHHHHHHHHHHHHHTTTS-TTSGGGHHHHHHHHHHHHHHHHHHTT-HHHHHHHHHHHHHHHHH-HHHHHHHHHHHHHHHHTS-TTTHHHHHHHHHHHHHH-HHHHHHHHHTHHHHHHHHHHHHHHHIIIIIIGGGT-TT----HHHHHHHHHHHHHHHHH-HHHHHHHHH--TTS--HHHHHHHHHHHHHHHHHT-SSS-HHHHHHHHHHHHHHHHHHHTSSSPP-HHHHHHHHHHHTT---TT-GGGGG--EEEETTEEEEPPPP---HHHHHHHHHHHHHHT-HHHHT-B-TTS-BTIIIIIHHHHHHHHHH---HHHHHHHHHHHHHHHHHHHHHHHTT-S-TTS----GGGSSSS--

Radius of gyration: 26.21 Å; chains: 1; bounding box: 63×54×86 Å

Foldseek 3Di:
DLCPLLVVLVVLLVPDDDQVSVLVSLVSLLVCCVPDDPVSNLSSLVSVLVSLVVVLVPDDCPDPVNVVRLLSNLLSLLVQLLVCLVPPSSNVSSCSVNVSSCVRPVPSNLVNLLVLLVVLLPDPPVCNLVSLLSLLSLCVPDPSSLVSCVVVVLSLLLSLLVLLLVLCVVPLPCVVPDDPDDRPQVSLLSSLSSLLSCLVSPLVVLLCLLAPDPPDPDPSVVSVLSVLQSLLSQLPGPRHDLSSVLSSLLSVLSLLLSLCVDPPGDPSVLQLVLQLQQLPDDDPPCPVSLPDQWDRRRNDIYGHDHRDNHLSSNLSNLLNNLVSLRCSQQQVADPVLAGCLGPVSCVSLVCQCPPDPDPVSVVSSVVSVVSSVVSVVVCVVVVVDDPPRPPPPPPPDPPPDD

Organism: NCBI:txid174260

Sequence (402 aa):
MKNTCIQEIRNLISRSSGPKLWLDICVKTEDYLQEASVKQKLSILDVVWKWISVFNKKEDLTSENAEEFLLPLTSIWCTIYLCSLRNLKLCQKVKKIFSILCEIKPQYAKCEIKRNIKELLSSPTSKIVNAIEIVCQLIDVFELGKECVDELFENFVTTVSHCLNSYCLQYVLQQSEAEGLLCNSDVCQAIVKAVLKTFQYFPRKIGFLLYGNSGASNEGSTVLETVINNLLRILFCKTLPKECTFLCGTATGLLLGIAADLKPCICSKEIITQLLITSGASFIKHQAVQHHNSVMIGCLKFKLPPSEYKPITQLAIVMGIIKSEKNDILLEVNDEQTTLMEGLLFHATYTLCKESKNSPVHYVAFEAMRQWLLCMKNLFKKKLFHEDTIWMTRILYVSHTS